Protein AF-A0A656Y310-F1 (afdb_monomer)

Mean predicted aligned error: 21.62 Å

Foldseek 3Di:
DPPPPFDWAKEKEDQDADPVRAGFWWKKWKFKPAWKAQQVVRDIDGGDTDIDTQDRRSMDIDIDGAFADWRIDPSVPHTGGDIKMKMWIGTPPFDIDIDIDGHHPVCPRYDYDYDDTDHDDDDDDDDVVNVVVVVVVVVVVVVVVPPDPDDDDDDYDDDDDDDDDDDDDDDVDDPDQADPVGHHDDDQAFDDDDADDDDDPGDPSDRDDDFDWDDPDDDDDTDSDDDDDPDLLDWPKDFDWDADPDAPDPCGPAVPDNDHDRDTDTFKIWTAHQAHNPDPPDLPRRLVGQWTFIWGADSNGPIDTQKTWGQADSVPRDGHDPDTDIDGDVYDPDDDDDDPPDDDDQDDALQAKRWDWDFPDDDLQDWIWTFIQHRPQGKTWIWTAHGGNHTDFTQWTARPPQRWIKGHGDPDGQDIWTWHDDPPDPTFFDGPDVPDDSDDDDDPDQAAWPDWADDPPQCATQWTATPQRKIFGDDSNDPTDWIWGDPDVVDIDIPDDDDADADDDDDQDCAAWDFHHHPNFTWIQGNVRDIDGPGDD

Sequence (537 aa):
MLPSDIRTTTVHVGPFLDDLGEPWSGTITVESSIARVWDASAAVISPRPAVVALGDDGTAAIPLATTDQPGFSDGAGRPVSGWTYTLTVELAGVAPVRRTFDLPTSTGPDLRLTLAPVAPPVARGLTRRDALRAGAAALVAGSAATAAAQPAAAGPHLRGGVVLPTARTVFDDDLQVGTTANPSTLLVKSSPAGGTAGGPGSYDSTGRIVMETYQPHFGSYGESLRVQLKDARAKGMLTYQGSWPTPHYPDGDYTWLPTHPTTPVTIAWIGAHFLNNDDPGSLEKNLWHGHINFEVPDAKGALRTRLEIKLVDPVTGKIGTDRSAVRTNMADFELQVGAADEQLRIVGTDSHPKDLVFATEVGARQPRWILRATENDANLELRRYRAGNAYQDAPLVVDRLTGLVAVGGAAGTSAGLKVAQRGGVGITVTPLAAGGQGMLVAGTDPTARIVQGEVTGDPQRRFVALVDGTLQWGTGATERDTLLYRRGPNQLGTDGGMFLRSSTTPATATTGGVLFVADGALKFRGAAGTVTTLAAA

Solvent-accessible surface area (backbone atoms only — not comparable to full-atom values): 33367 Å² total; per-residue (Å²): 133,81,65,90,86,60,62,56,26,32,38,34,37,60,68,40,57,48,100,86,68,48,54,42,60,38,39,36,34,38,32,44,76,56,60,35,20,35,63,91,75,68,46,76,50,60,60,55,75,45,75,43,64,43,44,93,68,12,27,39,78,44,79,40,69,35,23,57,49,86,60,29,14,67,77,82,76,46,82,46,62,74,46,37,38,38,40,37,40,40,43,77,97,52,60,68,42,76,52,74,49,69,41,48,74,83,61,51,65,57,43,81,49,90,78,83,75,62,78,78,80,79,88,72,81,84,48,77,68,53,56,50,52,51,52,52,53,52,54,54,56,62,63,59,74,80,70,70,90,76,86,85,87,85,89,90,88,86,86,91,78,90,75,80,82,68,84,90,76,84,75,97,61,83,88,72,68,49,44,99,92,49,78,49,82,87,83,80,68,46,64,85,83,86,43,75,88,78,58,101,86,51,51,82,42,73,52,77,88,86,77,88,78,86,74,96,66,94,88,69,88,76,77,77,75,85,86,83,72,93,44,66,55,45,70,57,62,50,71,43,64,48,69,60,98,62,72,86,38,99,76,34,81,44,71,82,44,97,60,66,62,90,54,73,41,79,58,36,36,40,36,39,38,42,38,46,86,85,53,94,85,41,67,80,63,29,64,76,26,33,30,39,36,37,33,34,52,47,82,76,57,52,78,34,59,45,35,37,38,51,44,34,27,88,87,78,64,40,83,54,53,103,60,93,48,76,45,57,50,101,45,83,91,77,80,88,80,90,60,93,90,73,71,94,78,87,81,75,67,52,93,44,61,45,71,49,76,50,58,94,60,92,61,78,42,46,49,32,40,32,46,30,31,41,47,80,72,54,26,43,34,39,36,38,32,38,61,75,51,39,78,72,51,28,50,34,36,36,40,65,89,79,67,34,40,30,40,47,24,58,94,90,52,100,58,39,51,43,50,43,86,50,96,95,51,88,68,56,52,56,45,90,50,94,92,53,66,50,76,85,74,87,58,97,46,61,81,31,73,69,46,74,42,79,54,93,91,45,86,31,62,29,33,38,32,28,65,64,54,38,36,37,32,36,89,9,78,57,78,71,75,44,51,42,29,66,72,49,93,97,33,83,34,62,87,82,86,85,88,74,68,72,45,76,89,75,79,65,33,96,63,68,52,47,80,46,24,41,91,68,14,39,31,36,31,33,41,90,55,53,74,43,80,77,39,78,97

Structure (mmCIF, N/CA/C/O backbone):
data_AF-A0A656Y310-F1
#
_entry.id   AF-A0A656Y310-F1
#
loop_
_atom_site.group_PDB
_atom_site.id
_atom_site.type_symbol
_atom_site.label_atom_id
_atom_site.label_alt_id
_atom_site.label_comp_id
_atom_site.label_asym_id
_atom_site.label_entity_id
_atom_site.label_seq_id
_atom_site.pdbx_PDB_ins_code
_atom_site.Cartn_x
_atom_site.Cartn_y
_atom_site.Cartn_z
_atom_site.occupancy
_atom_site.B_iso_or_equiv
_atom_site.auth_seq_id
_atom_site.auth_comp_id
_atom_site.auth_asym_id
_atom_site.auth_atom_id
_atom_site.pdbx_PDB_model_num
ATOM 1 N N . MET A 1 1 ? 46.613 46.723 -72.139 1.00 53.53 1 MET A N 1
ATOM 2 C CA . MET A 1 1 ? 46.315 47.783 -71.153 1.00 53.53 1 MET A CA 1
ATOM 3 C C . MET A 1 1 ? 44.832 48.097 -71.212 1.00 53.53 1 MET A C 1
ATOM 5 O O . MET A 1 1 ? 44.264 47.993 -72.295 1.00 53.53 1 MET A O 1
ATOM 9 N N . LEU A 1 2 ? 44.214 48.426 -70.076 1.00 65.69 2 LEU A N 1
ATOM 10 C CA . LEU A 1 2 ? 42.845 48.949 -70.052 1.00 65.69 2 LEU A CA 1
ATOM 11 C C . LEU A 1 2 ? 42.835 50.378 -70.646 1.00 65.69 2 LEU A C 1
ATOM 13 O O . LEU A 1 2 ? 43.842 51.073 -70.502 1.00 65.69 2 LEU A O 1
ATOM 17 N N . PRO A 1 3 ? 41.762 50.806 -71.343 1.00 66.62 3 PRO A N 1
ATOM 18 C CA . PRO A 1 3 ? 41.600 52.190 -71.801 1.00 66.62 3 PRO A CA 1
ATOM 19 C C . PRO A 1 3 ? 41.847 53.219 -70.682 1.00 66.62 3 PRO A C 1
ATOM 21 O O . PRO A 1 3 ? 41.468 52.968 -69.540 1.00 66.62 3 PRO A O 1
ATOM 24 N N . SER A 1 4 ? 42.444 54.373 -71.012 1.00 62.16 4 SER A N 1
ATOM 25 C CA . SER A 1 4 ? 42.900 55.401 -70.050 1.00 62.16 4 SER A CA 1
ATOM 26 C C . SER A 1 4 ? 41.808 55.971 -69.146 1.00 62.16 4 SER A C 1
ATOM 28 O O . SER A 1 4 ? 42.108 56.478 -68.069 1.00 62.16 4 SER A O 1
ATOM 30 N N . ASP A 1 5 ? 40.554 55.881 -69.580 1.00 75.19 5 ASP A N 1
ATOM 31 C CA . ASP A 1 5 ? 39.420 56.527 -68.918 1.00 75.19 5 ASP A CA 1
ATOM 32 C C . ASP A 1 5 ? 38.701 55.583 -67.937 1.00 75.19 5 ASP A C 1
ATOM 34 O O . ASP A 1 5 ? 37.774 55.994 -67.239 1.00 75.19 5 ASP A O 1
ATOM 38 N N . ILE A 1 6 ? 39.133 54.316 -67.860 1.00 84.56 6 ILE A N 1
ATOM 39 C CA . ILE A 1 6 ? 38.646 53.350 -66.872 1.00 84.56 6 ILE A CA 1
ATOM 40 C C . ILE A 1 6 ? 39.426 53.550 -65.576 1.00 84.56 6 ILE A C 1
ATOM 42 O O . ILE A 1 6 ? 40.653 53.449 -65.553 1.00 84.56 6 ILE A O 1
ATOM 46 N N . ARG A 1 7 ? 38.717 53.763 -64.465 1.00 87.19 7 ARG A N 1
ATOM 47 C CA . ARG A 1 7 ? 39.349 53.837 -63.146 1.00 87.19 7 ARG A CA 1
ATOM 48 C C . ARG A 1 7 ? 39.840 52.454 -62.745 1.00 87.19 7 ARG A C 1
ATOM 50 O O . ARG A 1 7 ? 39.071 51.488 -62.743 1.00 87.19 7 ARG A O 1
ATOM 57 N N . THR A 1 8 ? 41.116 52.366 -62.393 1.00 87.88 8 THR A N 1
ATOM 58 C CA . THR A 1 8 ? 41.759 51.121 -61.974 1.00 87.88 8 THR A CA 1
ATOM 59 C C . THR A 1 8 ? 42.386 51.247 -60.595 1.00 87.88 8 THR A C 1
ATOM 61 O O . THR A 1 8 ? 42.943 52.290 -60.264 1.00 87.88 8 THR A O 1
ATOM 64 N N . THR A 1 9 ? 42.364 50.149 -59.849 1.00 89.19 9 THR A N 1
ATOM 65 C CA . THR A 1 9 ? 43.132 49.935 -58.621 1.00 89.19 9 THR A CA 1
ATOM 66 C C . THR A 1 9 ? 44.193 48.876 -58.902 1.00 89.19 9 THR A C 1
ATOM 68 O O . THR A 1 9 ? 43.897 47.836 -59.498 1.00 89.19 9 THR A O 1
ATOM 71 N N . THR A 1 10 ? 45.431 49.121 -58.480 1.00 90.81 10 THR A N 1
ATOM 72 C CA . THR A 1 10 ? 46.513 48.138 -58.590 1.00 90.81 10 THR A CA 1
ATOM 73 C C . THR A 1 10 ? 46.425 47.158 -57.429 1.00 90.81 10 THR A C 1
ATOM 75 O O . THR A 1 10 ? 46.545 47.530 -56.263 1.00 90.81 10 THR A O 1
ATOM 78 N N . VAL A 1 11 ? 46.205 45.884 -57.736 1.00 90.56 11 VAL A N 1
ATOM 79 C CA . VAL A 1 11 ? 46.185 44.814 -56.741 1.00 90.56 11 VAL A CA 1
ATOM 80 C C . VAL A 1 11 ? 47.573 44.202 -56.640 1.00 90.56 11 VAL A C 1
ATOM 82 O O . VAL A 1 11 ? 48.070 43.621 -57.602 1.00 90.56 11 VAL A O 1
ATOM 85 N N . HIS A 1 12 ? 48.181 44.325 -55.466 1.00 90.88 12 HIS A N 1
ATOM 86 C CA . HIS A 1 12 ? 49.477 43.749 -55.126 1.00 90.88 12 HIS A CA 1
ATOM 87 C C . HIS A 1 12 ? 49.270 42.443 -54.364 1.00 90.88 12 HIS A C 1
ATOM 89 O O . HIS A 1 12 ? 48.542 42.399 -53.365 1.00 90.88 12 HIS A O 1
ATOM 95 N N . VAL A 1 13 ? 49.923 41.384 -54.823 1.00 89.56 13 VAL A N 1
ATOM 96 C CA . VAL A 1 13 ? 49.858 40.048 -54.227 1.00 89.56 13 VAL A CA 1
ATOM 97 C C . VAL A 1 13 ? 51.282 39.556 -53.970 1.00 89.56 13 VAL A C 1
ATOM 99 O O . VAL A 1 13 ? 52.151 39.718 -54.824 1.00 89.56 13 VAL A O 1
ATOM 102 N N . GLY A 1 14 ? 51.515 38.968 -52.796 1.00 82.25 14 GLY A N 1
ATOM 103 C CA . GLY A 1 14 ? 52.854 38.606 -52.318 1.00 82.25 14 GLY A CA 1
ATOM 104 C C . GLY A 1 14 ? 53.495 39.691 -51.427 1.00 82.25 14 GLY A C 1
ATOM 105 O O . GLY A 1 14 ? 52.803 40.630 -51.016 1.00 82.25 14 GLY A O 1
ATOM 106 N N . PRO A 1 15 ? 54.795 39.568 -51.094 1.00 86.88 15 PRO A N 1
ATOM 107 C CA . PRO A 1 15 ? 55.728 38.555 -51.596 1.00 86.88 15 PRO A CA 1
ATOM 108 C C . PRO A 1 15 ? 55.405 37.151 -51.079 1.00 86.88 15 PRO A C 1
ATOM 110 O O . PRO A 1 15 ? 54.977 36.983 -49.936 1.00 86.88 15 PRO A O 1
ATOM 113 N N . PHE A 1 16 ? 55.606 36.150 -51.932 1.00 87.69 16 PHE A N 1
ATOM 114 C CA . PHE A 1 16 ? 55.626 34.744 -51.541 1.00 87.69 16 PHE A CA 1
ATOM 115 C C . PHE A 1 16 ? 57.079 34.292 -51.440 1.00 87.69 16 PHE A C 1
ATOM 117 O O . PHE A 1 16 ? 57.803 34.336 -52.431 1.00 87.69 16 PHE A O 1
ATOM 124 N N . LEU A 1 17 ? 57.486 33.873 -50.245 1.00 83.94 17 LEU A N 1
ATOM 125 C CA . LEU A 1 17 ? 58.825 33.367 -49.954 1.00 83.94 17 LEU A CA 1
ATOM 126 C C . LEU A 1 17 ? 58.711 31.924 -49.452 1.00 83.94 17 LEU A C 1
ATOM 128 O O . LEU A 1 17 ? 57.689 31.568 -48.856 1.00 83.94 17 LEU A O 1
ATOM 132 N N . ASP A 1 18 ? 59.736 31.113 -49.688 1.00 78.94 18 ASP A N 1
ATOM 133 C CA . ASP A 1 18 ? 59.851 29.787 -49.082 1.00 78.94 18 ASP A CA 1
ATOM 134 C C . ASP A 1 18 ? 60.367 29.853 -47.628 1.00 78.94 18 ASP A C 1
ATOM 136 O O . ASP A 1 18 ? 60.650 30.926 -47.087 1.00 78.94 18 ASP A O 1
ATOM 140 N N . ASP A 1 19 ? 60.493 28.693 -46.975 1.00 78.00 19 ASP A N 1
ATOM 141 C CA . ASP A 1 19 ? 60.966 28.592 -45.585 1.00 78.00 19 ASP A CA 1
ATOM 142 C C . ASP A 1 19 ? 62.440 29.029 -45.402 1.00 78.00 19 ASP A C 1
ATOM 144 O O . ASP A 1 19 ? 62.905 29.161 -44.267 1.00 78.00 19 ASP A O 1
ATOM 148 N N . LEU A 1 20 ? 63.180 29.257 -46.496 1.00 79.50 20 LEU A N 1
ATOM 149 C CA . LEU A 1 20 ? 64.540 29.805 -46.505 1.00 79.50 20 LEU A CA 1
ATOM 150 C C . LEU A 1 20 ? 64.560 31.316 -46.797 1.00 79.50 20 LEU A C 1
ATOM 152 O O . LEU A 1 20 ? 65.619 31.937 -46.714 1.00 79.50 20 LEU A O 1
ATOM 156 N N . GLY A 1 21 ? 63.397 31.917 -47.068 1.00 76.25 21 GLY A N 1
ATOM 157 C CA . GLY A 1 21 ? 63.244 33.330 -47.397 1.00 76.25 21 GLY A CA 1
ATOM 158 C C . GLY A 1 21 ? 63.493 33.659 -48.870 1.00 76.25 21 GLY A C 1
ATOM 159 O O . GLY A 1 21 ? 63.527 34.841 -49.211 1.00 76.25 21 GLY A O 1
ATOM 160 N N . GLU A 1 22 ? 63.651 32.654 -49.736 1.00 85.00 22 GLU A N 1
ATOM 161 C CA . GLU A 1 22 ? 63.872 32.851 -51.169 1.00 85.00 22 GLU A CA 1
ATOM 162 C C . GLU A 1 22 ? 62.535 33.073 -51.905 1.00 85.00 22 GLU A C 1
ATOM 164 O O . GLU A 1 22 ? 61.532 32.428 -51.572 1.00 85.00 22 GLU A O 1
ATOM 169 N N . PRO A 1 23 ? 62.473 33.973 -52.908 1.00 86.75 23 PRO A N 1
ATOM 170 C CA . PRO A 1 23 ? 61.261 34.220 -53.682 1.00 86.75 23 PRO A CA 1
ATOM 171 C C . PRO A 1 23 ? 60.713 32.974 -54.380 1.00 86.75 23 PRO A C 1
ATOM 173 O O . PRO A 1 23 ? 61.417 32.265 -55.102 1.00 86.75 23 PRO A O 1
ATOM 176 N N . TRP A 1 24 ? 59.416 32.724 -54.210 1.00 83.94 24 TRP A N 1
ATOM 177 C CA . TRP A 1 24 ? 58.751 31.574 -54.810 1.00 83.94 24 TRP A CA 1
ATOM 178 C C . TRP A 1 24 ? 58.337 31.855 -56.259 1.00 83.94 24 TRP A C 1
ATOM 180 O O . TRP A 1 24 ? 57.735 32.885 -56.562 1.00 83.94 24 TRP A O 1
ATOM 190 N N . SER A 1 25 ? 58.592 30.900 -57.158 1.00 83.88 25 SER A N 1
ATOM 191 C CA . SER A 1 25 ? 58.135 30.985 -58.550 1.00 83.88 25 SER A CA 1
ATOM 192 C C . SER A 1 25 ? 56.689 30.497 -58.701 1.00 83.88 25 SER A C 1
ATOM 194 O O . SER A 1 25 ? 56.264 29.512 -58.086 1.00 83.88 25 SER A O 1
ATOM 196 N N . GLY A 1 26 ? 55.910 31.190 -59.533 1.00 87.06 26 GLY A N 1
ATOM 197 C CA . GLY A 1 26 ? 54.499 30.874 -59.722 1.00 87.06 26 GLY A CA 1
ATOM 198 C C . GLY A 1 26 ? 53.762 31.850 -60.629 1.00 87.06 26 GLY A C 1
ATOM 199 O O . GLY A 1 26 ? 54.341 32.782 -61.193 1.00 87.06 26 GLY A O 1
ATOM 200 N N . THR A 1 27 ? 52.457 31.628 -60.768 1.00 90.75 27 THR A N 1
ATOM 201 C CA . THR A 1 27 ? 51.573 32.496 -61.551 1.00 90.75 27 THR A CA 1
ATOM 202 C C . THR A 1 27 ? 50.320 32.867 -60.773 1.00 90.75 27 THR A C 1
ATOM 204 O O . THR A 1 27 ? 49.847 32.132 -59.903 1.00 90.75 27 THR A O 1
ATOM 207 N N . ILE A 1 28 ? 49.768 34.029 -61.101 1.00 89.25 28 ILE A N 1
ATOM 208 C CA . ILE A 1 28 ? 48.479 34.500 -60.619 1.00 89.25 28 ILE A CA 1
ATOM 209 C C . ILE A 1 28 ? 47.534 34.575 -61.804 1.00 89.25 28 ILE A C 1
ATOM 211 O O . ILE A 1 28 ? 47.778 35.298 -62.767 1.00 89.25 28 ILE A O 1
ATOM 215 N N . THR A 1 29 ? 46.424 33.859 -61.711 1.00 91.88 29 THR A N 1
ATOM 216 C CA . THR A 1 29 ? 45.338 33.935 -62.682 1.00 91.88 29 THR A CA 1
ATOM 217 C C . THR A 1 29 ? 44.215 34.800 -62.127 1.00 91.88 29 THR A C 1
ATOM 219 O O . THR A 1 29 ? 43.688 34.505 -61.056 1.00 91.88 29 THR A O 1
ATOM 222 N N . VAL A 1 30 ? 43.832 35.850 -62.854 1.00 90.00 30 VAL A N 1
ATOM 223 C CA . VAL A 1 30 ? 42.716 36.739 -62.501 1.00 90.00 30 VAL A CA 1
ATOM 224 C C . VAL A 1 30 ? 41.548 36.511 -63.443 1.00 90.00 30 VAL A C 1
ATOM 226 O O . VAL A 1 30 ? 41.711 36.566 -64.662 1.00 90.00 30 VAL A O 1
ATOM 229 N N . GLU A 1 31 ? 40.357 36.331 -62.888 1.00 90.44 31 GLU A N 1
ATOM 230 C CA . GLU A 1 31 ? 39.117 36.232 -63.652 1.00 90.44 31 GLU A CA 1
ATOM 231 C C . GLU A 1 31 ? 38.044 37.147 -63.056 1.00 90.44 31 GLU A C 1
ATOM 233 O O . GLU A 1 31 ? 37.933 37.285 -61.841 1.00 90.44 31 GLU A O 1
ATOM 238 N N . SER A 1 32 ? 37.265 37.811 -63.909 1.00 87.94 32 SER A N 1
ATOM 239 C CA . SER A 1 32 ? 36.137 38.654 -63.496 1.00 87.94 32 SER A CA 1
ATOM 240 C C . SER A 1 32 ? 34.844 37.841 -63.527 1.00 87.94 32 SER A C 1
ATOM 242 O O . SER A 1 32 ? 34.684 37.006 -64.405 1.00 87.94 32 SER A O 1
ATOM 244 N N . SER A 1 33 ? 33.896 38.084 -62.622 1.00 89.44 33 SER A N 1
ATOM 245 C CA . SER A 1 33 ? 32.678 37.264 -62.540 1.00 89.44 33 SER A CA 1
ATOM 246 C C . SER A 1 33 ? 31.665 37.480 -63.670 1.00 89.44 33 SER A C 1
ATOM 248 O O . SER A 1 33 ? 30.808 36.621 -63.872 1.00 89.44 33 SER A O 1
ATOM 250 N N . ILE A 1 34 ? 31.750 38.588 -64.419 1.00 85.69 34 ILE A N 1
ATOM 251 C CA . ILE A 1 34 ? 30.795 38.921 -65.489 1.00 85.69 34 ILE A CA 1
ATOM 252 C C . ILE A 1 34 ? 31.461 39.590 -66.698 1.00 85.69 34 ILE A C 1
ATOM 254 O O . ILE A 1 34 ? 32.477 40.283 -66.576 1.00 85.69 34 ILE A O 1
ATOM 258 N N . ALA A 1 35 ? 30.844 39.417 -67.870 1.00 83.25 35 ALA A N 1
ATOM 259 C CA . ALA A 1 35 ? 31.144 40.213 -69.058 1.00 83.25 35 ALA A CA 1
ATOM 260 C C . ALA A 1 35 ? 30.447 41.573 -68.982 1.00 83.25 35 ALA A C 1
ATOM 262 O O . ALA A 1 35 ? 29.345 41.679 -68.448 1.00 83.25 35 ALA A O 1
ATOM 263 N N . ARG A 1 36 ? 31.096 42.605 -69.519 1.00 87.19 36 ARG A N 1
ATOM 264 C CA . ARG A 1 36 ? 30.611 43.991 -69.511 1.00 87.19 36 ARG A CA 1
ATOM 265 C C . ARG A 1 36 ? 31.039 44.717 -70.776 1.00 87.19 36 ARG A C 1
ATOM 267 O O . ARG A 1 36 ? 32.096 44.420 -71.323 1.00 87.19 36 ARG A O 1
ATOM 274 N N . VAL A 1 37 ? 30.245 45.670 -71.234 1.00 84.56 37 VAL A N 1
ATOM 275 C CA . VAL A 1 37 ? 30.568 46.552 -72.358 1.00 84.56 37 VAL A CA 1
ATOM 276 C C . VAL A 1 37 ? 31.021 47.892 -71.799 1.00 84.56 37 VAL A C 1
ATOM 278 O O . VAL A 1 37 ? 30.366 48.426 -70.914 1.00 84.56 37 VAL A O 1
ATOM 281 N N . TRP A 1 38 ? 32.149 48.418 -72.274 1.00 86.69 38 TRP A N 1
ATOM 282 C CA . TRP A 1 38 ? 32.580 49.776 -71.943 1.00 86.69 38 TRP A CA 1
ATOM 283 C C . TRP A 1 38 ? 31.839 50.771 -72.831 1.00 86.69 38 TRP A C 1
ATOM 285 O O . TRP A 1 38 ? 32.073 50.811 -74.040 1.00 86.69 38 TRP A O 1
ATOM 295 N N . ASP A 1 39 ? 30.953 51.569 -72.242 1.00 84.31 39 ASP A N 1
ATOM 296 C CA . ASP A 1 39 ? 29.996 52.407 -72.971 1.00 84.31 39 ASP A CA 1
ATOM 297 C C . ASP A 1 39 ? 30.689 53.436 -73.874 1.00 84.31 39 ASP A C 1
ATOM 299 O O . ASP A 1 39 ? 30.197 53.736 -74.959 1.00 84.31 39 ASP A O 1
ATOM 303 N N . ALA A 1 40 ? 31.866 53.936 -73.477 1.00 82.88 40 ALA A N 1
ATOM 304 C CA . ALA A 1 40 ? 32.579 54.960 -74.241 1.00 82.88 40 ALA A CA 1
ATOM 305 C C . ALA A 1 40 ? 33.196 54.443 -75.555 1.00 82.88 40 ALA A C 1
ATOM 307 O O . ALA A 1 40 ? 33.434 55.234 -76.464 1.00 82.88 40 ALA A O 1
ATOM 308 N N . SER A 1 41 ? 33.469 53.137 -75.673 1.00 82.75 41 SER A N 1
ATOM 309 C CA . SER A 1 41 ? 34.075 52.550 -76.883 1.00 82.75 41 SER A CA 1
ATOM 310 C C . SER A 1 41 ? 33.310 51.362 -77.467 1.00 82.75 41 SER A C 1
ATOM 312 O O . SER A 1 41 ? 33.743 50.798 -78.471 1.00 82.75 41 SER A O 1
ATOM 314 N N . ALA A 1 42 ? 32.208 50.956 -76.832 1.00 81.94 42 ALA A N 1
ATOM 315 C CA . ALA A 1 42 ? 31.468 49.723 -77.098 1.00 81.94 42 ALA A CA 1
ATOM 316 C C . ALA A 1 42 ? 32.315 48.432 -77.010 1.00 81.94 42 ALA A C 1
ATOM 318 O O . ALA A 1 42 ? 31.909 47.376 -77.499 1.00 81.94 42 ALA A O 1
ATOM 319 N N . ALA A 1 43 ? 33.495 48.481 -76.380 1.00 81.94 43 ALA A N 1
ATOM 320 C CA . ALA A 1 43 ? 34.359 47.313 -76.245 1.00 81.94 43 ALA A CA 1
ATOM 321 C C . ALA A 1 43 ? 33.790 46.314 -75.226 1.00 81.94 43 ALA A C 1
ATOM 323 O O . ALA A 1 43 ? 33.502 46.675 -74.085 1.00 81.94 43 ALA A O 1
ATOM 324 N N . VAL A 1 44 ? 33.689 45.039 -75.612 1.00 81.00 44 VAL A N 1
ATOM 325 C CA . VAL A 1 44 ? 33.303 43.951 -74.701 1.00 81.00 44 VAL A CA 1
ATOM 326 C C . VAL A 1 44 ? 34.514 43.520 -73.871 1.00 81.00 44 VAL A C 1
ATOM 328 O O . VAL A 1 44 ? 35.506 43.020 -74.399 1.00 81.00 44 VAL A O 1
ATOM 331 N N . ILE A 1 45 ? 34.408 43.661 -72.555 1.00 81.25 45 ILE A N 1
ATOM 332 C CA . ILE A 1 45 ? 35.350 43.158 -71.559 1.00 81.25 45 ILE A CA 1
ATOM 333 C C . ILE A 1 45 ? 34.747 41.887 -70.955 1.00 81.25 45 ILE A C 1
ATOM 335 O O . ILE A 1 45 ? 33.870 41.939 -70.095 1.00 81.25 45 ILE A O 1
ATOM 339 N N . SER A 1 46 ? 35.195 40.734 -71.447 1.00 71.62 46 SER A N 1
ATOM 340 C CA . SER A 1 46 ? 34.684 39.416 -71.051 1.00 71.62 46 SER A CA 1
ATOM 341 C C . SER A 1 46 ? 35.583 38.745 -69.997 1.00 71.62 46 SER A C 1
ATOM 343 O O . SER A 1 46 ? 36.792 39.001 -70.012 1.00 71.62 46 SER A O 1
ATOM 345 N N . PRO A 1 47 ? 35.049 37.870 -69.117 1.00 72.69 47 PRO A N 1
ATOM 346 C CA . PRO A 1 47 ? 35.814 36.994 -68.237 1.00 72.69 47 PRO A CA 1
ATOM 347 C C . PRO A 1 47 ? 36.746 36.102 -69.051 1.00 72.69 47 PRO A C 1
ATOM 349 O O . PRO A 1 47 ? 36.375 35.039 -69.543 1.00 72.69 47 PRO A O 1
ATOM 352 N N . ARG A 1 48 ? 37.972 36.571 -69.248 1.00 75.50 48 ARG A N 1
ATOM 353 C CA . ARG A 1 48 ? 39.066 35.760 -69.755 1.00 75.50 48 ARG A CA 1
ATOM 354 C C . ARG A 1 48 ? 40.111 35.696 -68.650 1.00 75.50 48 ARG A C 1
ATOM 356 O O . ARG A 1 48 ? 40.559 36.763 -68.228 1.00 75.50 48 ARG A O 1
ATOM 363 N N . PRO A 1 49 ? 40.520 34.492 -68.217 1.00 82.69 49 PRO A N 1
ATOM 364 C CA . PRO A 1 49 ? 41.610 34.341 -67.269 1.00 82.69 49 PRO A CA 1
ATOM 365 C C . PRO A 1 49 ? 42.863 35.062 -67.776 1.00 82.69 49 PRO A C 1
ATOM 367 O O . PRO A 1 49 ? 43.397 34.732 -68.840 1.00 82.69 49 PRO A O 1
ATOM 370 N N . ALA A 1 50 ? 43.297 36.081 -67.040 1.00 82.81 50 ALA A N 1
ATOM 371 C CA . ALA A 1 50 ? 44.542 36.789 -67.286 1.00 82.81 50 ALA A CA 1
ATOM 372 C C . ALA A 1 50 ? 45.610 36.208 -66.362 1.00 82.81 50 ALA A C 1
ATOM 374 O O . ALA A 1 50 ? 45.471 36.278 -65.143 1.00 82.81 50 ALA A O 1
ATOM 375 N N . VAL A 1 51 ? 46.652 35.619 -66.946 1.00 88.19 51 VAL A N 1
ATOM 376 C CA . VAL A 1 51 ? 47.755 35.005 -66.200 1.00 88.19 51 VAL A CA 1
ATOM 377 C C . VAL A 1 51 ? 48.902 36.006 -66.100 1.00 88.19 51 VAL A C 1
ATOM 379 O O . VAL A 1 51 ? 49.386 36.499 -67.119 1.00 88.19 51 VAL A O 1
ATOM 382 N N . VAL A 1 52 ? 49.325 36.306 -64.876 1.00 88.31 52 VAL A N 1
ATOM 383 C CA . VAL A 1 52 ? 50.441 37.195 -64.544 1.00 88.31 52 VAL A CA 1
ATOM 384 C C . VAL A 1 52 ? 51.487 36.369 -63.800 1.00 88.31 52 VAL A C 1
ATOM 386 O O . VAL A 1 52 ? 51.172 35.745 -62.789 1.00 88.31 52 VAL A O 1
ATOM 389 N N . ALA A 1 53 ? 52.716 36.316 -64.309 1.00 88.75 53 ALA A N 1
ATOM 390 C CA . ALA A 1 53 ? 53.816 35.658 -63.605 1.00 88.75 53 ALA A CA 1
ATOM 391 C C . ALA A 1 53 ? 54.238 36.484 -62.380 1.00 88.75 53 ALA A C 1
ATOM 393 O O . ALA A 1 53 ? 54.157 37.714 -62.413 1.00 88.75 53 ALA A O 1
ATOM 394 N N . LEU A 1 54 ? 54.685 35.813 -61.315 1.00 88.50 54 LEU A N 1
ATOM 395 C CA . LEU A 1 54 ? 55.358 36.492 -60.207 1.00 88.50 54 LEU A CA 1
ATOM 396 C C . LEU A 1 54 ? 56.703 37.055 -60.686 1.00 88.50 54 LEU A C 1
ATOM 398 O O . LEU A 1 54 ? 57.381 36.429 -61.503 1.00 88.50 54 LEU A O 1
ATOM 402 N N . GLY A 1 55 ? 57.062 38.240 -60.198 1.00 85.62 55 GLY A N 1
ATOM 403 C CA . GLY A 1 55 ? 58.379 38.831 -60.399 1.00 85.62 55 GLY A CA 1
ATOM 404 C C . GLY A 1 55 ? 59.461 38.103 -59.603 1.00 85.62 55 GLY A C 1
ATOM 405 O O . GLY A 1 55 ? 59.168 37.260 -58.753 1.00 85.62 55 GLY A O 1
ATOM 406 N N . ASP A 1 56 ? 60.717 38.472 -59.849 1.00 84.75 56 ASP A N 1
ATOM 407 C CA . ASP A 1 56 ? 61.891 37.866 -59.201 1.00 84.75 56 ASP A CA 1
ATOM 408 C C . ASP A 1 56 ? 61.929 38.088 -57.674 1.00 84.75 56 ASP A C 1
ATOM 410 O O . ASP A 1 56 ? 62.688 37.431 -56.973 1.00 84.75 56 ASP A O 1
ATOM 414 N N . ASP A 1 57 ? 61.097 38.991 -57.147 1.00 85.38 57 ASP A N 1
ATOM 415 C CA . ASP A 1 57 ? 60.895 39.249 -55.716 1.00 85.38 57 ASP A CA 1
ATOM 416 C C . ASP A 1 57 ? 59.688 38.493 -55.116 1.00 85.38 57 ASP A C 1
ATOM 418 O O . ASP A 1 57 ? 59.323 38.704 -53.956 1.00 85.38 57 ASP A O 1
ATOM 422 N N . GLY A 1 58 ? 59.050 37.614 -55.897 1.00 84.75 58 GLY A N 1
ATOM 423 C CA . GLY A 1 58 ? 57.909 36.803 -55.471 1.00 84.75 58 GLY A CA 1
ATOM 424 C C . GLY A 1 58 ? 56.599 37.588 -55.379 1.00 84.75 58 GLY A C 1
ATOM 425 O O . GLY A 1 58 ? 55.648 37.116 -54.745 1.00 84.75 58 GLY A O 1
ATOM 426 N N . THR A 1 59 ? 56.527 38.786 -55.969 1.00 89.88 59 THR A N 1
ATOM 427 C CA . THR A 1 59 ? 55.330 39.640 -55.977 1.00 89.88 59 THR A CA 1
ATOM 428 C C . THR A 1 59 ? 54.691 39.742 -57.362 1.00 89.88 59 THR A C 1
ATOM 430 O O . THR A 1 59 ? 55.309 39.456 -58.384 1.00 89.88 59 THR A O 1
ATOM 433 N N . ALA A 1 60 ? 53.432 40.176 -57.419 1.00 89.88 60 ALA A N 1
ATOM 434 C CA . ALA A 1 60 ? 52.809 40.640 -58.655 1.00 89.88 60 ALA A CA 1
ATOM 435 C C . ALA A 1 60 ? 51.896 41.842 -58.397 1.00 89.88 60 ALA A C 1
ATOM 437 O O . ALA A 1 60 ? 51.149 41.873 -57.416 1.00 89.88 60 ALA A O 1
ATOM 438 N N . ALA A 1 61 ? 51.927 42.803 -59.322 1.00 89.88 61 ALA A N 1
ATOM 439 C CA . ALA A 1 61 ? 51.074 43.987 -59.331 1.00 89.88 61 ALA A CA 1
ATOM 440 C C . ALA A 1 61 ? 50.157 43.956 -60.559 1.00 89.88 61 ALA A C 1
ATOM 442 O O . ALA A 1 61 ? 50.622 43.895 -61.699 1.00 89.88 61 ALA A O 1
ATOM 443 N N . ILE A 1 62 ? 48.843 43.979 -60.329 1.00 89.62 62 ILE A N 1
ATOM 444 C CA . ILE A 1 62 ? 47.836 43.766 -61.371 1.00 89.62 62 ILE A CA 1
ATOM 445 C C . ILE A 1 62 ? 46.853 44.944 -61.380 1.00 89.62 62 ILE A C 1
ATOM 447 O O . ILE A 1 62 ? 46.069 45.079 -60.440 1.00 89.62 62 ILE A O 1
ATOM 451 N N . PRO A 1 63 ? 46.844 45.797 -62.420 1.00 88.50 63 PRO A N 1
ATOM 452 C CA . PRO A 1 63 ? 45.866 46.873 -62.528 1.00 88.50 63 PRO A CA 1
ATOM 453 C C . PRO A 1 63 ? 44.495 46.308 -62.922 1.00 88.50 63 PRO A C 1
ATOM 455 O O . PRO A 1 63 ? 44.336 45.735 -64.002 1.00 88.50 63 PRO A O 1
ATOM 458 N N . LEU A 1 64 ? 43.494 46.486 -62.058 1.00 89.12 64 LEU A N 1
ATOM 459 C CA . LEU A 1 64 ? 42.127 46.004 -62.265 1.00 89.12 64 LEU A CA 1
ATOM 460 C C . LEU A 1 64 ? 41.125 47.156 -62.208 1.00 89.12 64 LEU A C 1
ATOM 462 O O . LEU A 1 64 ? 41.262 48.070 -61.402 1.00 89.12 64 LEU A O 1
ATOM 466 N N . ALA A 1 65 ? 40.097 47.113 -63.056 1.00 88.12 65 ALA A N 1
ATOM 467 C CA . ALA A 1 65 ? 39.042 48.126 -63.065 1.00 88.12 65 ALA A CA 1
ATOM 468 C C . ALA A 1 65 ? 38.208 48.060 -61.776 1.00 88.12 65 ALA A C 1
ATOM 470 O O . ALA A 1 65 ? 37.806 46.960 -61.379 1.00 88.12 65 ALA A O 1
ATOM 471 N N . THR A 1 66 ? 37.909 49.212 -61.172 1.00 89.25 66 THR A N 1
ATOM 472 C CA . THR A 1 66 ? 37.030 49.286 -59.996 1.00 89.25 66 THR A CA 1
ATOM 473 C C . THR A 1 66 ? 35.607 48.849 -60.346 1.00 89.25 66 THR A C 1
ATOM 475 O O . THR A 1 66 ? 35.139 49.086 -61.462 1.00 89.25 66 THR A O 1
ATOM 478 N N . THR A 1 67 ? 34.941 48.165 -59.419 1.00 90.50 67 THR A N 1
ATOM 479 C CA . THR A 1 67 ? 33.766 47.320 -59.679 1.00 90.50 67 THR A CA 1
ATOM 480 C C . THR A 1 67 ? 32.433 48.052 -59.613 1.00 90.50 67 THR A C 1
ATOM 482 O O . THR A 1 67 ? 31.426 47.524 -60.065 1.00 90.50 67 THR A O 1
ATOM 485 N N . ASP A 1 68 ? 32.394 49.260 -59.070 1.00 86.75 68 ASP A N 1
ATOM 486 C CA . ASP A 1 68 ? 31.192 50.081 -58.879 1.00 86.75 68 ASP A CA 1
ATOM 487 C C . ASP A 1 68 ? 31.214 51.386 -59.700 1.00 86.75 68 ASP A C 1
ATOM 489 O O . ASP A 1 68 ? 30.347 52.244 -59.530 1.00 86.75 68 ASP A O 1
ATOM 493 N N . GLN A 1 69 ? 32.191 51.551 -60.599 1.00 85.81 69 GLN A N 1
ATOM 494 C CA . GLN A 1 69 ? 32.296 52.747 -61.434 1.00 85.81 69 GLN A CA 1
ATOM 495 C C . GLN A 1 69 ? 31.235 52.770 -62.553 1.00 85.81 69 GLN A C 1
ATOM 497 O O . GLN A 1 69 ? 30.893 51.719 -63.100 1.00 85.81 69 GLN A O 1
ATOM 502 N N . PRO A 1 70 ? 30.735 53.958 -62.941 1.00 83.62 70 PRO A N 1
ATOM 503 C CA . PRO A 1 70 ? 29.830 54.099 -64.079 1.00 83.62 70 PRO A CA 1
ATOM 504 C C . PRO A 1 70 ? 30.556 53.884 -65.420 1.00 83.62 70 PRO A C 1
ATOM 506 O O . PRO A 1 70 ? 31.785 53.891 -65.482 1.00 83.62 70 PRO A O 1
ATOM 509 N N . GLY A 1 71 ? 29.787 53.747 -66.504 1.00 85.19 71 GLY A N 1
ATOM 510 C CA . GLY A 1 71 ? 30.304 53.596 -67.873 1.00 85.19 71 GLY A CA 1
ATOM 511 C C . GLY A 1 71 ? 30.417 52.150 -68.360 1.00 85.19 71 GLY A C 1
ATOM 512 O O . GLY A 1 71 ? 30.949 51.913 -69.442 1.00 85.19 71 GLY A O 1
ATOM 513 N N . PHE A 1 72 ? 29.925 51.185 -67.580 1.00 88.75 72 PHE A N 1
ATOM 514 C CA . PHE A 1 72 ? 29.796 49.794 -68.002 1.00 88.75 72 PHE A CA 1
ATOM 515 C C . PHE A 1 72 ? 28.334 49.392 -68.160 1.00 88.75 72 PHE A C 1
ATOM 517 O O . PHE A 1 72 ? 27.516 49.706 -67.293 1.00 88.75 72 PHE A O 1
ATOM 524 N N . SER A 1 73 ? 28.033 48.613 -69.200 1.00 85.56 73 SER A N 1
ATOM 525 C CA . SER A 1 73 ? 26.703 48.050 -69.441 1.00 85.56 73 SER A CA 1
ATOM 526 C C . SER A 1 73 ? 26.701 46.552 -69.765 1.00 85.56 73 SER A C 1
ATOM 528 O O . SER A 1 73 ? 27.735 45.941 -70.035 1.00 85.56 73 SER A O 1
ATOM 530 N N . ASP A 1 74 ? 25.519 45.934 -69.724 1.00 84.75 74 ASP A N 1
ATOM 531 C CA . ASP A 1 74 ? 25.292 44.500 -69.969 1.00 84.75 74 ASP A CA 1
ATOM 532 C C . ASP A 1 74 ? 25.208 44.121 -71.463 1.00 84.75 74 ASP A C 1
ATOM 534 O O . ASP A 1 74 ? 24.855 42.994 -71.806 1.00 84.75 74 ASP A O 1
ATOM 538 N N . GLY A 1 75 ? 25.510 45.058 -72.369 1.00 75.38 75 GLY A N 1
ATOM 539 C CA . GLY A 1 75 ? 25.343 44.889 -73.818 1.00 75.38 75 GLY A CA 1
ATOM 540 C C . GLY A 1 75 ? 23.912 45.102 -74.326 1.00 75.38 75 GLY A C 1
ATOM 541 O O . GLY A 1 75 ? 23.718 45.231 -75.532 1.00 75.38 75 GLY A O 1
ATOM 542 N N . ALA A 1 76 ? 22.924 45.228 -73.433 1.00 81.19 76 ALA A N 1
ATOM 543 C CA . ALA A 1 76 ? 21.575 45.717 -73.733 1.00 81.19 76 ALA A CA 1
ATOM 544 C C . ALA A 1 76 ? 21.388 47.195 -73.322 1.00 81.19 76 ALA A C 1
ATOM 546 O O . ALA A 1 76 ? 20.267 47.706 -73.324 1.00 81.19 76 ALA A O 1
ATOM 547 N N . GLY A 1 77 ? 22.485 47.878 -72.966 1.00 77.62 77 GLY A N 1
ATOM 548 C CA . GLY A 1 77 ? 22.517 49.288 -72.570 1.00 77.62 77 GLY A CA 1
ATOM 549 C C . GLY A 1 77 ? 22.126 49.551 -71.113 1.00 77.62 77 GLY A C 1
ATOM 550 O O . GLY A 1 77 ? 21.944 50.708 -70.740 1.00 77.62 77 GLY A O 1
ATOM 551 N N . ARG A 1 78 ? 21.978 48.513 -70.277 1.00 87.06 78 ARG A N 1
ATOM 552 C CA . ARG A 1 78 ? 21.678 48.686 -68.846 1.00 87.06 78 ARG A CA 1
ATOM 553 C C . ARG A 1 78 ? 22.976 48.783 -68.048 1.00 87.06 78 ARG A C 1
ATOM 555 O O . ARG A 1 78 ? 23.868 47.978 -68.307 1.00 87.06 78 ARG A O 1
ATOM 562 N N . PRO A 1 79 ? 23.089 49.706 -67.077 1.00 86.62 79 PRO A N 1
ATOM 563 C CA . PRO A 1 79 ? 24.320 49.896 -66.317 1.00 86.62 79 PRO A CA 1
ATOM 564 C C . PRO A 1 79 ? 24.662 48.667 -65.464 1.00 86.62 79 PRO A C 1
ATOM 566 O O . PRO A 1 79 ? 23.779 48.042 -64.876 1.00 86.62 79 PRO A O 1
ATOM 569 N N . VAL A 1 80 ? 25.954 48.350 -65.376 1.00 85.69 80 VAL A N 1
ATOM 570 C CA . VAL A 1 80 ? 26.508 47.203 -64.647 1.00 85.69 80 VAL A CA 1
ATOM 571 C C . VAL A 1 80 ? 27.514 47.679 -63.601 1.00 85.69 80 VAL A C 1
ATOM 573 O O . VAL A 1 80 ? 28.461 48.394 -63.919 1.00 85.69 80 VAL A O 1
ATOM 576 N N . SER A 1 81 ? 27.330 47.237 -62.357 1.00 87.50 81 SER A N 1
ATOM 577 C CA . SER A 1 81 ? 28.211 47.507 -61.216 1.00 87.50 81 SER A CA 1
ATOM 578 C C . SER A 1 81 ? 28.219 46.322 -60.237 1.00 87.50 81 SER A C 1
ATOM 580 O O . SER A 1 81 ? 27.437 45.382 -60.376 1.00 87.50 81 SER A O 1
ATOM 582 N N . GLY A 1 82 ? 29.125 46.343 -59.257 1.00 83.88 82 GLY A N 1
ATOM 583 C CA . GLY A 1 82 ? 29.211 45.359 -58.176 1.00 83.88 82 GLY A CA 1
ATOM 584 C C . GLY A 1 82 ? 29.780 43.995 -58.578 1.00 83.88 82 GLY A C 1
ATOM 585 O O . GLY A 1 82 ? 29.515 43.007 -57.895 1.00 83.88 82 GLY A O 1
ATOM 586 N N . TRP A 1 83 ? 30.540 43.901 -59.675 1.00 88.62 83 TRP A N 1
ATOM 587 C CA . TRP A 1 83 ? 31.189 42.636 -60.035 1.00 88.62 83 TRP A CA 1
ATOM 588 C C . TRP A 1 83 ? 32.360 42.303 -59.109 1.00 88.62 83 TRP A C 1
ATOM 590 O O . TRP A 1 83 ? 32.826 43.122 -58.322 1.00 88.62 83 TRP A O 1
ATOM 600 N N . THR A 1 84 ? 32.857 41.079 -59.225 1.00 91.62 84 THR A N 1
ATOM 601 C CA . THR A 1 84 ? 33.954 40.557 -58.406 1.00 91.62 84 THR A CA 1
ATOM 602 C C . THR A 1 84 ? 35.085 40.032 -59.281 1.00 91.62 84 THR A C 1
ATOM 604 O O . THR A 1 84 ? 34.898 39.739 -60.468 1.00 91.62 84 THR A O 1
ATOM 607 N N . TYR A 1 85 ? 36.271 39.927 -58.688 1.00 91.19 85 TYR A N 1
ATOM 608 C CA . TYR A 1 85 ? 37.430 39.251 -59.252 1.00 91.19 85 TYR A CA 1
ATOM 609 C C . TYR A 1 85 ? 37.783 38.036 -58.405 1.00 91.19 85 TYR A C 1
ATOM 611 O O . TYR A 1 85 ? 37.769 38.105 -57.176 1.00 91.19 85 TYR A O 1
ATOM 619 N N . THR A 1 86 ? 38.143 36.940 -59.063 1.00 92.06 86 THR A N 1
ATOM 620 C CA . THR A 1 86 ? 38.725 35.756 -58.437 1.00 92.06 86 THR A CA 1
ATOM 621 C C . THR A 1 86 ? 40.187 35.650 -58.848 1.00 92.06 86 THR A C 1
ATOM 623 O O . THR A 1 86 ? 40.501 35.522 -60.030 1.00 92.06 86 THR A O 1
ATOM 626 N N . LEU A 1 87 ? 41.082 35.702 -57.862 1.00 91.19 87 LEU A N 1
ATOM 627 C CA . LEU A 1 87 ? 42.499 35.399 -58.029 1.00 91.19 87 LEU A CA 1
ATOM 628 C C . LEU A 1 87 ? 42.741 33.936 -57.685 1.00 91.19 87 LEU A C 1
ATOM 630 O O . LEU A 1 87 ? 42.342 33.492 -56.610 1.00 91.19 87 LEU A O 1
ATOM 634 N N . THR A 1 88 ? 43.419 33.216 -58.570 1.00 91.00 88 THR A N 1
ATOM 635 C CA . THR A 1 88 ? 43.995 31.895 -58.304 1.00 91.00 88 THR A CA 1
ATOM 636 C C . THR A 1 88 ? 45.511 32.035 -58.308 1.00 91.00 88 THR A C 1
ATOM 638 O O . THR A 1 88 ? 46.083 32.387 -59.335 1.00 91.00 88 THR A O 1
ATOM 641 N N . VAL A 1 89 ? 46.151 31.792 -57.168 1.00 89.31 89 VAL A N 1
ATOM 642 C CA . VAL A 1 89 ? 47.612 31.785 -57.034 1.00 89.31 89 VAL A CA 1
ATOM 643 C C . VAL A 1 89 ? 48.094 30.345 -57.129 1.00 89.31 89 VAL A C 1
ATOM 645 O O . VAL A 1 89 ? 47.677 29.503 -56.333 1.00 89.31 89 VAL A O 1
ATOM 648 N N . GLU A 1 90 ? 48.968 30.077 -58.093 1.00 89.00 90 GLU A N 1
ATOM 649 C CA . GLU A 1 90 ? 49.585 28.774 -58.332 1.00 89.00 90 GLU A CA 1
ATOM 650 C C . GLU A 1 90 ? 51.095 28.898 -58.128 1.00 89.00 90 GLU A C 1
ATOM 652 O O . GLU A 1 90 ? 51.803 29.465 -58.961 1.00 89.00 90 GLU A O 1
ATOM 657 N N . LEU A 1 91 ? 51.575 28.392 -56.993 1.00 85.75 91 LEU A N 1
ATOM 658 C CA . LEU A 1 91 ? 52.993 28.361 -56.636 1.00 85.75 91 LEU A CA 1
ATOM 659 C C . LEU A 1 91 ? 53.556 26.970 -56.941 1.00 85.75 91 LEU A C 1
ATOM 661 O O . LEU A 1 91 ? 52.856 25.963 -56.792 1.00 85.75 91 LEU A O 1
ATOM 665 N N . ALA A 1 92 ? 54.815 26.896 -57.371 1.00 79.31 92 ALA A N 1
ATOM 666 C CA . ALA A 1 92 ? 55.441 25.625 -57.718 1.00 79.31 92 ALA A CA 1
ATOM 667 C C . ALA A 1 92 ? 55.439 24.648 -56.521 1.00 79.31 92 ALA A C 1
ATOM 669 O O . ALA A 1 92 ? 55.965 24.947 -55.454 1.00 79.31 92 ALA A O 1
ATOM 670 N N . GLY A 1 93 ? 54.851 23.459 -56.701 1.00 73.38 93 GLY A N 1
ATOM 671 C CA . GLY A 1 93 ? 54.842 22.395 -55.685 1.00 73.38 93 GLY A CA 1
ATOM 672 C C . GLY A 1 93 ? 53.779 22.523 -54.583 1.00 73.38 93 GLY A 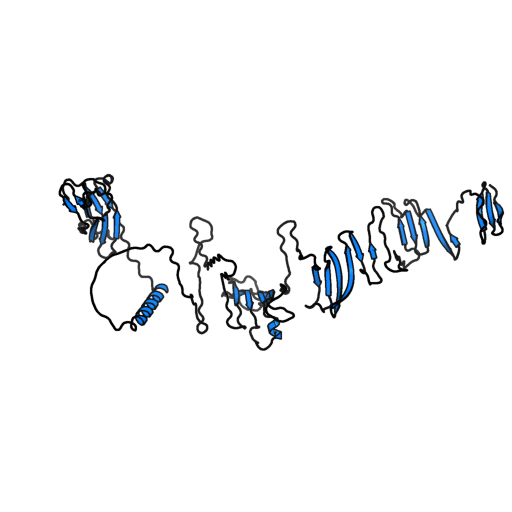C 1
ATOM 673 O O . GLY A 1 93 ? 53.768 21.697 -53.672 1.00 73.38 93 GLY A O 1
ATOM 674 N N . VAL A 1 94 ? 52.864 23.496 -54.668 1.00 76.50 94 VAL A N 1
ATOM 675 C CA . VAL A 1 94 ? 51.815 23.740 -53.661 1.00 76.50 94 VAL A CA 1
ATOM 676 C C . VAL A 1 94 ? 50.425 23.776 -54.294 1.00 76.50 94 VAL A C 1
ATOM 678 O O . VAL A 1 94 ? 50.261 24.075 -55.476 1.00 76.50 94 VAL A O 1
ATOM 681 N N . ALA A 1 95 ? 49.397 23.447 -53.508 1.00 78.62 95 ALA A N 1
ATOM 682 C CA . ALA A 1 95 ? 48.019 23.489 -53.990 1.00 78.62 95 ALA A CA 1
ATOM 683 C C . ALA A 1 95 ? 47.587 24.944 -54.291 1.00 78.62 95 ALA A C 1
ATOM 685 O O . ALA A 1 95 ? 47.859 25.828 -53.473 1.00 78.62 95 ALA A O 1
ATOM 686 N N . PRO A 1 96 ? 46.876 25.203 -55.408 1.00 81.62 96 PRO A N 1
ATOM 687 C CA . PRO A 1 96 ? 46.396 26.539 -55.744 1.00 81.62 96 PRO A CA 1
ATOM 688 C C . PRO A 1 96 ? 45.496 27.144 -54.665 1.00 81.62 96 PRO A C 1
ATOM 690 O O . PRO A 1 96 ? 44.577 26.483 -54.172 1.00 81.62 96 PRO A O 1
ATOM 693 N N . VAL A 1 97 ? 45.686 28.428 -54.357 1.00 84.06 97 VAL A N 1
ATOM 694 C CA . VAL A 1 97 ? 44.795 29.181 -53.458 1.00 84.06 97 VAL A CA 1
ATOM 695 C C . VAL A 1 97 ? 43.934 30.140 -54.253 1.00 84.06 97 VAL A C 1
ATOM 697 O O . VAL A 1 97 ? 44.425 30.849 -55.128 1.00 84.06 97 VAL A O 1
ATOM 700 N N . ARG A 1 98 ? 42.641 30.193 -53.919 1.00 88.81 98 ARG A N 1
ATOM 701 C CA . ARG A 1 98 ? 41.682 31.103 -54.548 1.00 88.81 98 ARG A CA 1
ATOM 702 C C . ARG A 1 98 ? 41.146 32.132 -53.568 1.00 88.81 98 ARG A C 1
ATOM 704 O O . ARG A 1 98 ? 40.772 31.782 -52.451 1.00 88.81 98 ARG A O 1
ATOM 711 N N . ARG A 1 99 ? 41.029 33.383 -54.013 1.00 86.25 99 ARG A N 1
ATOM 712 C CA . ARG A 1 99 ? 40.336 34.448 -53.277 1.00 86.25 99 ARG A CA 1
ATOM 713 C C . ARG A 1 99 ? 39.476 35.272 -54.212 1.00 86.25 99 ARG A C 1
ATOM 715 O O . ARG A 1 99 ? 39.951 35.735 -55.243 1.00 86.25 99 ARG A O 1
ATOM 722 N N . THR A 1 100 ? 38.228 35.472 -53.805 1.00 90.75 100 THR A N 1
ATOM 723 C CA . THR A 1 100 ? 37.272 36.330 -54.506 1.00 90.75 100 THR A CA 1
ATOM 724 C C . THR A 1 100 ? 37.054 37.604 -53.703 1.00 90.75 100 THR A C 1
ATOM 726 O O . THR A 1 100 ? 36.918 37.534 -52.481 1.00 90.75 100 THR A O 1
ATOM 729 N N . PHE A 1 101 ? 37.060 38.751 -54.373 1.00 85.69 101 PHE A N 1
ATOM 730 C CA . PHE A 1 101 ? 36.857 40.072 -53.775 1.00 85.69 101 PHE A CA 1
ATOM 731 C C . PHE A 1 101 ? 36.246 41.034 -54.799 1.00 85.69 101 PHE A C 1
ATOM 733 O O . PHE A 1 101 ? 36.312 40.805 -56.008 1.00 85.69 101 PHE A O 1
ATOM 740 N N . ASP A 1 102 ? 35.643 42.107 -54.311 1.00 88.56 102 ASP A N 1
ATOM 741 C CA . ASP A 1 102 ? 35.245 43.286 -55.071 1.00 88.56 102 ASP A CA 1
ATOM 742 C C . ASP A 1 102 ? 36.304 44.400 -54.949 1.00 88.56 102 ASP A C 1
ATOM 744 O O . ASP A 1 102 ? 37.162 44.379 -54.066 1.00 88.56 102 ASP A O 1
ATOM 748 N N . LEU A 1 103 ? 36.280 45.361 -55.876 1.00 87.25 103 LEU A N 1
ATOM 749 C CA . LEU A 1 103 ? 37.174 46.524 -55.895 1.00 87.25 103 LEU A CA 1
ATOM 750 C C . LEU A 1 103 ? 36.348 47.804 -56.023 1.00 87.25 103 LEU A C 1
ATOM 752 O O . LEU A 1 103 ? 36.389 48.443 -57.079 1.00 87.25 103 LEU A O 1
ATOM 756 N N . PRO A 1 104 ? 35.554 48.176 -55.008 1.00 85.62 104 PRO A N 1
ATOM 757 C CA . PRO A 1 104 ? 34.812 49.424 -55.065 1.00 85.62 104 PRO A CA 1
ATOM 758 C C . PRO A 1 104 ? 35.764 50.615 -55.261 1.00 85.62 104 PRO A C 1
ATOM 760 O O . PRO A 1 104 ? 36.929 50.598 -54.870 1.00 85.62 104 PRO A O 1
ATOM 763 N N . THR A 1 105 ? 35.268 51.692 -55.857 1.00 82.69 105 THR A N 1
ATOM 764 C CA . THR A 1 105 ? 36.014 52.929 -56.137 1.00 82.69 105 THR A CA 1
ATOM 765 C C . THR A 1 105 ? 36.622 53.547 -54.878 1.00 82.69 105 THR A C 1
ATOM 767 O O . THR A 1 105 ? 37.599 54.288 -54.970 1.00 82.69 105 THR A O 1
ATOM 770 N N . SER A 1 106 ? 36.088 53.213 -53.701 1.00 80.75 106 SER A N 1
ATOM 771 C CA . SER A 1 106 ? 36.598 53.610 -52.390 1.00 80.75 106 SER A CA 1
ATOM 772 C C . SER A 1 106 ? 37.846 52.848 -51.923 1.00 80.75 106 SER A C 1
ATOM 774 O O . SER A 1 106 ? 38.489 53.305 -50.981 1.00 80.75 106 SER A O 1
ATOM 776 N N . THR A 1 107 ? 38.231 51.732 -52.559 1.00 78.69 107 THR A N 1
ATOM 777 C CA . THR A 1 107 ? 39.414 50.931 -52.178 1.00 78.69 107 THR A CA 1
ATOM 778 C C . THR A 1 107 ? 40.735 51.706 -52.325 1.00 78.69 107 THR A C 1
ATOM 780 O O . THR A 1 107 ? 41.729 51.339 -51.705 1.00 78.69 107 THR A O 1
ATOM 783 N N . GLY A 1 108 ? 40.745 52.817 -53.069 1.00 76.94 108 GLY A N 1
ATOM 784 C CA . GLY A 1 108 ? 41.939 53.631 -53.310 1.00 76.94 108 GLY A CA 1
ATOM 785 C C . GLY A 1 108 ? 42.774 53.127 -54.498 1.00 76.94 108 GLY A C 1
ATOM 786 O O . GLY A 1 108 ? 42.344 52.222 -55.218 1.00 76.94 108 GLY A O 1
ATOM 787 N N . PRO A 1 109 ? 43.951 53.730 -54.757 1.00 80.31 109 PRO A N 1
ATOM 788 C CA . PRO A 1 109 ? 44.766 53.410 -55.932 1.00 80.31 109 PRO A CA 1
ATOM 789 C C . PRO A 1 109 ? 45.461 52.044 -55.841 1.00 80.31 109 PRO A C 1
ATOM 791 O O . PRO A 1 109 ? 45.767 51.459 -56.879 1.00 80.31 109 PRO A O 1
ATOM 794 N N . ASP A 1 110 ? 45.653 51.511 -54.631 1.00 84.56 110 ASP A N 1
ATOM 795 C CA . ASP A 1 110 ? 46.358 50.255 -54.382 1.00 84.56 110 ASP A CA 1
ATOM 796 C C . ASP A 1 110 ? 45.623 49.382 -53.355 1.00 84.56 110 ASP A C 1
ATOM 798 O O . ASP A 1 110 ? 45.190 49.865 -52.309 1.00 84.56 110 ASP A O 1
ATOM 802 N N . LEU A 1 111 ? 45.553 48.073 -53.613 1.00 85.19 111 LEU A N 1
ATOM 803 C CA . LEU A 1 111 ? 45.065 47.064 -52.671 1.00 85.19 111 LEU A CA 1
ATOM 804 C C . LEU A 1 111 ? 46.122 45.976 -52.471 1.00 85.19 111 LEU A C 1
ATOM 806 O O . LEU A 1 111 ? 46.581 45.384 -53.441 1.00 85.19 111 LEU A O 1
ATOM 810 N N . ARG A 1 112 ? 46.469 45.653 -51.219 1.00 86.06 112 ARG A N 1
ATOM 811 C CA . ARG A 1 112 ? 47.377 44.538 -50.894 1.00 86.06 112 ARG A CA 1
ATOM 812 C C . ARG A 1 112 ? 46.599 43.327 -50.396 1.00 86.06 112 ARG A C 1
ATOM 814 O O . ARG A 1 112 ? 45.830 43.434 -49.443 1.00 86.06 112 ARG A O 1
ATOM 821 N N . LEU A 1 113 ? 46.826 42.168 -51.009 1.00 84.31 113 LEU A N 1
ATOM 822 C CA . LEU A 1 113 ? 46.183 40.913 -50.628 1.00 84.31 113 LEU A CA 1
ATOM 823 C C . LEU A 1 113 ? 47.205 39.912 -50.090 1.00 84.31 113 LEU A C 1
ATOM 825 O O . LEU A 1 113 ? 48.029 39.383 -50.830 1.00 84.31 113 LEU A O 1
ATOM 829 N N . THR A 1 114 ? 47.092 39.593 -48.802 1.00 75.69 114 THR A N 1
ATOM 830 C CA . THR A 1 114 ? 47.827 38.481 -48.186 1.00 75.69 114 THR A CA 1
ATOM 831 C C . THR A 1 114 ? 47.038 37.184 -48.364 1.00 75.69 114 THR A C 1
ATOM 833 O O . THR A 1 114 ? 45.851 37.116 -48.026 1.00 75.69 114 THR A O 1
ATOM 836 N N . LEU A 1 115 ? 47.690 36.162 -48.917 1.00 77.25 115 LEU A N 1
ATOM 837 C CA . LEU A 1 115 ? 47.140 34.830 -49.168 1.00 77.25 115 LEU A CA 1
ATOM 838 C C . LEU A 1 115 ? 48.112 33.804 -48.587 1.00 77.25 115 LEU A C 1
ATOM 840 O O . LEU A 1 115 ? 49.275 33.801 -48.965 1.00 77.25 115 LEU A O 1
ATOM 844 N N . ALA A 1 116 ? 47.655 32.950 -47.673 1.00 70.06 116 ALA A N 1
ATOM 845 C CA . ALA A 1 116 ? 48.483 31.878 -47.128 1.00 70.06 116 ALA A CA 1
ATOM 846 C C . ALA A 1 116 ? 48.222 30.575 -47.910 1.00 70.06 116 ALA A C 1
ATOM 848 O O . ALA A 1 116 ? 47.084 30.090 -47.884 1.00 70.06 116 ALA A O 1
ATOM 849 N N . PRO A 1 117 ? 49.217 30.003 -48.614 1.00 64.38 117 PRO A N 1
ATOM 850 C CA . PRO A 1 117 ? 49.098 28.670 -49.190 1.00 64.38 117 PRO A CA 1
ATOM 851 C C . PRO A 1 117 ? 48.949 27.615 -48.090 1.00 64.38 117 PRO A C 1
ATOM 853 O O . PRO A 1 117 ? 49.644 27.641 -47.077 1.00 64.38 117 PRO A O 1
ATOM 856 N N . VAL A 1 118 ? 48.004 26.691 -48.273 1.00 54.34 118 VAL A N 1
ATOM 857 C CA . VAL A 1 118 ? 47.766 25.589 -47.332 1.00 54.34 118 VAL A CA 1
ATOM 858 C C . VAL A 1 118 ? 48.640 24.413 -47.756 1.00 54.34 118 VAL A C 1
ATOM 860 O O . VAL A 1 118 ? 48.488 23.901 -48.866 1.00 54.34 118 VAL A O 1
ATOM 863 N N . ALA A 1 119 ? 49.549 23.977 -46.881 1.00 48.34 119 ALA A N 1
ATOM 864 C CA . ALA A 1 119 ? 50.361 22.789 -47.127 1.00 48.34 119 ALA A CA 1
ATOM 865 C C . ALA A 1 119 ? 49.459 21.553 -47.331 1.00 48.34 119 ALA A C 1
ATOM 867 O O . ALA A 1 119 ? 48.468 21.394 -46.605 1.00 48.34 119 ALA A O 1
ATOM 868 N N . PRO A 1 120 ? 49.767 20.659 -48.290 1.00 43.06 120 PRO A N 1
ATOM 869 C CA . PRO A 1 120 ? 49.010 19.426 -48.443 1.00 43.06 120 PRO A CA 1
ATOM 870 C C . PRO A 1 120 ? 49.109 18.597 -47.149 1.00 43.06 120 PRO A C 1
ATOM 872 O O . PRO A 1 120 ? 50.189 18.488 -46.563 1.00 43.06 120 PRO A O 1
ATOM 875 N N . PRO A 1 121 ? 47.998 18.014 -46.665 1.00 35.59 121 PRO A N 1
ATOM 876 C CA . PRO A 1 121 ? 48.006 17.263 -45.421 1.00 35.59 121 PRO A CA 1
ATOM 877 C C . PRO A 1 121 ? 48.911 16.033 -45.539 1.00 35.59 121 PRO A C 1
ATOM 879 O O . PRO A 1 121 ? 48.780 15.230 -46.463 1.00 35.59 121 PRO A O 1
ATOM 882 N N . VAL A 1 122 ? 49.808 15.872 -44.564 1.00 33.16 122 VAL A N 1
ATOM 883 C CA . VAL A 1 122 ? 50.649 14.682 -44.393 1.00 33.16 122 VAL A CA 1
ATOM 884 C C . VAL A 1 122 ? 49.749 13.444 -44.313 1.00 33.16 122 VAL A C 1
ATOM 886 O O . VAL A 1 122 ? 48.827 13.390 -43.494 1.00 33.16 122 VAL A O 1
ATOM 889 N N . ALA A 1 123 ? 49.998 12.460 -45.179 1.00 32.88 123 ALA A N 1
ATOM 890 C CA . ALA A 1 123 ? 49.187 11.255 -45.318 1.00 32.88 123 ALA A CA 1
ATOM 891 C C . ALA A 1 123 ? 49.055 10.494 -43.982 1.00 32.88 123 ALA A C 1
ATOM 893 O O . ALA A 1 123 ? 49.994 9.852 -43.513 1.00 32.88 123 ALA A O 1
ATOM 894 N N . ARG A 1 124 ? 47.865 10.544 -43.370 1.00 35.22 124 ARG A N 1
ATOM 895 C CA . ARG A 1 124 ? 47.458 9.636 -42.286 1.00 35.22 124 ARG A CA 1
ATOM 896 C C . ARG A 1 124 ? 46.853 8.372 -42.895 1.00 35.22 124 ARG A C 1
ATOM 898 O O . ARG A 1 124 ? 46.045 8.457 -43.815 1.00 35.22 124 ARG A O 1
ATOM 905 N N . GLY A 1 125 ? 47.255 7.215 -42.367 1.00 38.81 125 GLY A N 1
ATOM 906 C CA . GLY A 1 125 ? 46.821 5.893 -42.819 1.00 38.81 125 GLY A CA 1
ATOM 907 C C . GLY A 1 125 ? 45.299 5.743 -42.916 1.00 38.81 125 GLY A C 1
ATOM 908 O O . GLY A 1 125 ? 44.553 6.297 -42.107 1.00 38.81 125 GLY A O 1
ATOM 909 N N . LEU A 1 126 ? 44.880 4.983 -43.933 1.00 41.25 126 LEU A N 1
ATOM 910 C CA . LEU A 1 126 ? 43.496 4.742 -44.343 1.00 41.25 126 LEU A CA 1
ATOM 911 C C . LEU A 1 126 ? 42.571 4.487 -43.149 1.00 41.25 126 LEU A C 1
ATOM 913 O O . LEU A 1 126 ? 42.756 3.548 -42.371 1.00 41.25 126 LEU A O 1
ATOM 917 N N . THR A 1 127 ? 41.537 5.313 -43.022 1.00 43.16 127 THR A N 1
ATOM 918 C CA . THR A 1 127 ? 40.510 5.118 -42.001 1.00 43.16 127 THR A CA 1
ATOM 919 C C . THR A 1 127 ? 39.521 4.041 -42.458 1.00 43.16 127 THR A C 1
ATOM 921 O O . THR A 1 127 ? 39.345 3.806 -43.653 1.00 43.16 127 THR A O 1
ATOM 924 N N . ARG A 1 128 ? 38.788 3.404 -41.528 1.00 47.81 128 ARG A N 1
ATOM 925 C CA . ARG A 1 128 ? 37.700 2.458 -41.877 1.00 47.81 128 ARG A CA 1
ATOM 926 C C . ARG A 1 128 ? 36.649 3.074 -42.823 1.00 47.81 128 ARG A C 1
ATOM 928 O O . ARG A 1 128 ? 35.960 2.340 -43.522 1.00 47.81 128 ARG A O 1
ATOM 935 N N . ARG A 1 129 ? 36.559 4.411 -42.880 1.00 42.47 129 ARG A N 1
ATOM 936 C CA . ARG A 1 129 ? 35.726 5.181 -43.817 1.00 42.47 129 ARG A CA 1
ATOM 937 C C . ARG A 1 129 ? 36.220 5.090 -45.269 1.00 42.47 129 ARG A C 1
ATOM 939 O O . ARG A 1 129 ? 35.392 5.037 -46.173 1.00 42.47 129 ARG A O 1
ATOM 946 N N . ASP A 1 130 ? 37.532 5.014 -45.483 1.00 38.47 130 ASP A N 1
ATOM 947 C CA . ASP A 1 130 ? 38.147 4.871 -46.810 1.00 38.47 130 ASP A CA 1
ATOM 948 C C . ASP A 1 130 ? 38.058 3.421 -47.310 1.00 38.47 130 ASP A C 1
ATOM 950 O O . ASP A 1 130 ? 37.753 3.192 -48.479 1.00 38.47 130 ASP A O 1
ATOM 954 N N . ALA A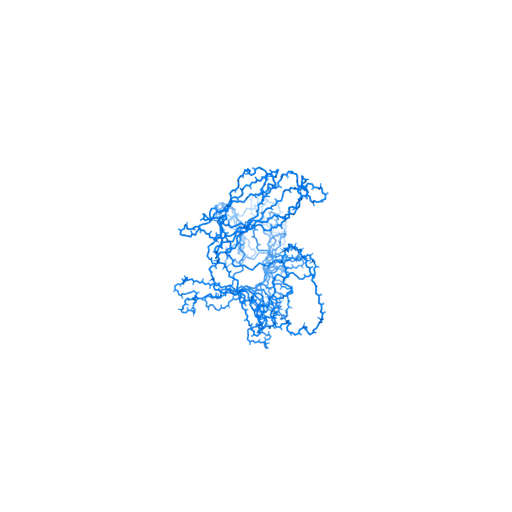 1 131 ? 38.182 2.436 -46.408 1.00 46.56 131 ALA A N 1
ATOM 955 C CA . ALA A 1 131 ? 37.922 1.022 -46.710 1.00 46.56 131 ALA A CA 1
ATOM 956 C C . ALA A 1 131 ? 36.446 0.760 -47.079 1.00 46.56 131 ALA A C 1
ATOM 958 O O . ALA A 1 131 ? 36.161 -0.035 -47.974 1.00 46.56 131 ALA A O 1
ATOM 959 N N . LEU A 1 132 ? 35.504 1.476 -46.449 1.00 47.62 132 LEU A N 1
ATOM 960 C CA . LEU A 1 132 ? 34.077 1.408 -46.780 1.00 47.62 132 LEU A CA 1
ATOM 961 C C . LEU A 1 132 ? 33.758 2.084 -48.129 1.00 47.62 132 LEU A C 1
ATOM 963 O O . LEU A 1 132 ? 32.956 1.554 -48.893 1.00 47.62 132 LEU A O 1
ATOM 967 N N . ARG A 1 133 ? 34.416 3.208 -48.469 1.00 42.12 133 ARG A N 1
ATOM 968 C CA . ARG A 1 133 ? 34.304 3.843 -49.801 1.00 42.12 133 ARG A CA 1
ATOM 969 C C . ARG A 1 133 ? 34.900 2.975 -50.915 1.00 42.12 133 ARG A C 1
ATOM 971 O O . ARG A 1 133 ? 34.317 2.919 -51.993 1.00 42.12 133 ARG A O 1
ATOM 978 N N . ALA A 1 134 ? 36.001 2.268 -50.654 1.00 41.94 134 ALA A N 1
ATOM 979 C CA . ALA A 1 134 ? 36.582 1.310 -51.598 1.00 41.94 134 ALA A CA 1
ATOM 980 C C . ALA A 1 134 ? 35.693 0.063 -51.787 1.00 41.94 134 ALA A C 1
ATOM 982 O O . ALA A 1 134 ? 35.499 -0.384 -52.915 1.00 41.94 134 ALA A O 1
ATOM 983 N N . GLY A 1 135 ? 35.081 -0.449 -50.710 1.00 43.38 135 GLY A N 1
ATOM 984 C CA . GLY A 1 135 ? 34.098 -1.537 -50.780 1.00 43.38 135 GLY A CA 1
ATOM 985 C C . GLY A 1 135 ? 32.812 -1.149 -51.524 1.00 43.38 135 GLY A C 1
ATOM 986 O O . GLY A 1 135 ? 32.316 -1.926 -52.337 1.00 43.38 135 GLY A O 1
ATOM 987 N N . ALA A 1 136 ? 32.314 0.077 -51.321 1.00 41.69 136 ALA A N 1
ATOM 988 C CA . ALA A 1 136 ? 31.163 0.617 -52.050 1.00 41.69 136 ALA A CA 1
ATOM 989 C C . ALA A 1 136 ? 31.469 0.852 -53.544 1.00 41.69 136 ALA A C 1
ATOM 991 O O . ALA A 1 136 ? 30.625 0.571 -54.392 1.00 41.69 136 ALA A O 1
ATOM 992 N N . ALA A 1 137 ? 32.688 1.287 -53.885 1.00 37.88 137 ALA A N 1
ATOM 993 C CA . ALA A 1 137 ? 33.129 1.408 -55.276 1.00 37.88 137 ALA A CA 1
ATOM 994 C C . ALA A 1 137 ? 33.251 0.039 -55.981 1.00 37.88 137 ALA A C 1
ATOM 996 O O . ALA A 1 137 ? 32.905 -0.072 -57.156 1.00 37.88 137 ALA A O 1
ATOM 997 N N . ALA A 1 138 ? 33.666 -1.018 -55.269 1.00 38.66 138 ALA A N 1
ATOM 998 C CA . ALA A 1 138 ? 33.747 -2.377 -55.815 1.00 38.66 138 ALA A CA 1
ATOM 999 C C . ALA A 1 138 ? 32.364 -3.022 -56.052 1.00 38.66 138 ALA A C 1
ATOM 1001 O O . ALA A 1 138 ? 32.186 -3.750 -57.030 1.00 38.66 138 ALA A O 1
ATOM 1002 N N . LEU A 1 139 ? 31.363 -2.721 -55.213 1.00 38.00 139 LEU A N 1
ATOM 1003 C CA . LEU A 1 139 ? 30.002 -3.260 -55.357 1.00 38.00 139 LEU A CA 1
ATOM 1004 C C . LEU A 1 139 ? 29.197 -2.560 -56.476 1.00 38.00 139 LEU A C 1
ATOM 1006 O O . LEU A 1 139 ? 28.395 -3.200 -57.161 1.00 38.00 139 LEU A O 1
ATOM 1010 N N . VAL A 1 140 ? 29.461 -1.270 -56.723 1.00 39.56 140 VAL A N 1
ATOM 1011 C CA . VAL A 1 140 ? 28.891 -0.521 -57.863 1.00 39.56 140 VAL A CA 1
ATOM 1012 C C . VAL A 1 140 ? 29.564 -0.915 -59.188 1.00 39.56 140 VAL A C 1
ATOM 1014 O O . VAL A 1 140 ? 28.894 -1.005 -60.214 1.00 39.56 140 VAL A O 1
ATOM 1017 N N . ALA A 1 141 ? 30.859 -1.257 -59.182 1.00 38.25 141 ALA A N 1
ATOM 1018 C CA . ALA A 1 141 ? 31.542 -1.774 -60.373 1.00 38.25 141 ALA A CA 1
ATOM 1019 C C . ALA A 1 141 ? 31.059 -3.183 -60.785 1.00 38.25 141 ALA A C 1
ATOM 1021 O O . ALA A 1 141 ? 30.975 -3.477 -61.976 1.00 38.25 141 ALA A O 1
ATOM 1022 N N . GLY A 1 142 ? 30.692 -4.042 -59.823 1.00 38.75 142 GLY A N 1
ATOM 1023 C CA . GLY A 1 142 ? 30.173 -5.390 -60.098 1.00 38.75 142 GLY A CA 1
ATOM 1024 C C . GLY A 1 142 ? 28.725 -5.432 -60.604 1.00 38.75 142 GLY A C 1
ATOM 1025 O O . GLY A 1 142 ? 28.370 -6.336 -61.354 1.00 38.75 142 GLY A O 1
ATOM 1026 N N . SER A 1 143 ? 27.898 -4.445 -60.247 1.00 38.19 143 SER A N 1
ATOM 1027 C CA . SER A 1 143 ? 26.484 -4.370 -60.659 1.00 38.19 143 SER A CA 1
ATOM 1028 C C . SER A 1 143 ? 26.256 -3.596 -61.967 1.00 38.19 143 SER A C 1
ATOM 1030 O O . SER A 1 143 ? 25.216 -3.769 -62.600 1.00 38.19 143 SER A O 1
ATOM 1032 N N . ALA A 1 144 ? 27.242 -2.820 -62.434 1.00 34.75 144 ALA A N 1
ATOM 1033 C CA . ALA A 1 144 ? 27.208 -2.152 -63.739 1.00 34.75 144 ALA A CA 1
ATOM 1034 C C . ALA A 1 144 ? 27.734 -3.017 -64.909 1.00 34.75 144 ALA A C 1
ATOM 1036 O O . ALA A 1 144 ? 27.526 -2.662 -66.067 1.00 34.75 144 ALA A O 1
ATOM 1037 N N . ALA A 1 145 ? 28.376 -4.166 -64.648 1.00 36.19 145 ALA A N 1
ATOM 1038 C CA . ALA A 1 145 ? 28.904 -5.047 -65.701 1.00 36.19 145 ALA A CA 1
ATOM 1039 C C . ALA A 1 145 ? 27.864 -6.017 -66.307 1.00 36.19 145 ALA A C 1
ATOM 1041 O O . ALA A 1 145 ? 28.121 -6.602 -67.357 1.00 36.19 145 ALA A O 1
ATOM 1042 N N . THR A 1 146 ? 26.682 -6.182 -65.700 1.00 36.00 146 THR A N 1
ATOM 1043 C CA . THR A 1 146 ? 25.638 -7.113 -66.187 1.00 36.00 146 THR A CA 1
ATOM 1044 C C . THR A 1 146 ? 24.377 -6.438 -66.729 1.00 36.00 146 THR A C 1
ATOM 1046 O O . THR A 1 146 ? 23.431 -7.133 -67.088 1.00 36.00 146 THR A O 1
ATOM 1049 N N . ALA A 1 147 ? 24.341 -5.106 -66.843 1.00 32.72 147 ALA A N 1
ATOM 1050 C CA . ALA A 1 147 ? 23.151 -4.381 -67.293 1.00 32.72 147 ALA A CA 1
ATOM 1051 C C . ALA A 1 147 ? 23.467 -3.239 -68.277 1.00 32.72 147 ALA A C 1
ATOM 1053 O O . ALA A 1 147 ? 23.146 -2.092 -68.002 1.00 32.72 147 ALA A O 1
ATOM 1054 N N . ALA A 1 148 ? 24.099 -3.552 -69.417 1.00 31.86 148 ALA A N 1
ATOM 1055 C CA . ALA A 1 148 ? 23.879 -2.862 -70.701 1.00 31.86 148 ALA A CA 1
ATOM 1056 C C . ALA A 1 148 ? 24.725 -3.496 -71.822 1.00 31.86 148 ALA A C 1
ATOM 1058 O O . ALA A 1 148 ? 25.794 -3.008 -72.185 1.00 31.86 148 ALA A O 1
ATOM 1059 N N . ALA A 1 149 ? 24.205 -4.560 -72.434 1.00 31.02 149 ALA A N 1
ATOM 1060 C CA . ALA A 1 149 ? 24.394 -4.728 -73.867 1.00 31.02 149 ALA A CA 1
ATOM 1061 C C . ALA A 1 149 ? 23.411 -3.771 -74.574 1.00 31.02 149 ALA A C 1
ATOM 1063 O O . ALA A 1 149 ? 22.214 -4.037 -74.575 1.00 31.02 149 ALA A O 1
ATOM 1064 N N . GLN A 1 150 ? 23.958 -2.693 -75.162 1.00 30.41 150 GLN A N 1
ATOM 1065 C CA . GLN A 1 150 ? 23.351 -1.745 -76.131 1.00 30.41 150 GLN A CA 1
ATOM 1066 C C . GLN A 1 150 ? 22.238 -0.796 -75.613 1.00 30.41 150 GLN A C 1
ATOM 1068 O O . GLN A 1 150 ? 21.488 -1.190 -74.727 1.00 30.41 150 GLN A O 1
ATOM 1073 N N . PRO A 1 151 ? 22.107 0.462 -76.127 1.00 33.47 151 PRO A N 1
ATOM 1074 C CA . PRO A 1 151 ? 22.187 0.856 -77.546 1.00 33.47 151 PRO A CA 1
ATOM 1075 C C . PRO A 1 151 ? 22.963 2.167 -77.861 1.00 33.47 151 PRO A C 1
ATOM 1077 O O . PRO A 1 151 ? 23.662 2.734 -77.027 1.00 33.47 151 PRO A O 1
ATOM 1080 N N . ALA A 1 152 ? 22.903 2.577 -79.132 1.00 27.53 152 ALA A N 1
ATOM 1081 C CA . ALA A 1 152 ? 23.786 3.515 -79.824 1.00 27.53 152 ALA A CA 1
ATOM 1082 C C . ALA A 1 152 ? 23.499 5.027 -79.649 1.00 27.53 152 ALA A C 1
ATOM 1084 O O . ALA A 1 152 ? 22.356 5.450 -79.528 1.00 27.53 152 ALA A O 1
ATOM 1085 N N . ALA A 1 153 ? 24.587 5.787 -79.847 1.00 27.78 153 ALA A N 1
ATOM 1086 C CA . ALA A 1 153 ? 24.723 7.089 -80.523 1.00 27.78 153 ALA A CA 1
ATOM 1087 C C . ALA A 1 153 ? 24.397 8.431 -79.810 1.00 27.78 153 ALA A C 1
ATOM 1089 O O . ALA A 1 153 ? 23.252 8.817 -79.629 1.00 27.78 153 ALA A O 1
ATOM 1090 N N . ALA A 1 154 ? 25.496 9.193 -79.648 1.00 26.94 154 ALA A N 1
ATOM 1091 C CA . ALA A 1 154 ? 25.716 10.610 -79.999 1.00 26.94 154 ALA A CA 1
ATOM 1092 C C . ALA A 1 154 ? 25.251 11.769 -79.079 1.00 26.94 154 ALA A C 1
ATOM 1094 O O . ALA A 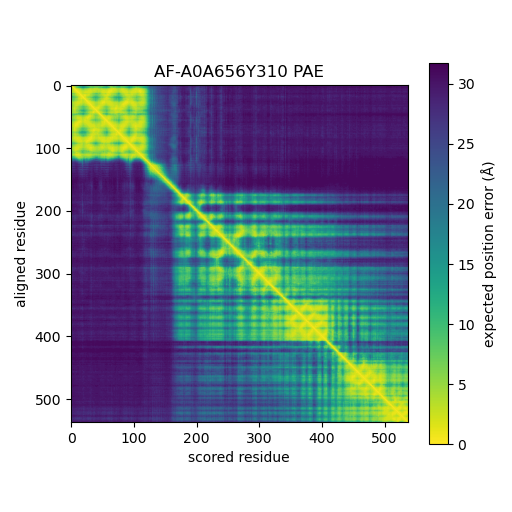1 154 ? 24.089 12.147 -79.060 1.00 26.94 154 ALA A O 1
ATOM 1095 N N . GLY A 1 155 ? 26.256 12.482 -78.537 1.00 26.56 155 GLY A N 1
ATOM 1096 C CA . GLY A 1 155 ? 26.435 13.937 -78.741 1.00 26.56 155 GLY A CA 1
ATOM 1097 C C . GLY A 1 155 ? 25.851 14.928 -77.708 1.00 26.56 155 GLY A C 1
ATOM 1098 O O . GLY A 1 155 ? 24.883 14.601 -77.044 1.00 26.56 155 GLY A O 1
ATOM 1099 N N . PRO A 1 156 ? 26.445 16.136 -77.536 1.00 45.28 156 PRO A N 1
ATOM 1100 C CA . PRO A 1 156 ? 26.735 16.706 -76.205 1.00 45.28 156 PRO A CA 1
ATOM 1101 C C . PRO A 1 156 ? 26.153 18.115 -75.904 1.00 45.28 156 PRO A C 1
ATOM 1103 O O . PRO A 1 156 ? 25.799 18.845 -76.822 1.00 45.28 156 PRO A O 1
ATOM 1106 N N . HIS A 1 157 ? 26.159 18.503 -74.609 1.00 26.61 157 HIS A N 1
ATOM 1107 C CA . HIS A 1 157 ? 26.516 19.823 -74.007 1.00 26.61 157 HIS A CA 1
ATOM 1108 C C . HIS A 1 157 ? 25.594 20.387 -72.884 1.00 26.61 157 HIS A C 1
ATOM 1110 O O . HIS A 1 157 ? 24.460 20.775 -73.124 1.00 26.61 157 HIS A O 1
ATOM 1116 N N . LEU A 1 158 ? 26.229 20.587 -71.710 1.00 28.12 158 LEU A N 1
ATOM 1117 C CA . LEU A 1 158 ? 26.245 21.761 -70.797 1.00 28.12 158 LEU A CA 1
ATOM 1118 C C . LEU A 1 158 ? 25.053 22.180 -69.887 1.00 28.12 158 LEU A C 1
ATOM 1120 O O . LEU A 1 158 ? 23.910 22.295 -70.302 1.00 28.12 158 LEU A O 1
ATOM 1124 N N . ARG A 1 159 ? 25.477 22.642 -68.685 1.00 25.19 159 ARG A N 1
ATOM 1125 C CA . ARG A 1 159 ? 24.809 23.386 -67.580 1.00 25.19 159 ARG A CA 1
ATOM 1126 C C . ARG A 1 159 ? 23.920 22.538 -66.653 1.00 25.19 159 ARG A C 1
ATOM 1128 O O . ARG A 1 159 ? 23.037 21.838 -67.106 1.00 25.19 159 ARG A O 1
ATOM 1135 N N . GLY A 1 160 ? 24.089 22.522 -65.331 1.00 25.84 160 GLY A N 1
ATOM 1136 C CA . GLY A 1 160 ? 24.646 23.531 -64.428 1.00 25.84 160 GLY A CA 1
ATOM 1137 C C . GLY A 1 160 ? 23.510 24.135 -63.602 1.00 25.84 160 GLY A C 1
ATOM 1138 O O . GLY A 1 160 ? 22.992 25.185 -63.962 1.00 25.84 160 GLY A O 1
ATOM 1139 N N . GLY A 1 161 ? 23.124 23.457 -62.519 1.00 22.20 161 GLY A N 1
ATOM 1140 C CA . GLY A 1 161 ? 22.162 23.932 -61.527 1.00 22.20 161 GLY A CA 1
ATOM 1141 C C . GLY A 1 161 ? 22.527 23.362 -60.160 1.00 22.20 161 GLY A C 1
ATOM 1142 O O . GLY A 1 161 ? 22.292 22.188 -59.891 1.00 22.20 161 GLY A O 1
ATOM 1143 N N . VAL A 1 162 ? 23.162 24.183 -59.323 1.00 25.30 162 VAL A N 1
ATOM 1144 C CA . VAL A 1 162 ? 23.421 23.880 -57.912 1.00 25.30 162 VAL A CA 1
ATOM 1145 C C . VAL A 1 162 ? 22.093 24.008 -57.174 1.00 25.30 162 VAL A C 1
ATOM 1147 O O . VAL A 1 162 ? 21.593 25.113 -56.985 1.00 25.30 162 VAL A O 1
ATOM 1150 N N . VAL A 1 163 ? 21.525 22.877 -56.760 1.00 27.64 163 VAL A N 1
ATOM 1151 C CA . VAL A 1 163 ? 20.485 22.840 -55.730 1.00 27.64 163 VAL A CA 1
ATOM 1152 C C . VAL A 1 163 ? 21.193 22.557 -54.412 1.00 27.64 163 VAL A C 1
ATOM 1154 O O . VAL A 1 163 ? 21.813 21.508 -54.238 1.00 27.64 163 VAL A O 1
ATOM 1157 N N . LEU A 1 164 ? 21.147 23.531 -53.504 1.00 29.48 164 LEU A N 1
ATOM 1158 C CA . LEU A 1 164 ? 21.552 23.367 -52.109 1.00 29.48 164 LEU A CA 1
ATOM 1159 C C . LEU A 1 164 ? 20.755 22.194 -51.512 1.00 29.48 164 LEU A C 1
ATOM 1161 O O . LEU A 1 164 ? 19.525 22.260 -51.559 1.00 29.48 164 LEU A O 1
ATOM 1165 N N . PRO A 1 165 ? 21.369 21.139 -50.940 1.00 34.59 165 PRO A N 1
ATOM 1166 C CA . PRO A 1 165 ? 20.580 20.144 -50.243 1.00 34.59 165 PRO A CA 1
ATOM 1167 C C . PRO A 1 165 ? 20.189 20.709 -48.876 1.00 34.59 165 PRO A C 1
ATOM 1169 O O . PRO A 1 165 ? 20.968 20.722 -47.921 1.00 34.59 165 PRO A O 1
ATOM 1172 N N . THR A 1 166 ? 18.949 21.185 -48.820 1.00 28.92 166 THR A N 1
ATOM 1173 C CA . THR A 1 166 ? 18.065 21.100 -47.659 1.00 28.92 166 THR A CA 1
ATOM 1174 C C . THR A 1 166 ? 18.215 19.742 -46.966 1.00 28.92 166 THR A C 1
ATOM 1176 O O . THR A 1 166 ? 18.402 18.725 -47.630 1.00 28.92 166 THR A O 1
ATOM 1179 N N . ALA A 1 167 ? 18.170 19.769 -45.628 1.00 35.66 167 ALA A N 1
ATOM 1180 C CA . ALA A 1 167 ? 18.102 18.641 -44.690 1.00 35.66 167 ALA A CA 1
ATOM 1181 C C . ALA A 1 167 ? 18.236 17.245 -45.329 1.00 35.66 167 ALA A C 1
ATOM 1183 O O . ALA A 1 167 ? 17.264 16.650 -45.791 1.00 35.66 167 ALA A O 1
ATOM 1184 N N . ARG A 1 168 ? 19.461 16.711 -45.342 1.00 33.81 168 ARG A N 1
ATOM 1185 C CA . ARG A 1 168 ? 19.723 15.351 -45.812 1.00 33.81 168 ARG A CA 1
ATOM 1186 C C . ARG A 1 168 ? 19.358 14.354 -44.714 1.00 33.81 168 ARG A C 1
ATOM 1188 O O . ARG A 1 168 ? 20.215 13.970 -43.923 1.00 33.81 168 ARG A O 1
ATOM 1195 N N . THR A 1 169 ? 18.116 13.898 -44.712 1.00 46.25 169 THR A N 1
ATOM 1196 C CA . THR A 1 169 ? 17.781 12.559 -44.214 1.00 46.25 169 THR A CA 1
ATOM 1197 C C . THR A 1 169 ? 17.426 11.712 -45.425 1.00 46.25 169 THR A C 1
ATOM 1199 O O . THR A 1 169 ? 16.808 12.247 -46.337 1.00 46.25 169 THR A O 1
ATOM 1202 N N . VAL A 1 170 ? 17.876 10.455 -45.452 1.00 38.00 170 VAL A N 1
ATOM 1203 C CA . VAL A 1 170 ? 17.190 9.253 -45.974 1.00 38.00 170 VAL A CA 1
ATOM 1204 C C . VAL A 1 170 ? 18.254 8.149 -46.093 1.00 38.00 170 VAL A C 1
ATOM 1206 O O . VAL A 1 170 ? 19.088 8.162 -46.997 1.00 38.00 170 VAL A O 1
ATOM 1209 N N . PHE A 1 171 ? 18.249 7.207 -45.151 1.00 39.97 171 PHE A N 1
ATOM 1210 C CA . PHE A 1 171 ? 18.402 5.803 -45.520 1.00 39.97 171 PHE A CA 1
ATOM 1211 C C . PHE A 1 171 ? 16.970 5.268 -45.508 1.00 39.97 171 PHE A C 1
ATOM 1213 O O . PHE A 1 171 ? 16.350 5.274 -44.449 1.00 39.97 171 PHE A O 1
ATOM 1220 N N . ASP A 1 172 ? 16.441 4.882 -46.667 1.00 41.19 172 ASP A N 1
ATOM 1221 C CA . ASP A 1 172 ? 15.184 4.119 -46.756 1.00 41.19 172 ASP A CA 1
ATOM 1222 C C . ASP A 1 172 ? 15.423 2.620 -46.472 1.00 41.19 172 ASP A C 1
ATOM 1224 O O . ASP A 1 172 ? 14.492 1.821 -46.503 1.00 41.19 172 ASP A O 1
ATOM 1228 N N . ASP A 1 173 ? 16.671 2.245 -46.170 1.00 51.03 173 ASP A N 1
ATOM 1229 C CA . ASP A 1 173 ? 17.093 0.877 -45.893 1.00 51.03 173 ASP A CA 1
ATOM 1230 C C . ASP A 1 173 ? 17.379 0.668 -44.400 1.00 51.03 173 ASP A C 1
ATOM 1232 O O . ASP A 1 173 ? 17.981 1.516 -43.729 1.00 51.03 173 ASP A O 1
ATOM 1236 N N . ASP A 1 174 ? 17.013 -0.511 -43.898 1.00 55.78 174 ASP A N 1
ATOM 1237 C CA . ASP A 1 174 ? 17.350 -0.959 -42.550 1.00 55.78 174 ASP A CA 1
ATOM 1238 C C . ASP A 1 174 ? 18.880 -0.974 -42.354 1.00 55.78 174 ASP A C 1
ATOM 1240 O O . ASP A 1 174 ? 19.611 -1.694 -43.042 1.00 55.78 174 ASP A O 1
ATOM 1244 N N . LEU A 1 175 ? 19.393 -0.232 -41.361 1.00 64.81 175 LEU A N 1
ATOM 1245 C CA . LEU A 1 175 ? 20.773 -0.404 -40.891 1.00 64.81 175 LEU A CA 1
ATOM 1246 C C . LEU A 1 175 ? 20.885 -1.754 -40.172 1.00 64.81 175 LEU A C 1
ATOM 1248 O O . LEU A 1 175 ? 20.727 -1.858 -38.954 1.00 64.81 175 LEU A O 1
ATOM 1252 N N . GLN A 1 176 ? 21.180 -2.802 -40.934 1.00 63.03 176 GLN A N 1
ATOM 1253 C CA . GLN A 1 176 ? 21.374 -4.136 -40.394 1.00 63.03 176 GLN A CA 1
ATOM 1254 C C . GLN A 1 176 ? 22.812 -4.316 -39.884 1.00 63.03 176 GLN A C 1
ATOM 1256 O O . GLN A 1 176 ? 23.761 -4.477 -40.653 1.00 63.03 176 GLN A O 1
ATOM 1261 N N . VAL A 1 177 ? 22.981 -4.326 -38.560 1.00 67.62 177 VAL A N 1
ATOM 1262 C CA . VAL A 1 177 ? 24.260 -4.652 -37.916 1.00 67.62 177 VAL A CA 1
ATOM 1263 C C . VAL A 1 177 ? 24.299 -6.149 -37.606 1.00 67.62 177 VAL A C 1
ATOM 1265 O O . VAL A 1 177 ? 23.777 -6.610 -36.595 1.00 67.62 177 VAL A O 1
ATOM 1268 N N . GLY A 1 178 ? 24.930 -6.913 -38.498 1.00 66.12 178 GLY A N 1
ATOM 1269 C CA . GLY A 1 178 ? 25.069 -8.366 -38.374 1.00 66.12 178 GLY A CA 1
ATOM 1270 C C . GLY A 1 178 ? 23.837 -9.161 -38.822 1.00 66.12 178 GLY A C 1
ATOM 1271 O O . GLY A 1 178 ? 22.791 -8.629 -39.185 1.00 66.12 178 GLY A O 1
ATOM 1272 N N . THR A 1 179 ? 23.964 -10.483 -38.817 1.00 66.19 179 THR A N 1
ATOM 1273 C CA . THR A 1 179 ? 22.889 -11.429 -39.159 1.00 66.19 179 THR A CA 1
ATOM 1274 C C . THR A 1 179 ? 22.803 -12.520 -38.097 1.00 66.19 179 THR A C 1
ATOM 1276 O O . THR A 1 179 ? 23.723 -12.680 -37.299 1.00 66.19 179 THR A O 1
ATOM 1279 N N . THR A 1 180 ? 21.734 -13.322 -38.100 1.00 58.31 180 THR A N 1
ATOM 1280 C CA . THR A 1 180 ? 21.625 -14.486 -37.199 1.00 58.31 180 THR A CA 1
ATOM 1281 C C . THR A 1 180 ? 22.794 -15.467 -37.372 1.00 58.31 180 THR A C 1
ATOM 1283 O O . THR A 1 180 ? 23.213 -16.078 -36.398 1.00 58.31 180 THR A O 1
ATOM 1286 N N . ALA A 1 181 ? 23.351 -15.585 -38.584 1.00 64.56 181 ALA A N 1
ATOM 1287 C CA . ALA A 1 181 ? 24.507 -16.438 -38.867 1.00 64.56 181 ALA A CA 1
ATOM 1288 C C . ALA A 1 181 ? 25.857 -15.772 -38.538 1.00 64.56 181 ALA A C 1
ATOM 1290 O O . ALA A 1 181 ? 26.823 -16.467 -38.248 1.00 64.56 181 ALA A O 1
ATOM 1291 N N . ASN A 1 182 ? 25.927 -14.438 -38.582 1.00 65.69 182 ASN A N 1
ATOM 1292 C CA . ASN A 1 182 ? 27.143 -13.657 -38.353 1.00 65.69 182 ASN A CA 1
ATOM 1293 C C . ASN A 1 182 ? 26.819 -12.439 -37.471 1.00 65.69 182 ASN A C 1
ATOM 1295 O O . ASN A 1 182 ? 26.578 -11.347 -38.004 1.00 65.69 182 ASN A O 1
ATOM 1299 N N . PRO A 1 183 ? 26.757 -12.603 -36.138 1.00 65.56 183 PRO A N 1
ATOM 1300 C CA . PRO A 1 183 ? 26.459 -11.498 -35.236 1.00 65.56 183 PRO A CA 1
ATOM 1301 C C . PRO A 1 183 ? 27.555 -10.429 -35.332 1.00 65.56 183 PRO A C 1
ATOM 1303 O O . PRO A 1 183 ? 28.739 -10.737 -35.441 1.00 65.56 183 PRO A O 1
ATOM 1306 N N . SER A 1 184 ? 27.168 -9.156 -35.327 1.00 70.31 184 SER A N 1
ATOM 1307 C CA . SER A 1 184 ? 28.095 -8.017 -35.353 1.00 70.31 184 SER A CA 1
ATOM 1308 C C . SER A 1 184 ? 27.676 -6.993 -34.305 1.00 70.31 184 SER A C 1
ATOM 1310 O O . SER A 1 184 ? 26.491 -6.850 -34.016 1.00 70.31 184 SER A O 1
ATOM 1312 N N . THR A 1 185 ? 28.644 -6.274 -33.737 1.00 69.69 185 THR A N 1
ATOM 1313 C CA . THR A 1 185 ? 28.399 -5.301 -32.664 1.00 69.69 185 THR A CA 1
ATOM 1314 C C . THR A 1 185 ? 28.461 -3.877 -33.204 1.00 69.69 185 THR A C 1
ATOM 1316 O O . THR A 1 185 ? 29.441 -3.495 -33.846 1.00 69.69 185 THR A O 1
ATOM 1319 N N . LEU A 1 186 ? 27.456 -3.057 -32.886 1.00 74.31 186 LEU A N 1
ATOM 1320 C CA . LEU A 1 186 ? 27.526 -1.608 -33.065 1.00 74.31 186 LEU A CA 1
ATOM 1321 C C . LEU A 1 186 ? 28.229 -0.991 -31.849 1.00 74.31 186 LEU A C 1
ATOM 1323 O O . LEU A 1 186 ? 27.693 -1.026 -30.746 1.00 74.31 186 LEU A O 1
ATOM 1327 N N . LEU A 1 187 ? 29.425 -0.427 -32.039 1.00 67.75 187 LEU A N 1
ATOM 1328 C CA . LEU A 1 187 ? 30.130 0.307 -30.983 1.00 67.75 187 LEU A CA 1
ATOM 1329 C C . LEU A 1 187 ? 29.996 1.813 -31.208 1.00 67.75 187 LEU A C 1
ATOM 1331 O O . LEU A 1 187 ? 30.580 2.354 -32.148 1.00 67.75 187 LEU A O 1
ATOM 1335 N N . VAL A 1 188 ? 29.295 2.488 -30.299 1.00 69.44 188 VAL A N 1
ATOM 1336 C CA . VAL A 1 188 ? 29.252 3.952 -30.218 1.00 69.44 188 VAL A CA 1
ATOM 1337 C C . VAL A 1 188 ? 30.246 4.389 -29.148 1.00 69.44 188 VAL A C 1
ATOM 1339 O O . VAL A 1 188 ? 30.080 4.075 -27.973 1.00 69.44 188 VAL A O 1
ATOM 1342 N N . LYS A 1 189 ? 31.320 5.066 -29.559 1.00 58.78 189 LYS A N 1
ATOM 1343 C CA . LYS A 1 189 ? 32.370 5.550 -28.655 1.00 58.78 189 LYS A CA 1
ATOM 1344 C C . LYS A 1 189 ? 32.235 7.055 -28.457 1.00 58.78 189 LYS A C 1
ATOM 1346 O O . LYS A 1 189 ? 31.964 7.773 -29.417 1.00 58.78 189 LYS A O 1
ATOM 1351 N N . SER A 1 190 ? 32.486 7.518 -27.237 1.00 59.75 190 SER A N 1
ATOM 1352 C CA . SER A 1 190 ? 32.844 8.911 -26.969 1.00 59.75 190 SER A CA 1
ATOM 1353 C C . SER A 1 190 ? 34.102 9.302 -27.755 1.00 59.75 190 SER A C 1
ATOM 1355 O O . SER A 1 190 ? 34.980 8.463 -27.990 1.00 59.75 190 SER A O 1
ATOM 1357 N N . SER A 1 191 ? 34.232 10.570 -28.151 1.00 52.12 191 SER A N 1
ATOM 1358 C CA . SER A 1 191 ? 35.527 11.086 -28.614 1.00 52.12 191 SER A CA 1
ATOM 1359 C C . SER A 1 191 ? 36.538 11.070 -27.453 1.00 52.12 191 SER A C 1
ATOM 1361 O O . SER A 1 191 ? 36.128 11.191 -26.296 1.00 52.12 191 SER A O 1
ATOM 1363 N N . PRO A 1 192 ? 37.851 10.903 -27.698 1.00 43.19 192 PRO A N 1
ATOM 1364 C CA . PRO A 1 192 ? 38.809 10.800 -26.606 1.00 43.19 192 PRO A CA 1
ATOM 1365 C C . PRO A 1 192 ? 38.978 12.136 -25.857 1.00 43.19 192 PRO A C 1
ATOM 1367 O O . PRO A 1 192 ? 39.141 13.173 -26.487 1.00 43.19 192 PRO A O 1
ATOM 1370 N N . ALA A 1 193 ? 38.972 12.028 -24.521 1.00 41.38 193 ALA A N 1
ATOM 1371 C CA . ALA A 1 193 ? 39.440 12.936 -23.463 1.00 41.38 193 ALA A CA 1
ATOM 1372 C C . ALA A 1 193 ? 39.004 14.422 -23.469 1.00 41.38 193 ALA A C 1
ATOM 1374 O O . ALA A 1 193 ? 39.539 15.241 -24.206 1.00 41.38 193 ALA A O 1
ATOM 1375 N N . GLY A 1 194 ? 38.180 14.785 -22.474 1.00 43.88 194 GLY A N 1
ATOM 1376 C CA . GLY A 1 194 ? 38.236 16.104 -21.825 1.00 43.88 194 GLY A CA 1
ATOM 1377 C C . GLY A 1 194 ? 37.049 17.031 -22.084 1.00 43.88 194 GLY A C 1
ATOM 1378 O O . GLY A 1 194 ? 37.113 17.903 -22.940 1.00 43.88 194 GLY A O 1
ATOM 1379 N N . GLY A 1 195 ? 35.995 16.907 -21.278 1.00 43.81 195 GLY A N 1
ATOM 1380 C CA . GLY A 1 195 ? 34.923 17.899 -21.239 1.00 43.81 195 GLY A CA 1
ATOM 1381 C C . GLY A 1 195 ? 33.863 17.564 -20.198 1.00 43.81 195 GLY A C 1
ATOM 1382 O O . GLY A 1 195 ? 32.800 17.065 -20.545 1.00 43.81 195 GLY A O 1
ATOM 1383 N N . THR A 1 196 ? 34.136 17.811 -18.916 1.00 41.19 196 THR A N 1
ATOM 1384 C CA . THR A 1 196 ? 33.061 17.983 -17.926 1.00 41.19 196 THR A CA 1
ATOM 1385 C C . THR A 1 196 ? 32.365 19.310 -18.214 1.00 41.19 196 THR A C 1
ATOM 1387 O O . THR A 1 196 ? 33.035 20.331 -18.373 1.00 41.19 196 THR A O 1
ATOM 1390 N N . ALA A 1 197 ? 31.035 19.289 -18.325 1.00 39.69 197 ALA A N 1
ATOM 1391 C CA . ALA A 1 197 ? 30.219 20.464 -18.616 1.00 39.69 197 ALA A CA 1
ATOM 1392 C C . ALA A 1 197 ? 30.485 21.577 -17.589 1.00 39.69 197 ALA A C 1
ATOM 1394 O O . ALA A 1 197 ? 30.193 21.426 -16.405 1.00 39.69 197 ALA A O 1
ATOM 1395 N N . GLY A 1 198 ? 31.077 22.681 -18.044 1.00 40.03 198 GLY A N 1
ATOM 1396 C CA . GLY A 1 198 ? 31.488 23.770 -17.162 1.00 40.03 198 GLY A CA 1
ATOM 1397 C C . GLY A 1 198 ? 32.360 24.813 -17.853 1.00 40.03 198 GLY A C 1
ATOM 1398 O O . GLY A 1 198 ? 33.476 25.061 -17.413 1.00 40.03 198 GLY A O 1
ATOM 1399 N N . GLY A 1 199 ? 31.877 25.409 -18.947 1.00 38.25 199 GLY A N 1
ATOM 1400 C CA . GLY A 1 199 ? 32.481 26.615 -19.531 1.00 38.25 199 GLY A CA 1
ATOM 1401 C C . GLY A 1 199 ? 32.337 26.731 -21.055 1.00 38.25 199 GLY A C 1
ATOM 1402 O O . GLY A 1 199 ? 32.160 25.707 -21.727 1.00 38.25 199 GLY A O 1
ATOM 1403 N N . PRO A 1 200 ? 32.411 27.955 -21.620 1.00 40.09 200 PRO A N 1
ATOM 1404 C CA . PRO A 1 200 ? 32.355 28.172 -23.063 1.00 40.09 200 PRO A CA 1
ATOM 1405 C C . PRO A 1 200 ? 33.613 27.563 -23.698 1.00 40.09 200 PRO A C 1
ATOM 1407 O O . PRO A 1 200 ? 34.711 28.090 -23.554 1.00 40.09 200 PRO A O 1
ATOM 1410 N N . GLY A 1 201 ? 33.441 26.394 -24.323 1.00 49.06 201 GLY A N 1
ATOM 1411 C CA . GLY A 1 201 ? 34.523 25.510 -24.782 1.00 49.06 201 GLY A CA 1
ATOM 1412 C C . GLY A 1 201 ? 34.381 24.037 -24.361 1.00 49.06 201 GLY A C 1
ATOM 1413 O O . GLY A 1 201 ? 35.205 23.217 -24.754 1.00 49.06 201 GLY A O 1
ATOM 1414 N N . SER A 1 202 ? 33.348 23.671 -23.594 1.00 46.97 202 SER A N 1
ATOM 1415 C CA . SER A 1 202 ? 33.072 22.277 -23.213 1.00 46.97 202 SER A CA 1
ATOM 1416 C C . SER A 1 202 ? 32.315 21.522 -24.31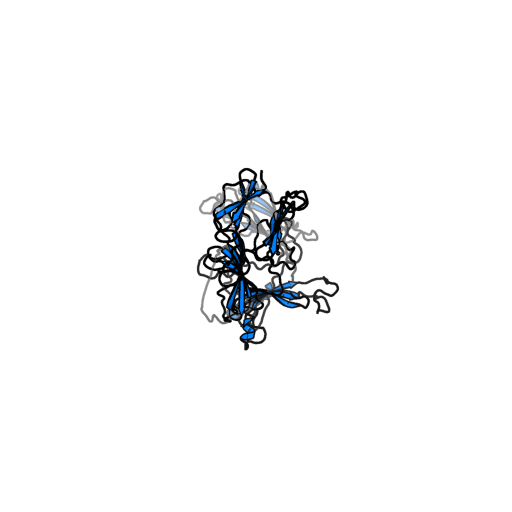7 1.00 46.97 202 SER A C 1
ATOM 1418 O O . SER A 1 202 ? 31.129 21.747 -24.547 1.00 46.97 202 SER A O 1
ATOM 1420 N N . TYR A 1 203 ? 33.002 20.616 -25.017 1.00 52.38 203 TYR A N 1
ATOM 1421 C CA . TYR A 1 203 ? 32.353 19.644 -25.900 1.00 52.38 203 TYR A CA 1
ATOM 1422 C C . TYR A 1 203 ? 31.803 18.487 -25.057 1.00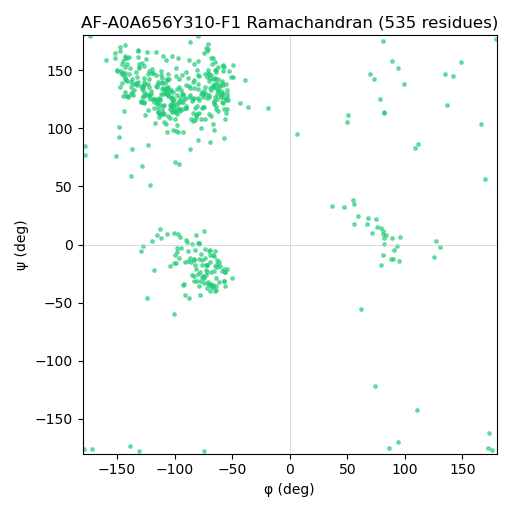 52.38 203 TYR A C 1
ATOM 1424 O O . TYR A 1 203 ? 32.547 17.868 -24.294 1.00 52.38 203 TYR A O 1
ATOM 1432 N N . ASP A 1 204 ? 30.512 18.179 -25.207 1.00 52.44 204 ASP A N 1
ATOM 1433 C CA . ASP A 1 204 ? 29.916 16.950 -24.676 1.00 52.44 204 ASP A CA 1
ATOM 1434 C C . ASP A 1 204 ? 30.534 15.753 -25.410 1.00 52.44 204 ASP A C 1
ATOM 1436 O O . ASP A 1 204 ? 30.175 15.435 -26.545 1.00 52.44 204 ASP A O 1
ATOM 1440 N N . SER A 1 205 ? 31.523 15.128 -24.772 1.00 54.38 205 SER A N 1
ATOM 1441 C CA . SER A 1 205 ? 32.218 13.960 -25.318 1.00 54.38 205 SER A CA 1
ATOM 1442 C C . SER A 1 205 ? 31.420 12.663 -25.161 1.00 54.38 205 SER A C 1
ATOM 1444 O O . SER A 1 205 ? 31.901 11.614 -25.579 1.00 54.38 205 SER A O 1
ATOM 1446 N N . THR A 1 206 ? 30.211 12.695 -24.593 1.00 61.41 206 THR A N 1
ATOM 1447 C CA . THR A 1 206 ? 29.432 11.490 -24.292 1.00 61.41 206 THR A CA 1
ATOM 1448 C C . THR A 1 206 ? 29.024 10.762 -25.572 1.00 61.41 206 THR A C 1
ATOM 1450 O O . THR A 1 206 ? 28.349 11.308 -26.446 1.00 61.41 206 THR A O 1
ATOM 1453 N N . GLY A 1 207 ? 29.404 9.486 -25.680 1.00 61.59 207 GLY A N 1
ATOM 1454 C CA . GLY A 1 207 ? 28.855 8.608 -26.708 1.00 61.59 207 GLY A CA 1
ATOM 1455 C C . GLY A 1 207 ? 27.360 8.427 -26.459 1.00 61.59 207 GLY A C 1
ATOM 1456 O O . GLY A 1 207 ? 26.974 7.899 -25.420 1.00 61.59 207 GLY A O 1
ATOM 1457 N N . ARG A 1 208 ? 26.519 8.873 -27.395 1.00 66.94 208 ARG A N 1
ATOM 1458 C CA . ARG A 1 208 ? 25.059 8.820 -27.261 1.00 66.94 208 ARG A CA 1
ATOM 1459 C C . ARG A 1 208 ? 24.398 8.271 -28.514 1.00 66.94 208 ARG A C 1
ATOM 1461 O O . ARG A 1 208 ? 24.824 8.563 -29.630 1.00 66.94 208 ARG A O 1
ATOM 1468 N N . ILE A 1 209 ? 23.328 7.513 -28.310 1.00 74.00 209 ILE A N 1
ATOM 1469 C CA . ILE A 1 209 ? 22.343 7.201 -29.343 1.00 74.00 209 ILE A CA 1
ATOM 1470 C C . ILE A 1 209 ? 21.134 8.076 -29.031 1.00 74.00 209 ILE A C 1
ATOM 1472 O O . ILE A 1 209 ? 20.553 7.956 -27.955 1.00 74.00 209 ILE A O 1
ATOM 1476 N N . VAL A 1 210 ? 20.798 8.987 -29.942 1.00 64.19 210 VAL A N 1
ATOM 1477 C CA . VAL A 1 210 ? 19.614 9.846 -29.826 1.00 64.19 210 VAL A CA 1
ATOM 1478 C C . VAL A 1 210 ? 18.540 9.264 -30.737 1.00 64.19 210 VAL A C 1
ATOM 1480 O O . VAL A 1 210 ? 18.769 9.120 -31.936 1.00 64.19 210 VAL A O 1
ATOM 1483 N N . MET A 1 211 ? 17.402 8.889 -30.154 1.00 73.69 211 MET A N 1
ATOM 1484 C CA . MET A 1 211 ? 16.241 8.361 -30.870 1.00 73.69 211 MET A CA 1
ATOM 1485 C C . MET A 1 211 ? 15.108 9.374 -30.733 1.00 73.69 211 MET A C 1
ATOM 1487 O O . MET A 1 211 ? 14.565 9.551 -29.645 1.00 73.69 211 MET A O 1
ATOM 1491 N N . GLU A 1 212 ? 14.772 10.048 -31.827 1.00 62.69 212 GLU A N 1
ATOM 1492 C CA . GLU A 1 212 ? 13.664 10.997 -31.879 1.00 62.69 212 GLU A CA 1
ATOM 1493 C C . GLU A 1 212 ? 12.552 10.391 -32.724 1.00 62.69 212 GLU A C 1
ATOM 1495 O O . GLU A 1 212 ? 12.739 10.072 -33.897 1.00 62.69 212 GLU A O 1
ATOM 1500 N N . THR A 1 213 ? 11.388 10.214 -32.112 1.00 67.94 213 THR A N 1
ATOM 1501 C CA . THR A 1 213 ? 10.198 9.711 -32.792 1.00 67.94 213 THR A CA 1
ATOM 1502 C C . THR A 1 213 ? 9.094 10.738 -32.683 1.00 67.94 213 THR A C 1
ATOM 1504 O O . THR A 1 213 ? 8.797 11.223 -31.592 1.00 67.94 213 THR A O 1
ATOM 1507 N N . TYR A 1 214 ? 8.452 11.037 -33.803 1.00 59.81 214 TYR A N 1
ATOM 1508 C CA . TYR A 1 214 ? 7.274 11.886 -33.840 1.00 59.81 214 TYR A CA 1
ATOM 1509 C C . TYR A 1 214 ? 6.093 11.076 -34.368 1.00 59.81 214 TYR A C 1
ATOM 1511 O O . TYR A 1 214 ? 6.121 10.607 -35.505 1.00 59.81 214 TYR A O 1
ATOM 1519 N N . GLN A 1 215 ? 5.058 10.912 -33.542 1.00 62.44 215 GLN A N 1
ATOM 1520 C CA . GLN A 1 215 ? 3.805 10.280 -33.945 1.00 62.44 215 GLN A CA 1
ATOM 1521 C C . GLN A 1 215 ? 2.662 11.312 -33.911 1.00 62.44 215 GLN A C 1
ATOM 1523 O O . GLN A 1 215 ? 2.287 11.759 -32.829 1.00 62.44 215 GLN A O 1
ATOM 1528 N N . PRO A 1 216 ? 2.064 11.667 -35.064 1.00 54.91 216 PRO A N 1
ATOM 1529 C CA . PRO A 1 216 ? 1.011 12.685 -35.137 1.00 54.91 216 PRO A CA 1
ATOM 1530 C C . PRO A 1 216 ? -0.434 12.172 -34.952 1.00 54.91 216 PRO A C 1
ATOM 1532 O O . PRO A 1 216 ? -1.361 12.965 -35.091 1.00 54.91 216 PRO A O 1
ATOM 1535 N N . HIS A 1 217 ? -0.677 10.877 -34.688 1.00 50.38 217 HIS A N 1
ATOM 1536 C CA . HIS A 1 217 ? -2.024 10.286 -34.820 1.00 50.38 217 HIS A CA 1
ATOM 1537 C C . HIS A 1 217 ? -2.390 9.229 -33.757 1.00 50.38 217 HIS A C 1
ATOM 1539 O O . HIS A 1 217 ? -1.542 8.442 -33.338 1.00 50.38 217 HIS A O 1
ATOM 1545 N N . PHE A 1 218 ? -3.680 9.148 -33.397 1.00 52.88 218 PHE A N 1
ATOM 1546 C CA . PHE A 1 218 ? -4.273 8.103 -32.547 1.00 52.88 218 PHE A CA 1
ATOM 1547 C C . PHE A 1 218 ? -4.551 6.826 -33.362 1.00 52.88 218 PHE A C 1
ATOM 1549 O O . PHE A 1 218 ? -5.412 6.831 -34.237 1.00 52.88 218 PHE A O 1
ATOM 1556 N N . GLY A 1 219 ? -3.836 5.727 -33.096 1.00 55.91 219 GLY A N 1
ATOM 1557 C CA . GLY A 1 219 ? -4.132 4.409 -33.693 1.00 55.91 219 GLY A CA 1
ATOM 1558 C C . GLY A 1 219 ? -2.973 3.693 -34.396 1.00 55.91 219 GLY A C 1
ATOM 1559 O O . GLY A 1 219 ? -3.182 2.606 -34.922 1.00 55.91 219 GLY A O 1
ATOM 1560 N N . SER A 1 220 ? -1.767 4.261 -34.377 1.00 57.41 220 SER A N 1
ATOM 1561 C CA . SER A 1 220 ? -0.538 3.597 -34.841 1.00 57.41 220 SER A CA 1
ATOM 1562 C C . SER A 1 220 ? 0.443 3.401 -33.684 1.00 57.41 220 SER A C 1
ATOM 1564 O O . SER A 1 220 ? 0.270 3.992 -32.616 1.00 57.41 220 SER A O 1
ATOM 1566 N N . TYR A 1 221 ? 1.465 2.569 -33.884 1.00 58.44 221 TYR A N 1
ATOM 1567 C CA . TYR A 1 221 ? 2.534 2.383 -32.906 1.00 58.44 221 TYR A CA 1
ATOM 1568 C C . TYR A 1 221 ? 3.651 3.420 -33.111 1.00 58.44 221 TYR A C 1
ATOM 1570 O O . TYR A 1 221 ? 4.032 3.698 -34.248 1.00 58.44 221 TYR A O 1
ATOM 1578 N N . GLY A 1 222 ? 4.147 3.996 -32.015 1.00 60.62 222 GLY A N 1
ATOM 1579 C CA . GLY A 1 222 ? 5.220 4.997 -31.990 1.00 60.62 222 GLY A CA 1
ATOM 1580 C C . GLY A 1 222 ? 6.398 4.527 -31.156 1.00 60.62 222 GLY A C 1
ATOM 1581 O O . GLY A 1 222 ? 6.807 5.215 -30.223 1.00 60.62 222 GLY A O 1
ATOM 1582 N N . GLU A 1 223 ? 6.895 3.317 -31.414 1.00 68.31 223 GLU A N 1
ATOM 1583 C CA . GLU A 1 223 ? 8.021 2.788 -30.650 1.00 68.31 223 GLU A CA 1
ATOM 1584 C C . GLU A 1 223 ? 9.341 3.440 -31.074 1.00 68.31 223 GLU A C 1
ATOM 1586 O O . GLU A 1 223 ? 9.720 3.409 -32.243 1.00 68.31 223 GLU A O 1
ATOM 1591 N N . SER A 1 224 ? 10.082 3.975 -30.102 1.00 69.94 224 SER A N 1
ATOM 1592 C CA . SER A 1 224 ? 11.448 4.478 -30.299 1.00 69.94 224 SER A CA 1
ATOM 1593 C C . SER A 1 224 ? 12.503 3.372 -30.315 1.00 69.94 224 SER A C 1
ATOM 1595 O O . SER A 1 224 ? 13.545 3.525 -30.947 1.00 69.94 224 SER A O 1
ATOM 1597 N N . LEU A 1 225 ? 12.224 2.235 -29.670 1.00 77.19 225 LEU A N 1
ATOM 1598 C CA . LEU A 1 225 ? 13.078 1.051 -29.654 1.00 77.19 225 LEU A CA 1
ATOM 1599 C C . LEU A 1 225 ? 12.219 -0.216 -29.631 1.00 77.19 225 LEU A C 1
ATOM 1601 O O . LEU A 1 225 ? 11.369 -0.383 -28.757 1.00 77.19 225 LEU A O 1
ATOM 1605 N N . ARG A 1 226 ? 12.483 -1.143 -30.558 1.00 76.25 226 ARG A N 1
ATOM 1606 C CA . ARG A 1 226 ? 11.835 -2.459 -30.604 1.00 76.25 226 ARG A CA 1
ATOM 1607 C C . ARG A 1 226 ? 12.868 -3.568 -30.445 1.00 76.25 226 ARG A C 1
ATOM 1609 O O . ARG A 1 226 ? 13.803 -3.671 -31.232 1.00 76.25 226 ARG A O 1
ATOM 1616 N N . VAL A 1 227 ? 12.655 -4.440 -29.462 1.00 79.00 227 VAL A N 1
ATOM 1617 C CA . VAL A 1 227 ? 13.468 -5.644 -29.244 1.00 79.00 227 VAL A CA 1
ATOM 1618 C C . VAL A 1 227 ? 12.677 -6.857 -29.732 1.00 79.00 227 VAL A C 1
ATOM 1620 O O . VAL A 1 227 ? 11.679 -7.235 -29.125 1.00 79.00 227 VAL A O 1
ATOM 1623 N N . GLN A 1 228 ? 13.100 -7.456 -30.848 1.00 75.44 228 GLN A N 1
ATOM 1624 C CA . GLN A 1 228 ? 12.456 -8.647 -31.412 1.00 75.44 228 GLN A CA 1
ATOM 1625 C C . GLN A 1 228 ? 13.233 -9.911 -31.046 1.00 75.44 228 GLN A C 1
ATOM 1627 O O . GLN A 1 228 ? 14.308 -10.181 -31.582 1.00 75.44 228 GLN A O 1
ATOM 1632 N N . LEU A 1 229 ? 12.658 -10.710 -30.152 1.00 72.00 229 LEU A N 1
ATOM 1633 C CA . LEU A 1 229 ? 13.191 -12.016 -29.781 1.00 72.00 229 LEU A CA 1
ATOM 1634 C C . LEU A 1 229 ? 12.680 -13.061 -30.779 1.00 72.00 229 LEU A C 1
ATOM 1636 O O . LEU A 1 229 ? 11.498 -13.388 -30.793 1.00 72.00 229 LEU A O 1
ATOM 1640 N N . LYS A 1 230 ? 13.567 -13.561 -31.648 1.00 68.38 230 LYS A N 1
ATOM 1641 C CA . LYS A 1 230 ? 13.221 -14.558 -32.684 1.00 68.38 230 LYS A CA 1
ATOM 1642 C C . LYS A 1 230 ? 13.107 -15.990 -32.149 1.00 68.38 230 LYS A C 1
ATOM 1644 O O . LYS A 1 230 ? 12.618 -16.864 -32.855 1.00 68.38 230 LYS A O 1
ATOM 1649 N N . ASP A 1 231 ? 13.561 -16.220 -30.921 1.00 69.81 231 ASP A N 1
ATOM 1650 C CA . ASP A 1 231 ? 13.482 -17.493 -30.210 1.00 69.81 231 ASP A CA 1
ATOM 1651 C C . ASP A 1 231 ? 12.884 -17.233 -28.823 1.00 69.81 231 ASP A C 1
ATOM 1653 O O . ASP A 1 231 ? 13.269 -16.276 -28.152 1.00 69.81 231 ASP A O 1
ATOM 1657 N N . ALA A 1 232 ? 11.958 -18.082 -28.383 1.00 64.25 232 ALA A N 1
ATOM 1658 C CA . ALA A 1 232 ? 11.306 -17.961 -27.080 1.00 64.25 232 ALA A CA 1
ATOM 1659 C C . ALA A 1 232 ? 12.279 -18.138 -25.892 1.00 64.25 232 ALA A C 1
ATOM 1661 O O . ALA A 1 232 ? 11.981 -17.711 -24.777 1.00 64.25 232 ALA A O 1
ATOM 1662 N N . ARG A 1 233 ? 13.451 -18.739 -26.133 1.00 68.38 233 ARG A N 1
ATOM 1663 C CA . ARG A 1 233 ? 14.558 -18.875 -25.172 1.00 68.38 233 ARG A CA 1
ATOM 1664 C C . ARG A 1 233 ? 15.451 -17.636 -25.112 1.00 68.38 233 ARG A C 1
ATOM 1666 O O . ARG A 1 233 ? 16.289 -17.532 -24.221 1.00 68.38 233 ARG A O 1
ATOM 16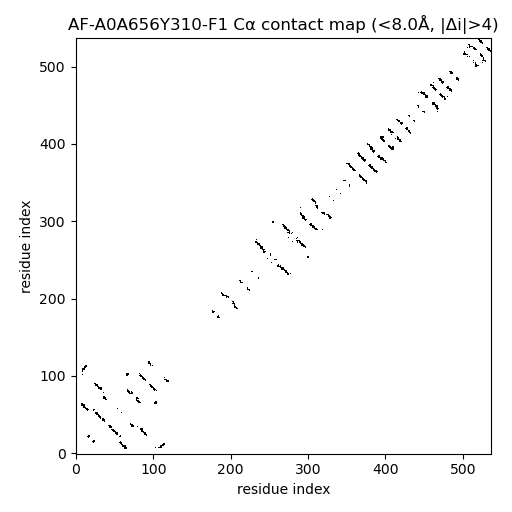73 N N . ALA A 1 234 ? 15.325 -16.715 -26.068 1.00 70.44 234 ALA A N 1
ATOM 1674 C CA . ALA A 1 234 ? 16.149 -15.517 -26.087 1.00 70.44 234 ALA A CA 1
ATOM 1675 C C . ALA A 1 234 ? 15.754 -14.559 -24.953 1.00 70.44 234 ALA A C 1
ATOM 1677 O O . ALA A 1 234 ? 14.593 -14.481 -24.549 1.00 70.44 234 ALA A O 1
ATOM 1678 N N . LYS A 1 235 ? 16.737 -13.796 -24.464 1.00 75.00 235 LYS A N 1
ATOM 1679 C CA . LYS A 1 235 ? 16.544 -12.761 -23.444 1.00 75.00 235 LYS A CA 1
ATOM 1680 C C . LYS A 1 235 ? 16.811 -11.387 -24.048 1.00 75.00 235 LYS A C 1
ATOM 1682 O O . LYS A 1 235 ? 17.876 -11.163 -24.620 1.00 75.00 235 LYS A O 1
ATOM 1687 N N . GLY A 1 236 ? 15.856 -10.472 -23.918 1.00 77.69 236 GLY A N 1
ATOM 1688 C CA . GLY A 1 236 ? 15.970 -9.094 -24.395 1.00 77.69 236 GLY A CA 1
ATOM 1689 C C . GLY A 1 236 ? 16.408 -8.162 -23.277 1.00 77.69 236 GLY A C 1
ATOM 1690 O O . GLY A 1 236 ? 15.594 -7.373 -22.804 1.00 77.69 236 GLY A O 1
ATOM 1691 N N . MET A 1 237 ? 17.658 -8.287 -22.823 1.00 83.25 237 MET A N 1
ATOM 1692 C CA . MET A 1 237 ? 18.168 -7.520 -21.681 1.00 83.25 237 MET A CA 1
ATOM 1693 C C . MET A 1 237 ? 18.959 -6.287 -22.128 1.00 83.25 237 MET A C 1
ATOM 1695 O O . MET A 1 237 ? 19.857 -6.384 -22.963 1.00 83.25 237 MET A O 1
ATOM 1699 N N . LEU A 1 238 ? 18.685 -5.150 -21.496 1.00 87.44 238 LEU A N 1
ATOM 1700 C CA . LEU A 1 238 ? 19.623 -4.051 -21.333 1.00 87.44 238 LEU A CA 1
ATOM 1701 C C . LEU A 1 238 ? 20.516 -4.353 -20.127 1.00 87.44 238 LEU A C 1
ATOM 1703 O O . LEU A 1 238 ? 20.034 -4.609 -19.024 1.00 87.44 238 LEU A O 1
ATOM 1707 N N . THR A 1 239 ? 21.824 -4.320 -20.339 1.00 81.81 239 THR A N 1
ATOM 1708 C CA . THR A 1 239 ? 22.817 -4.644 -19.315 1.00 81.81 239 THR A CA 1
ATOM 1709 C C . THR A 1 239 ? 23.606 -3.410 -18.917 1.00 81.81 239 THR A C 1
ATOM 1711 O O . THR A 1 239 ? 24.174 -2.740 -19.780 1.00 81.81 239 THR A O 1
ATOM 1714 N N . TYR A 1 240 ? 23.709 -3.156 -17.619 1.00 77.44 240 TYR A N 1
ATOM 1715 C CA . TYR A 1 240 ? 24.603 -2.146 -17.067 1.00 77.44 240 TYR A CA 1
ATOM 1716 C C . TYR A 1 240 ? 25.904 -2.824 -16.679 1.00 77.44 240 TYR A C 1
ATOM 1718 O O . TYR A 1 240 ? 25.900 -3.780 -15.903 1.00 77.44 240 TYR A O 1
ATOM 1726 N N . GLN A 1 241 ? 27.010 -2.344 -17.236 1.00 74.75 241 GLN A N 1
ATOM 1727 C CA . GLN A 1 241 ? 28.334 -2.878 -16.955 1.00 74.75 241 GLN A CA 1
ATOM 1728 C C . GLN A 1 241 ? 29.130 -1.892 -16.111 1.00 74.75 241 GLN A C 1
ATOM 1730 O O . GLN A 1 241 ? 29.159 -0.698 -16.405 1.00 74.75 241 GLN A O 1
ATOM 1735 N N . GLY A 1 242 ? 29.764 -2.407 -15.063 1.00 63.56 242 GLY A N 1
ATOM 1736 C CA . GLY A 1 242 ? 30.709 -1.677 -14.233 1.00 63.56 242 GLY A CA 1
ATOM 1737 C C . GLY A 1 242 ? 32.130 -2.142 -14.525 1.00 63.56 242 GLY A C 1
ATOM 1738 O O . GLY A 1 242 ? 32.378 -3.331 -14.726 1.00 63.56 242 GLY A O 1
ATOM 1739 N N . SER A 1 243 ? 33.069 -1.203 -14.540 1.00 62.53 243 SER A N 1
ATOM 1740 C CA . SER A 1 243 ? 34.502 -1.487 -14.515 1.00 62.53 243 SER A CA 1
ATOM 1741 C C . SER A 1 243 ? 35.127 -0.675 -13.394 1.00 62.53 243 SER A C 1
ATOM 1743 O O . SER A 1 243 ? 35.018 0.553 -13.403 1.00 62.53 243 SER A O 1
ATOM 1745 N N . TRP A 1 244 ? 35.793 -1.343 -12.460 1.00 57.69 244 TRP A N 1
ATOM 1746 C CA . TRP A 1 244 ? 36.509 -0.685 -11.375 1.00 57.69 244 TRP A CA 1
ATOM 1747 C C . TRP A 1 244 ? 38.019 -0.795 -11.625 1.00 57.69 244 TRP A C 1
ATOM 1749 O O . TRP A 1 244 ? 38.514 -1.863 -11.973 1.00 57.69 244 TRP A O 1
ATOM 1759 N N . PRO A 1 245 ? 38.781 0.303 -11.536 1.00 54.44 245 PRO A N 1
ATOM 1760 C CA . PRO A 1 245 ? 40.225 0.258 -11.761 1.00 54.44 245 PRO A CA 1
ATOM 1761 C C . PRO A 1 245 ? 40.997 -0.341 -10.571 1.00 54.44 245 PRO A C 1
ATOM 1763 O O . PRO A 1 245 ? 42.145 -0.746 -10.733 1.00 54.44 245 PRO A O 1
ATOM 1766 N N . THR A 1 246 ? 40.378 -0.410 -9.390 1.00 59.25 246 THR A N 1
ATOM 1767 C CA . THR A 1 246 ? 40.953 -0.932 -8.142 1.00 59.25 246 THR A CA 1
ATOM 1768 C C . THR A 1 246 ? 39.865 -1.617 -7.308 1.00 59.25 246 THR A C 1
ATOM 1770 O O . THR A 1 246 ? 38.739 -1.116 -7.332 1.00 59.25 246 THR A O 1
ATOM 1773 N N . PRO A 1 247 ? 40.185 -2.671 -6.529 1.00 58.31 247 PRO A N 1
ATOM 1774 C CA . PRO A 1 247 ? 39.225 -3.319 -5.636 1.00 58.31 247 PRO A CA 1
ATOM 1775 C C . PRO A 1 247 ? 38.571 -2.324 -4.682 1.00 58.31 247 PRO A C 1
ATOM 1777 O O . PRO A 1 247 ? 39.270 -1.547 -4.029 1.00 58.31 247 PRO A O 1
ATOM 1780 N N . HIS A 1 248 ? 37.242 -2.343 -4.605 1.00 56.78 248 HIS A N 1
ATOM 1781 C CA . HIS A 1 248 ? 36.488 -1.525 -3.661 1.00 56.78 248 HIS A CA 1
ATOM 1782 C C . HIS A 1 248 ? 36.473 -2.162 -2.266 1.00 56.78 248 HIS A C 1
ATOM 1784 O O . HIS A 1 248 ? 36.472 -1.450 -1.260 1.00 56.78 248 HIS A O 1
ATOM 1790 N N . TYR A 1 249 ? 36.513 -3.497 -2.202 1.00 57.59 249 TYR A N 1
ATOM 1791 C CA . TYR A 1 249 ? 36.522 -4.257 -0.953 1.00 57.59 249 TYR A CA 1
ATOM 1792 C C . TYR A 1 249 ? 37.819 -5.063 -0.747 1.00 57.59 249 TYR A C 1
ATOM 1794 O O . TYR A 1 249 ? 38.375 -5.582 -1.719 1.00 57.59 249 TYR A O 1
ATOM 1802 N N . PRO A 1 250 ? 38.290 -5.221 0.512 1.00 55.53 250 PRO A N 1
ATOM 1803 C CA . PRO A 1 250 ? 39.503 -5.982 0.840 1.00 55.53 250 PRO A CA 1
ATOM 1804 C C . PRO A 1 250 ? 39.480 -7.442 0.366 1.00 55.53 250 PRO A C 1
ATOM 1806 O O . PRO A 1 250 ? 40.520 -7.974 -0.012 1.00 55.53 250 PRO A O 1
ATOM 1809 N N . ASP A 1 251 ? 38.292 -8.051 0.330 1.00 57.12 251 ASP A N 1
ATOM 1810 C CA . ASP A 1 251 ? 38.078 -9.451 -0.065 1.00 57.12 251 ASP A CA 1
ATOM 1811 C C . ASP A 1 251 ? 37.660 -9.593 -1.548 1.00 57.12 251 ASP A C 1
ATOM 1813 O O . ASP A 1 251 ? 37.283 -10.676 -1.994 1.00 57.12 251 ASP A O 1
ATOM 1817 N N . GLY A 1 252 ? 37.727 -8.499 -2.321 1.00 57.72 252 GLY A N 1
ATOM 1818 C CA . GLY A 1 252 ? 37.253 -8.410 -3.704 1.00 57.72 252 GLY A CA 1
ATOM 1819 C C . GLY A 1 252 ? 35.779 -7.999 -3.827 1.00 57.72 252 GLY A C 1
ATOM 1820 O O . GLY A 1 252 ? 34.982 -8.156 -2.907 1.00 57.72 252 GLY A O 1
ATOM 1821 N N . ASP A 1 253 ? 35.400 -7.465 -4.992 1.00 60.41 253 ASP A N 1
ATOM 1822 C CA . ASP A 1 253 ? 34.056 -6.902 -5.226 1.00 60.41 253 ASP A CA 1
ATOM 1823 C C . ASP A 1 253 ? 32.961 -7.967 -5.440 1.00 60.41 253 ASP A C 1
ATOM 1825 O O . ASP A 1 253 ? 31.772 -7.654 -5.454 1.00 60.41 253 ASP A O 1
ATOM 1829 N N . TYR A 1 254 ? 33.359 -9.239 -5.568 1.00 60.91 254 TYR A N 1
ATOM 1830 C CA . TYR A 1 254 ? 32.482 -10.403 -5.714 1.00 60.91 254 TYR A CA 1
ATOM 1831 C C . TYR A 1 254 ? 33.044 -11.583 -4.912 1.00 60.91 254 TYR A C 1
ATOM 1833 O O . TYR A 1 254 ? 34.186 -11.984 -5.123 1.00 60.91 254 TYR A O 1
ATOM 1841 N N . THR A 1 255 ? 32.238 -12.201 -4.044 1.00 53.00 255 THR A N 1
ATOM 1842 C CA . THR A 1 255 ? 32.715 -13.193 -3.054 1.00 53.00 255 THR A CA 1
ATOM 1843 C C . THR A 1 255 ? 33.196 -14.546 -3.616 1.00 53.00 255 THR A C 1
ATOM 1845 O O . THR A 1 255 ? 33.700 -15.366 -2.853 1.00 53.00 255 THR A O 1
ATOM 1848 N N . TRP A 1 256 ? 33.075 -14.814 -4.923 1.00 55.34 256 TRP A N 1
ATOM 1849 C CA . TRP A 1 256 ? 33.559 -16.049 -5.583 1.00 55.34 256 TRP A CA 1
ATOM 1850 C C . TRP A 1 256 ? 34.597 -15.787 -6.676 1.00 55.34 256 TRP A C 1
ATOM 1852 O O . TRP A 1 256 ? 35.030 -16.733 -7.336 1.00 55.34 256 TRP A O 1
ATOM 1862 N N . LEU A 1 257 ? 35.004 -14.532 -6.891 1.00 57.53 257 LEU A N 1
ATOM 1863 C CA . LEU A 1 257 ? 36.098 -14.225 -7.806 1.00 57.53 257 LEU A CA 1
ATOM 1864 C C . LEU A 1 257 ? 37.395 -14.055 -6.999 1.00 57.53 257 LEU A C 1
ATOM 1866 O O . LEU A 1 257 ? 37.505 -13.105 -6.232 1.00 57.53 257 LEU A O 1
ATOM 1870 N N . PRO A 1 258 ? 38.407 -14.929 -7.188 1.00 55.31 258 PRO A N 1
ATOM 1871 C CA . PRO A 1 258 ? 39.679 -14.829 -6.468 1.00 55.31 258 PRO A CA 1
ATOM 1872 C C . PRO A 1 258 ? 40.497 -13.581 -6.837 1.00 55.31 258 PRO A C 1
ATOM 1874 O O . PRO A 1 258 ? 41.529 -13.315 -6.229 1.00 55.31 258 PRO A O 1
ATOM 1877 N N . THR A 1 259 ? 40.079 -12.842 -7.868 1.00 60.62 259 THR A N 1
ATOM 1878 C CA . THR A 1 259 ? 40.744 -11.638 -8.372 1.00 60.62 259 THR A CA 1
ATOM 1879 C C . THR A 1 259 ? 39.708 -10.631 -8.858 1.00 60.62 259 THR A C 1
ATOM 1881 O O . THR A 1 259 ? 38.662 -11.001 -9.393 1.00 60.62 259 THR A O 1
ATOM 1884 N N . HIS A 1 260 ? 40.011 -9.349 -8.680 1.00 64.50 260 HIS A N 1
ATOM 1885 C CA . HIS A 1 260 ? 39.187 -8.250 -9.163 1.00 64.50 260 HIS A CA 1
ATOM 1886 C C . HIS A 1 260 ? 39.074 -8.275 -10.704 1.00 64.50 260 HIS A C 1
ATOM 1888 O O . HIS A 1 260 ? 40.104 -8.392 -11.378 1.00 64.50 260 HIS A O 1
ATOM 1894 N N . PRO A 1 261 ? 37.872 -8.132 -11.296 1.00 62.84 261 PRO A N 1
ATOM 1895 C CA . PRO A 1 261 ? 37.718 -8.165 -12.746 1.00 62.84 261 PRO A CA 1
ATOM 1896 C C . PRO A 1 261 ? 38.409 -6.965 -13.410 1.00 62.84 261 PRO A C 1
ATOM 1898 O O . PRO A 1 261 ? 38.104 -5.811 -13.131 1.00 62.84 261 PRO A O 1
ATOM 1901 N N . THR A 1 262 ? 39.344 -7.231 -14.323 1.00 64.94 262 THR A N 1
ATOM 1902 C CA . THR A 1 262 ? 40.080 -6.203 -15.094 1.00 64.94 262 THR A CA 1
ATOM 1903 C C . THR A 1 262 ? 39.328 -5.732 -16.342 1.00 64.94 262 THR A C 1
ATOM 1905 O O . THR A 1 262 ? 39.817 -4.892 -17.096 1.00 64.94 262 THR A O 1
ATOM 1908 N N . THR A 1 263 ? 38.138 -6.282 -16.580 1.00 65.62 263 THR A N 1
ATOM 1909 C CA . THR A 1 263 ? 37.269 -5.971 -17.718 1.00 65.62 263 THR A CA 1
ATOM 1910 C C . THR A 1 263 ? 35.867 -5.625 -17.218 1.00 65.62 263 THR A C 1
ATOM 1912 O O . THR A 1 263 ? 35.510 -6.035 -16.110 1.00 65.62 263 THR A O 1
ATOM 1915 N N . PRO A 1 264 ? 35.070 -4.861 -17.991 1.00 69.38 264 PRO A N 1
ATOM 1916 C CA . PRO A 1 264 ? 33.698 -4.556 -17.616 1.00 69.38 264 PRO A CA 1
ATOM 1917 C C . PRO A 1 264 ? 32.900 -5.830 -17.338 1.00 69.38 264 PRO A C 1
ATOM 1919 O O . PRO A 1 264 ? 32.833 -6.733 -18.172 1.00 69.38 264 PRO A O 1
ATOM 1922 N N . VAL A 1 265 ? 32.279 -5.880 -16.167 1.00 68.06 265 VAL A N 1
ATOM 1923 C CA . VAL A 1 265 ? 31.383 -6.959 -15.751 1.00 68.06 265 VAL A CA 1
ATOM 1924 C C . VAL A 1 265 ? 29.971 -6.420 -15.659 1.00 68.06 265 VAL A C 1
ATOM 1926 O O . VAL A 1 265 ? 29.751 -5.259 -15.318 1.00 68.06 265 VAL A O 1
ATOM 1929 N N . THR A 1 266 ? 28.992 -7.254 -15.990 1.00 72.12 266 THR A N 1
ATOM 1930 C CA . THR A 1 266 ? 27.592 -6.834 -15.902 1.00 72.12 266 THR A CA 1
ATOM 1931 C C . THR A 1 266 ? 27.141 -6.858 -14.446 1.00 72.12 266 THR A C 1
ATOM 1933 O O . THR A 1 266 ? 27.365 -7.845 -13.751 1.00 72.12 266 THR A O 1
ATOM 1936 N N . ILE A 1 267 ? 26.542 -5.758 -13.993 1.00 69.50 267 ILE A N 1
ATOM 1937 C CA . ILE A 1 267 ? 26.196 -5.508 -12.585 1.00 69.50 267 ILE A CA 1
ATOM 1938 C C . ILE A 1 267 ? 24.691 -5.362 -12.366 1.00 69.50 267 ILE A C 1
ATOM 1940 O O . ILE A 1 267 ? 24.209 -5.568 -11.256 1.00 69.50 267 ILE A O 1
ATOM 1944 N N . ALA A 1 268 ? 23.944 -5.031 -13.418 1.00 77.00 268 ALA A N 1
ATOM 1945 C CA . ALA A 1 268 ? 22.492 -5.007 -13.392 1.00 77.00 268 ALA A CA 1
ATOM 1946 C C . ALA A 1 268 ? 21.927 -5.328 -14.774 1.00 77.00 268 ALA A C 1
ATOM 1948 O O . ALA A 1 268 ? 22.527 -5.004 -15.805 1.00 77.00 268 ALA A O 1
ATOM 1949 N N . TRP A 1 269 ? 20.746 -5.934 -14.780 1.00 85.50 269 TRP A N 1
ATOM 1950 C CA . TRP A 1 269 ? 20.010 -6.275 -15.985 1.00 85.50 269 TRP A CA 1
ATOM 1951 C C . TRP A 1 269 ? 18.592 -5.732 -15.884 1.00 85.50 269 TRP A C 1
ATOM 1953 O O . TRP A 1 269 ? 17.934 -5.881 -14.854 1.00 85.50 269 TRP A O 1
ATOM 1963 N N . ILE A 1 270 ? 18.121 -5.138 -16.976 1.00 87.38 270 ILE A N 1
ATOM 1964 C CA . ILE A 1 270 ? 16.731 -4.735 -17.163 1.00 87.38 270 ILE A CA 1
ATOM 1965 C C . ILE A 1 270 ? 16.248 -5.345 -18.451 1.00 87.38 270 ILE A C 1
ATOM 1967 O O . ILE A 1 270 ? 16.814 -5.084 -19.506 1.00 87.38 270 ILE A O 1
ATOM 1971 N N . GLY A 1 271 ? 15.190 -6.131 -18.404 1.00 84.88 271 GLY A N 1
ATOM 1972 C CA . GLY A 1 271 ? 14.645 -6.654 -19.640 1.00 84.88 271 GLY A CA 1
ATOM 1973 C C . GLY A 1 271 ? 13.570 -7.679 -19.426 1.00 84.88 271 GLY A C 1
ATOM 1974 O O . GLY A 1 271 ? 13.134 -7.935 -18.305 1.00 84.88 271 GLY A O 1
ATOM 1975 N N . ALA A 1 272 ? 13.134 -8.239 -20.542 1.00 78.75 272 ALA A N 1
ATOM 1976 C CA . ALA A 1 272 ? 12.134 -9.280 -20.562 1.00 78.75 272 ALA A CA 1
ATOM 1977 C C . ALA A 1 272 ? 12.709 -10.556 -21.168 1.00 78.75 272 ALA A C 1
ATOM 1979 O O . ALA A 1 272 ? 13.546 -10.539 -22.078 1.00 78.75 272 ALA A O 1
ATOM 1980 N N . HIS A 1 273 ? 12.214 -11.674 -20.667 1.00 73.81 273 HIS A N 1
ATOM 1981 C CA . HIS A 1 273 ? 12.390 -12.984 -21.268 1.00 73.81 273 HIS A CA 1
ATOM 1982 C C . HIS A 1 273 ? 11.098 -13.789 -21.084 1.00 73.81 273 HIS A C 1
ATOM 1984 O O . HIS A 1 273 ? 10.161 -13.293 -20.453 1.00 73.81 273 HIS A O 1
ATOM 1990 N N . PHE A 1 274 ? 11.010 -14.959 -21.729 1.00 68.69 274 PHE A N 1
ATOM 1991 C CA . PHE A 1 274 ? 9.784 -15.767 -21.745 1.00 68.69 274 PHE A CA 1
ATOM 1992 C C . PHE A 1 274 ? 9.985 -17.201 -21.236 1.00 68.69 274 PHE A C 1
ATOM 1994 O O . PHE A 1 274 ? 9.193 -17.677 -20.426 1.00 68.69 274 PHE A O 1
ATOM 2001 N N . LEU A 1 275 ? 11.041 -17.894 -21.675 1.00 67.56 275 LEU A N 1
ATOM 2002 C CA . LEU A 1 275 ? 11.375 -19.240 -21.196 1.00 67.56 275 LEU A CA 1
ATOM 2003 C C . LEU A 1 275 ? 12.601 -19.225 -20.279 1.00 67.56 275 LEU A C 1
ATOM 2005 O O . LEU A 1 275 ? 13.437 -18.320 -20.339 1.00 67.56 275 LEU A O 1
ATOM 2009 N N . ASN A 1 276 ? 12.727 -20.270 -19.457 1.00 67.12 276 ASN A N 1
ATOM 2010 C CA . ASN A 1 276 ? 14.003 -20.577 -18.820 1.00 67.12 276 ASN A CA 1
ATOM 2011 C C . ASN A 1 276 ? 15.036 -20.939 -19.906 1.00 67.12 276 ASN A C 1
ATOM 2013 O O . ASN A 1 276 ? 14.687 -21.477 -20.957 1.00 67.12 276 ASN A O 1
ATOM 2017 N N . ASN A 1 277 ? 16.306 -20.657 -19.630 1.00 60.00 277 ASN A N 1
ATOM 2018 C CA . ASN A 1 277 ? 17.424 -20.734 -20.565 1.00 60.00 277 ASN A CA 1
ATOM 2019 C C . ASN A 1 277 ? 17.595 -22.128 -21.214 1.00 60.00 277 ASN A C 1
ATOM 2021 O O . ASN A 1 277 ? 18.123 -22.212 -22.321 1.00 60.00 277 ASN A O 1
ATOM 2025 N N . ASP A 1 278 ? 17.097 -23.197 -20.570 1.00 58.62 278 ASP A N 1
ATOM 2026 C CA . ASP A 1 278 ? 17.529 -24.571 -20.864 1.00 58.62 278 ASP A CA 1
ATOM 2027 C C . ASP A 1 278 ? 16.411 -25.607 -21.142 1.00 58.62 278 ASP A C 1
ATOM 2029 O O . ASP A 1 278 ? 16.734 -26.738 -21.499 1.00 58.62 278 ASP A O 1
ATOM 2033 N N . ASP A 1 279 ? 15.110 -25.300 -21.006 1.00 58.84 279 ASP A N 1
ATOM 2034 C CA . ASP A 1 279 ? 14.058 -26.342 -21.110 1.00 58.84 279 ASP A CA 1
ATOM 2035 C C . ASP A 1 279 ? 12.716 -25.837 -21.687 1.00 58.84 279 ASP A C 1
ATOM 2037 O O . ASP A 1 279 ? 11.841 -25.390 -20.940 1.00 58.84 279 ASP A O 1
ATOM 2041 N N . PRO A 1 280 ? 12.497 -25.937 -23.013 1.00 58.62 280 PRO A N 1
ATOM 2042 C CA . PRO A 1 280 ? 11.223 -25.575 -23.633 1.00 58.62 280 PRO A CA 1
ATOM 2043 C C . PRO A 1 280 ? 10.099 -26.598 -23.374 1.00 58.62 280 PRO A C 1
ATOM 2045 O O . PRO A 1 280 ? 8.944 -26.304 -23.673 1.00 58.62 280 PRO A O 1
ATOM 2048 N N . GLY A 1 281 ? 10.403 -27.788 -22.837 1.00 60.78 281 GLY A N 1
ATOM 2049 C CA . GLY A 1 281 ? 9.440 -28.884 -22.680 1.00 60.78 281 GLY A CA 1
ATOM 2050 C C . GLY A 1 281 ? 8.607 -28.827 -21.397 1.00 60.78 281 GLY A C 1
ATOM 2051 O O . GLY A 1 281 ? 7.582 -29.500 -21.301 1.00 60.78 281 GLY A O 1
ATOM 2052 N N . SER A 1 282 ? 9.013 -28.021 -20.411 1.00 60.69 282 SER A N 1
ATOM 2053 C CA . SER A 1 282 ? 8.354 -27.945 -19.104 1.00 60.69 282 SER A CA 1
ATOM 2054 C C . SER A 1 282 ? 7.544 -26.656 -18.939 1.00 60.69 282 SER A C 1
ATOM 2056 O O . SER A 1 282 ? 8.066 -25.615 -18.541 1.00 60.69 282 SER A O 1
ATOM 2058 N N . LEU A 1 283 ? 6.231 -26.731 -19.186 1.00 57.09 283 LEU A N 1
ATOM 2059 C CA . LEU A 1 283 ? 5.301 -25.615 -18.950 1.00 57.09 283 LEU A CA 1
ATOM 2060 C C . LEU A 1 283 ? 5.347 -25.107 -17.498 1.00 57.09 283 LEU A C 1
ATOM 2062 O O . LEU A 1 283 ? 5.283 -23.903 -17.274 1.00 57.09 283 LEU A O 1
ATOM 2066 N N . GLU A 1 284 ? 5.533 -25.998 -16.523 1.00 57.44 284 GLU A N 1
ATOM 2067 C CA . GLU A 1 284 ? 5.615 -25.649 -15.100 1.00 57.44 284 GLU A CA 1
ATOM 2068 C C . GLU A 1 284 ? 6.837 -24.772 -14.773 1.00 57.44 284 GLU A C 1
ATOM 2070 O O . GLU A 1 284 ? 6.715 -23.809 -14.018 1.00 57.44 284 GLU A O 1
ATOM 2075 N N . LYS A 1 285 ? 7.999 -25.028 -15.395 1.00 58.22 285 LYS A N 1
ATOM 2076 C CA . LYS A 1 285 ? 9.197 -24.172 -15.270 1.00 58.22 285 LYS A CA 1
ATOM 2077 C C . LYS A 1 285 ? 9.058 -22.845 -16.032 1.00 58.22 285 LYS A C 1
ATOM 2079 O O . LYS A 1 285 ? 9.655 -21.842 -15.636 1.00 58.22 285 LYS A O 1
ATOM 2084 N N . ASN A 1 286 ? 8.240 -22.817 -17.084 1.00 58.19 286 ASN A N 1
ATOM 2085 C CA . ASN A 1 286 ? 8.014 -21.631 -17.916 1.00 58.19 286 ASN A CA 1
ATOM 2086 C C . ASN A 1 286 ? 7.066 -20.603 -17.275 1.00 58.19 286 ASN A C 1
ATOM 2088 O O . ASN A 1 286 ? 7.205 -19.411 -17.538 1.00 58.19 286 ASN A O 1
ATOM 2092 N N . LEU A 1 287 ? 6.190 -21.013 -16.347 1.00 56.09 287 LEU A N 1
ATOM 2093 C CA . LEU A 1 287 ? 5.353 -20.094 -15.546 1.00 56.09 287 LEU A CA 1
ATOM 2094 C C . LEU A 1 287 ? 6.175 -19.051 -14.762 1.00 56.09 287 LEU A C 1
ATOM 2096 O O . LEU A 1 287 ? 5.690 -17.968 -14.420 1.00 56.09 287 LEU A O 1
ATOM 2100 N N . TRP A 1 288 ? 7.440 -19.360 -14.482 1.00 58.66 288 TRP A N 1
ATOM 2101 C CA . TRP A 1 288 ? 8.340 -18.496 -13.727 1.00 58.66 288 TRP A CA 1
ATOM 2102 C C . TRP A 1 288 ? 8.960 -17.382 -14.586 1.00 58.66 288 TRP A C 1
ATOM 2104 O O . TRP A 1 288 ? 9.325 -16.352 -14.024 1.00 58.66 288 TRP A O 1
ATOM 2114 N N . HIS A 1 289 ? 8.999 -17.536 -15.916 1.00 63.66 289 HIS A N 1
ATOM 2115 C CA . HIS A 1 289 ? 9.888 -16.779 -16.809 1.00 63.66 289 HIS A CA 1
ATOM 2116 C C . HIS A 1 289 ? 9.195 -15.794 -17.770 1.00 63.66 289 HIS A C 1
ATOM 2118 O O . HIS A 1 289 ? 9.855 -15.266 -18.646 1.00 63.66 289 HIS A O 1
ATOM 2124 N N . GLY A 1 290 ? 7.912 -15.461 -17.591 1.00 69.44 290 GLY A N 1
ATOM 2125 C CA . GLY A 1 290 ? 7.211 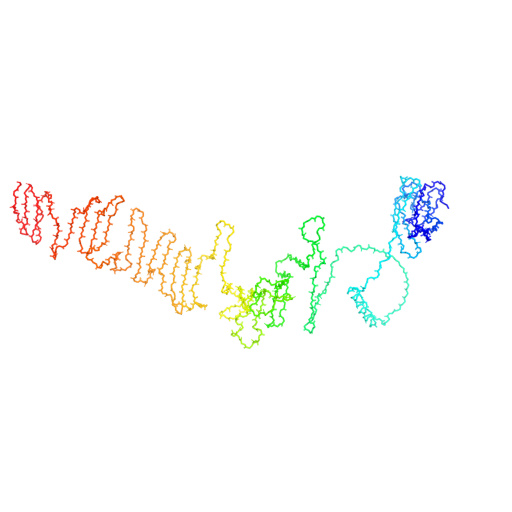-14.419 -18.366 1.00 69.44 290 GLY A CA 1
ATOM 2126 C C . GLY A 1 290 ? 7.088 -13.080 -17.630 1.00 69.44 290 GLY A C 1
ATOM 2127 O O . GLY A 1 290 ? 5.998 -12.715 -17.179 1.00 69.44 290 GLY A O 1
ATOM 2128 N N . HIS A 1 291 ? 8.193 -12.355 -17.467 1.00 71.00 291 HIS A N 1
ATOM 2129 C CA . HIS A 1 291 ? 8.223 -11.056 -16.783 1.00 71.00 291 HIS A CA 1
ATOM 2130 C C . HIS A 1 291 ? 9.134 -10.048 -17.484 1.00 71.00 291 HIS A C 1
ATOM 2132 O O . HIS A 1 291 ? 10.021 -10.416 -18.252 1.00 71.00 291 HIS A O 1
ATOM 2138 N N . ILE A 1 292 ? 8.924 -8.771 -17.173 1.00 83.94 292 ILE A N 1
ATOM 2139 C CA . ILE A 1 292 ? 9.981 -7.764 -17.229 1.00 83.94 292 ILE A CA 1
ATOM 2140 C C . ILE A 1 292 ? 10.546 -7.611 -15.822 1.00 83.94 292 ILE A C 1
ATOM 2142 O O . ILE A 1 292 ? 9.788 -7.581 -14.848 1.00 83.94 292 ILE A O 1
ATOM 2146 N N . ASN A 1 293 ? 11.864 -7.564 -15.690 1.00 83.62 293 ASN A N 1
ATOM 2147 C CA . ASN A 1 293 ? 12.481 -7.553 -14.378 1.00 83.62 293 ASN A CA 1
ATOM 2148 C C . ASN A 1 293 ? 13.728 -6.667 -14.283 1.00 83.62 293 ASN A C 1
ATOM 2150 O O . ASN A 1 293 ? 14.313 -6.254 -15.285 1.00 83.62 293 ASN A O 1
ATOM 2154 N N . PHE A 1 294 ? 14.076 -6.359 -13.035 1.00 85.00 294 PHE A N 1
ATOM 2155 C CA . PHE A 1 294 ? 15.348 -5.787 -12.619 1.00 85.00 294 PHE A CA 1
ATOM 2156 C C . PHE A 1 294 ? 16.107 -6.868 -11.851 1.00 85.00 294 PHE A C 1
ATOM 2158 O O . PHE A 1 294 ? 15.676 -7.281 -10.768 1.00 85.00 294 PHE A O 1
ATOM 2165 N N . GLU A 1 295 ? 17.216 -7.346 -12.405 1.00 82.31 295 GLU A N 1
ATOM 2166 C CA . GLU A 1 295 ? 18.061 -8.359 -11.773 1.00 82.31 295 GLU A CA 1
ATOM 2167 C C . GLU A 1 295 ? 19.391 -7.752 -11.338 1.00 82.31 295 GLU A C 1
ATOM 2169 O O . GLU A 1 295 ? 20.042 -7.027 -12.094 1.00 82.31 295 GLU A O 1
ATOM 2174 N N . VAL A 1 296 ? 19.799 -8.085 -10.114 1.00 77.12 296 VAL A N 1
ATOM 2175 C CA . VAL A 1 296 ? 21.089 -7.698 -9.536 1.00 77.12 296 VAL A CA 1
ATOM 2176 C C . VAL A 1 296 ? 21.706 -8.935 -8.885 1.00 77.12 296 VAL A C 1
ATOM 2178 O O . VAL A 1 296 ? 20.978 -9.698 -8.238 1.00 77.12 296 VAL A O 1
ATOM 2181 N N . PRO A 1 297 ? 23.021 -9.163 -9.017 1.00 69.50 297 PRO A N 1
ATOM 2182 C CA . PRO A 1 297 ? 23.696 -10.240 -8.307 1.00 69.50 297 PRO A CA 1
ATOM 2183 C C . PRO A 1 297 ? 23.525 -10.068 -6.783 1.00 69.50 297 PRO A C 1
ATOM 2185 O O . PRO A 1 297 ? 23.529 -8.948 -6.270 1.00 69.50 297 PRO A O 1
ATOM 2188 N N . ASP A 1 298 ? 23.327 -11.156 -6.033 1.00 69.62 298 ASP A N 1
ATOM 2189 C CA . ASP A 1 298 ? 23.443 -11.104 -4.569 1.00 69.62 298 ASP A CA 1
ATOM 2190 C C . ASP A 1 298 ? 24.911 -11.017 -4.118 1.00 69.62 298 ASP A C 1
ATOM 2192 O O . ASP A 1 298 ? 25.830 -10.967 -4.931 1.00 69.62 298 ASP A O 1
ATOM 2196 N N . ALA A 1 299 ? 25.152 -11.016 -2.805 1.00 63.66 299 ALA A N 1
ATOM 2197 C CA 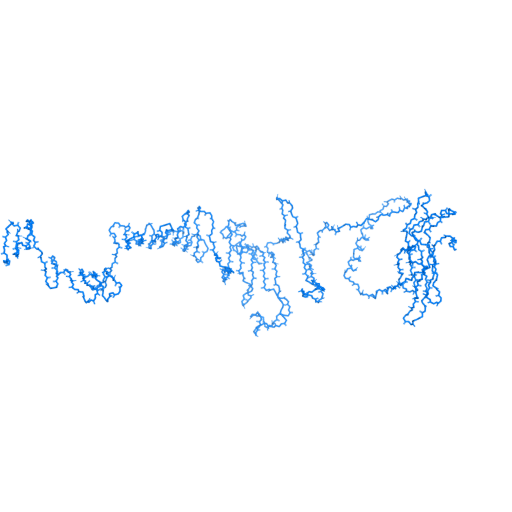. ALA A 1 299 ? 26.511 -11.016 -2.266 1.00 63.66 299 ALA A CA 1
ATOM 2198 C C . ALA A 1 299 ? 27.323 -12.262 -2.673 1.00 63.66 299 ALA A C 1
ATOM 2200 O O . ALA A 1 299 ? 28.537 -12.244 -2.529 1.00 63.66 299 ALA A O 1
ATOM 2201 N N . LYS A 1 300 ? 26.671 -13.326 -3.174 1.00 64.06 300 LYS A N 1
ATOM 2202 C CA . LYS A 1 300 ? 27.252 -14.544 -3.776 1.00 64.06 300 LYS A CA 1
ATOM 2203 C C . LYS A 1 300 ? 27.082 -14.579 -5.310 1.00 64.06 300 LYS A C 1
ATOM 2205 O O . LYS A 1 300 ? 27.351 -15.604 -5.931 1.00 64.06 300 LYS A O 1
ATOM 2210 N N . GLY A 1 301 ? 26.623 -13.456 -5.877 1.00 60.78 301 GLY A N 1
ATOM 2211 C CA . GLY A 1 301 ? 26.330 -13.115 -7.272 1.00 60.78 301 GLY A CA 1
ATOM 2212 C C . GLY A 1 301 ? 25.744 -14.197 -8.122 1.00 60.78 301 GLY A C 1
ATOM 2213 O O . GLY A 1 301 ? 25.881 -14.190 -9.345 1.00 60.78 301 GLY A O 1
ATOM 2214 N N . ALA A 1 302 ? 24.945 -15.023 -7.467 1.00 68.44 302 ALA A N 1
ATOM 2215 C CA . ALA A 1 302 ? 23.767 -15.526 -8.115 1.00 68.44 302 ALA A CA 1
ATOM 2216 C C . ALA A 1 302 ? 22.885 -14.326 -8.489 1.00 68.44 302 ALA A C 1
ATOM 2218 O O . ALA A 1 302 ? 22.634 -13.440 -7.665 1.00 68.44 302 ALA A O 1
ATOM 2219 N N . LEU A 1 303 ? 22.407 -14.302 -9.732 1.00 70.25 303 LEU A N 1
ATOM 2220 C CA . LEU A 1 303 ? 21.422 -13.318 -10.169 1.00 70.25 303 LEU A CA 1
ATOM 2221 C C . LEU A 1 303 ? 20.162 -13.442 -9.314 1.00 70.25 303 LEU A C 1
ATOM 2223 O O . LEU A 1 303 ? 19.586 -14.525 -9.186 1.00 70.25 303 LEU A O 1
ATOM 2227 N N . ARG A 1 304 ? 19.729 -12.323 -8.729 1.00 76.25 304 ARG A N 1
ATOM 2228 C CA . ARG A 1 304 ? 18.456 -12.220 -8.020 1.00 76.25 304 ARG A CA 1
ATOM 2229 C C . ARG A 1 304 ? 17.585 -11.184 -8.700 1.00 76.25 304 ARG A C 1
ATOM 2231 O O . ARG A 1 304 ? 17.959 -10.020 -8.823 1.00 76.25 304 ARG A O 1
ATOM 2238 N N . THR A 1 305 ? 16.382 -11.595 -9.067 1.00 80.06 305 THR A N 1
ATOM 2239 C CA . THR A 1 305 ? 15.303 -10.684 -9.437 1.00 80.06 305 THR A CA 1
ATOM 2240 C C . THR A 1 305 ? 14.959 -9.811 -8.240 1.00 80.06 305 THR A C 1
ATOM 2242 O O . THR A 1 305 ? 14.517 -10.346 -7.237 1.00 80.06 305 THR A O 1
ATOM 2245 N N . ARG A 1 306 ? 15.178 -8.498 -8.301 1.00 76.06 306 ARG A N 1
ATOM 2246 C CA . ARG A 1 306 ? 14.843 -7.556 -7.215 1.00 76.06 306 ARG A CA 1
ATOM 2247 C C . ARG A 1 306 ? 13.458 -6.956 -7.385 1.00 76.06 306 ARG A C 1
ATOM 2249 O O . ARG A 1 306 ? 12.763 -6.759 -6.396 1.00 76.06 306 ARG A O 1
ATOM 2256 N N . LEU A 1 307 ? 13.071 -6.732 -8.636 1.00 83.06 307 LEU A N 1
ATOM 2257 C CA . LEU A 1 307 ? 11.751 -6.281 -9.044 1.00 83.06 307 LEU A CA 1
ATOM 2258 C C . LEU A 1 307 ? 11.322 -7.110 -10.252 1.00 83.06 307 LEU A C 1
ATOM 2260 O O . LEU A 1 307 ? 12.072 -7.201 -11.220 1.00 83.06 307 LEU A O 1
ATOM 2264 N N . GLU A 1 308 ? 10.128 -7.690 -10.220 1.00 82.00 308 GLU A N 1
ATOM 2265 C CA . GLU A 1 308 ? 9.494 -8.265 -11.409 1.00 82.00 308 GLU A CA 1
ATOM 2266 C C . GLU A 1 308 ? 8.094 -7.698 -11.614 1.00 82.00 308 GLU A C 1
ATOM 2268 O O . GLU A 1 308 ? 7.319 -7.558 -10.668 1.00 82.00 308 GLU A O 1
ATOM 2273 N N . ILE A 1 309 ? 7.766 -7.428 -12.875 1.00 84.31 309 ILE A N 1
ATOM 2274 C CA . ILE A 1 309 ? 6.409 -7.171 -13.341 1.00 84.31 309 ILE A CA 1
ATOM 2275 C C . ILE A 1 309 ? 6.040 -8.320 -14.273 1.00 84.31 309 ILE A C 1
ATOM 2277 O O . ILE A 1 309 ? 6.681 -8.543 -15.305 1.00 84.31 309 ILE A O 1
ATOM 2281 N N . LYS A 1 310 ? 5.022 -9.092 -13.895 1.00 74.56 310 LYS A N 1
ATOM 2282 C CA . LYS A 1 310 ? 4.598 -10.256 -14.679 1.00 74.56 310 LYS A CA 1
ATOM 2283 C C . LYS A 1 310 ? 3.872 -9.823 -15.950 1.00 74.56 310 LYS A C 1
ATOM 2285 O O . LYS A 1 310 ? 2.997 -8.967 -15.915 1.00 74.56 310 LYS A O 1
ATOM 2290 N N . LEU A 1 311 ? 4.220 -10.477 -17.055 1.00 73.75 311 LEU A N 1
ATOM 2291 C CA . LEU A 1 311 ? 3.506 -10.404 -18.333 1.00 73.75 311 LEU A CA 1
ATOM 2292 C C . LEU A 1 311 ? 2.527 -11.575 -18.496 1.00 73.75 311 LEU A C 1
ATOM 2294 O O . LEU A 1 311 ? 1.711 -11.584 -19.413 1.00 73.75 311 LEU A O 1
ATOM 2298 N N . VAL A 1 312 ? 2.644 -12.576 -17.622 1.00 69.94 312 VAL A N 1
ATOM 2299 C CA . VAL A 1 312 ? 1.874 -13.817 -17.627 1.00 69.94 312 VAL A CA 1
ATOM 2300 C C . VAL A 1 312 ? 1.029 -13.896 -16.360 1.00 69.94 312 VAL A C 1
ATOM 2302 O O . VAL A 1 312 ? 1.516 -13.606 -15.264 1.00 69.94 312 VAL A O 1
ATOM 2305 N N . ASP A 1 313 ? -0.227 -14.312 -16.498 1.00 69.06 313 ASP A N 1
ATOM 2306 C CA . ASP A 1 313 ? -1.104 -14.588 -15.363 1.00 69.06 313 ASP A CA 1
ATOM 2307 C C . ASP A 1 313 ? -0.567 -15.794 -14.561 1.00 69.06 313 ASP A C 1
ATOM 2309 O O . ASP A 1 313 ? -0.457 -16.895 -15.105 1.00 69.06 313 ASP A O 1
ATOM 2313 N N . PRO A 1 314 ? -0.247 -15.635 -13.263 1.00 65.38 314 PRO A N 1
ATOM 2314 C CA . PRO A 1 314 ? 0.332 -16.704 -12.451 1.00 65.38 314 PRO A CA 1
ATOM 2315 C C . PRO A 1 314 ? -0.639 -17.854 -12.142 1.00 65.38 314 PRO A C 1
ATOM 2317 O O . PRO A 1 314 ? -0.193 -18.903 -11.686 1.00 65.38 314 PRO A O 1
ATOM 2320 N N . VAL A 1 315 ? -1.947 -17.667 -12.341 1.00 66.44 315 VAL A N 1
ATOM 2321 C CA . VAL A 1 315 ? -2.969 -18.700 -12.124 1.00 66.44 315 VAL A CA 1
ATOM 2322 C C . VAL A 1 315 ? -3.213 -19.499 -13.399 1.00 66.44 315 VAL A C 1
ATOM 2324 O O . VAL A 1 315 ? -3.337 -20.720 -13.340 1.00 66.44 315 VAL A O 1
ATOM 2327 N N . THR A 1 316 ? -3.301 -18.825 -14.548 1.00 64.94 316 THR A N 1
ATOM 2328 C CA . THR A 1 316 ? -3.665 -19.469 -15.822 1.00 64.94 316 THR A CA 1
ATOM 2329 C C . THR A 1 316 ? -2.476 -19.767 -16.733 1.00 64.94 316 THR A C 1
ATOM 2331 O O . THR A 1 316 ? -2.617 -20.554 -17.669 1.00 64.94 316 THR A O 1
ATOM 2334 N N . GLY A 1 317 ? -1.315 -19.155 -16.488 1.00 63.59 317 GLY A N 1
ATOM 2335 C CA . GLY A 1 317 ? -0.105 -19.315 -17.295 1.00 63.59 317 GLY A CA 1
ATOM 2336 C C . GLY A 1 317 ? -0.162 -18.663 -18.675 1.00 63.59 317 GLY A C 1
ATOM 2337 O O . GLY A 1 317 ? 0.713 -18.912 -19.503 1.00 63.59 317 GLY A O 1
ATOM 2338 N N . LYS A 1 318 ? -1.185 -17.847 -18.952 1.00 62.00 318 LYS A N 1
ATOM 2339 C CA . LYS A 1 318 ? -1.383 -17.188 -20.249 1.00 62.00 318 LYS A CA 1
ATOM 2340 C C . LYS A 1 318 ? -0.704 -15.822 -20.295 1.00 62.00 318 LYS A C 1
ATOM 2342 O O . LYS A 1 318 ? -0.616 -15.137 -19.282 1.00 62.00 318 LYS A O 1
ATOM 2347 N N . ILE A 1 319 ? -0.248 -15.427 -21.486 1.00 62.66 319 ILE A N 1
ATOM 2348 C CA . ILE A 1 319 ? 0.251 -14.070 -21.749 1.00 62.66 319 ILE A CA 1
ATOM 2349 C C . ILE A 1 319 ? -0.908 -13.078 -21.620 1.00 62.66 319 ILE A C 1
ATOM 2351 O O . ILE A 1 319 ? -1.989 -13.312 -22.162 1.00 62.66 319 ILE A O 1
ATOM 2355 N N . GLY A 1 320 ? -0.646 -11.962 -20.943 1.00 54.94 320 GLY A N 1
ATOM 2356 C CA . GLY A 1 320 ? -1.639 -10.967 -20.566 1.00 54.94 320 GLY A CA 1
ATOM 2357 C C . GLY A 1 320 ? -2.078 -11.156 -19.118 1.00 54.94 320 GLY A C 1
ATOM 2358 O O . GLY A 1 320 ? -2.270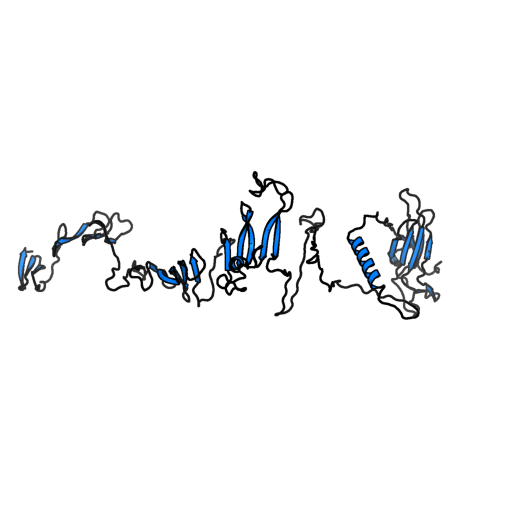 -12.276 -18.648 1.00 54.94 320 GLY A O 1
ATOM 2359 N N . THR A 1 321 ? -2.219 -10.045 -18.399 1.00 58.66 321 THR A N 1
ATOM 2360 C CA . THR A 1 321 ? -2.687 -10.048 -17.012 1.00 58.66 321 THR A CA 1
ATOM 2361 C C . THR A 1 321 ? -3.846 -9.072 -16.885 1.00 58.66 321 THR A C 1
ATOM 2363 O O . THR A 1 321 ? -3.673 -7.890 -17.178 1.00 58.66 321 THR A O 1
ATOM 2366 N N . ASP A 1 322 ? -4.986 -9.513 -16.357 1.00 60.84 322 ASP A N 1
ATOM 2367 C CA . ASP A 1 322 ? -6.080 -8.597 -15.990 1.00 60.84 322 ASP A CA 1
ATOM 2368 C C . ASP A 1 322 ? -5.711 -7.714 -14.779 1.00 60.84 322 ASP A C 1
ATOM 2370 O O . ASP A 1 322 ? -6.453 -6.809 -14.397 1.00 60.84 322 ASP A O 1
ATOM 2374 N N . ARG A 1 323 ? -4.578 -8.005 -14.122 1.00 62.59 323 ARG A N 1
ATOM 2375 C CA . ARG A 1 323 ? -4.083 -7.323 -12.923 1.00 62.59 323 ARG A CA 1
ATOM 2376 C C . ARG A 1 323 ? -2.565 -7.194 -12.964 1.00 62.59 323 ARG A C 1
ATOM 2378 O O . ARG A 1 323 ? -1.877 -8.205 -13.076 1.00 62.59 323 ARG A O 1
ATOM 2385 N N . SER A 1 324 ? -2.053 -5.982 -12.765 1.00 65.94 324 SER A N 1
ATOM 2386 C CA . SER A 1 324 ? -0.616 -5.742 -12.611 1.00 65.94 324 SER A CA 1
ATOM 2387 C C . SER A 1 324 ? -0.090 -6.440 -11.355 1.00 65.94 324 SER A C 1
ATOM 2389 O O . SER A 1 324 ? -0.522 -6.135 -10.243 1.00 65.94 324 SER A O 1
ATOM 2391 N N . ALA A 1 325 ? 0.851 -7.367 -11.525 1.00 70.31 325 ALA A N 1
ATOM 2392 C CA . ALA A 1 325 ? 1.541 -8.026 -10.423 1.00 70.31 325 ALA A CA 1
ATOM 2393 C C . ALA A 1 325 ? 2.993 -7.548 -10.370 1.00 70.31 325 ALA A C 1
ATOM 2395 O O . ALA A 1 325 ? 3.784 -7.864 -11.260 1.00 70.31 325 ALA A O 1
ATOM 2396 N N . VAL A 1 326 ? 3.317 -6.805 -9.312 1.00 78.06 326 VAL A N 1
ATOM 2397 C CA . VAL A 1 326 ? 4.674 -6.355 -8.991 1.00 78.06 326 VAL A CA 1
ATOM 2398 C C . VAL A 1 326 ? 5.181 -7.189 -7.823 1.00 78.06 326 VAL A C 1
ATOM 2400 O O . VAL A 1 326 ? 4.484 -7.304 -6.814 1.00 78.06 326 VAL A O 1
ATOM 2403 N N . ARG A 1 327 ? 6.367 -7.791 -7.946 1.00 74.25 327 ARG A N 1
ATOM 2404 C CA . ARG A 1 327 ? 6.986 -8.538 -6.843 1.00 74.25 327 ARG A CA 1
ATOM 2405 C C . ARG A 1 327 ? 8.390 -8.052 -6.560 1.00 74.25 327 ARG A C 1
ATOM 2407 O O . ARG A 1 327 ? 9.148 -7.752 -7.480 1.00 74.25 327 ARG A O 1
ATOM 2414 N N . THR A 1 328 ? 8.728 -8.053 -5.280 1.00 77.94 328 THR A N 1
ATOM 2415 C CA . THR A 1 328 ? 10.084 -7.860 -4.784 1.00 77.94 328 THR A CA 1
ATOM 2416 C C . THR A 1 328 ? 10.576 -9.176 -4.180 1.00 77.94 328 THR A C 1
ATOM 2418 O O . THR A 1 328 ? 9.795 -9.940 -3.611 1.00 77.94 328 THR A O 1
ATOM 2421 N N . ASN A 1 329 ? 11.859 -9.497 -4.339 1.00 70.69 329 ASN A N 1
ATOM 2422 C CA . ASN A 1 329 ? 12.452 -10.702 -3.749 1.00 70.69 329 ASN A CA 1
ATOM 2423 C C . ASN A 1 329 ? 13.435 -10.307 -2.654 1.00 70.69 329 ASN A C 1
ATOM 2425 O O . ASN A 1 329 ? 14.492 -9.743 -2.957 1.00 70.69 329 ASN A O 1
ATOM 2429 N N . MET A 1 330 ? 13.092 -10.620 -1.401 1.00 64.44 330 MET A N 1
ATOM 2430 C CA . MET A 1 330 ? 13.892 -10.240 -0.226 1.00 64.44 330 MET A CA 1
ATOM 2431 C C . MET A 1 330 ? 14.311 -8.761 -0.272 1.00 64.44 330 MET A C 1
ATOM 2433 O O . MET A 1 330 ? 15.421 -8.406 0.119 1.00 64.44 330 MET A O 1
ATOM 2437 N N . ALA A 1 331 ? 13.458 -7.930 -0.863 1.00 59.06 331 ALA A N 1
ATOM 2438 C CA . ALA A 1 331 ? 13.683 -6.516 -1.061 1.00 59.06 331 ALA A CA 1
ATOM 2439 C C . ALA A 1 331 ? 12.477 -5.788 -0.490 1.00 59.06 331 ALA A C 1
ATOM 2441 O O . ALA A 1 331 ? 11.328 -6.190 -0.718 1.00 59.06 331 ALA A O 1
ATOM 2442 N N . ASP A 1 332 ? 12.770 -4.738 0.261 1.00 56.59 332 ASP A N 1
ATOM 2443 C CA . ASP A 1 332 ? 11.757 -3.882 0.842 1.00 56.59 332 ASP A CA 1
ATOM 2444 C C . ASP A 1 332 ? 10.999 -3.168 -0.282 1.00 56.59 332 ASP A C 1
ATOM 2446 O O . ASP A 1 332 ? 11.581 -2.734 -1.280 1.00 56.59 332 ASP A O 1
ATOM 2450 N N . PHE A 1 333 ? 9.676 -3.075 -0.145 1.00 73.06 333 PHE A N 1
ATOM 2451 C CA . PHE A 1 333 ? 8.884 -2.169 -0.969 1.00 73.06 333 PHE A CA 1
ATOM 2452 C C . PHE A 1 333 ? 8.891 -0.804 -0.286 1.00 73.06 333 PHE A C 1
ATOM 2454 O O . PHE A 1 333 ? 7.997 -0.475 0.495 1.00 73.06 333 PHE A O 1
ATOM 2461 N N . GLU A 1 334 ? 9.964 -0.053 -0.516 1.00 61.50 334 GLU A N 1
ATOM 2462 C CA . GLU A 1 334 ? 10.166 1.259 0.086 1.00 61.50 334 GLU A CA 1
ATOM 2463 C C . GLU A 1 334 ? 9.582 2.358 -0.810 1.00 61.50 334 GLU A C 1
ATOM 2465 O O . GLU A 1 334 ? 9.902 2.465 -1.994 1.00 61.50 334 GLU A O 1
ATOM 2470 N N . LEU A 1 335 ? 8.714 3.188 -0.234 1.00 67.25 335 LEU A N 1
ATOM 2471 C CA . LEU A 1 335 ? 8.266 4.439 -0.833 1.00 67.25 335 LEU A CA 1
ATOM 2472 C C . LEU A 1 335 ? 9.115 5.556 -0.216 1.00 67.25 335 LEU A C 1
ATOM 2474 O O . LEU A 1 335 ? 8.885 5.923 0.935 1.00 67.25 335 LEU A O 1
ATOM 2478 N N . GLN A 1 336 ? 10.112 6.061 -0.949 1.00 52.59 336 GLN A N 1
ATOM 2479 C CA . GLN A 1 336 ? 10.942 7.177 -0.486 1.00 52.59 336 GLN A CA 1
ATOM 2480 C C . GLN A 1 336 ? 10.105 8.466 -0.423 1.00 52.59 336 GLN A C 1
ATOM 2482 O O . GLN A 1 336 ? 9.383 8.783 -1.366 1.00 52.59 336 GLN A O 1
ATOM 2487 N N . VAL A 1 337 ? 10.214 9.186 0.697 1.00 60.75 337 VAL A N 1
ATOM 2488 C CA . VAL A 1 337 ? 9.349 10.311 1.088 1.00 60.75 337 VAL A CA 1
ATOM 2489 C C . VAL A 1 337 ? 10.176 11.600 1.086 1.00 60.75 337 VAL A C 1
ATOM 2491 O O . VAL A 1 337 ? 11.110 11.731 1.878 1.00 60.75 337 VAL A O 1
ATOM 2494 N N . GLY A 1 338 ? 9.897 12.521 0.165 1.00 59.22 338 GLY A N 1
ATOM 2495 C CA . GLY A 1 338 ? 10.678 13.746 -0.049 1.00 59.22 338 GLY A CA 1
ATOM 2496 C C . GLY A 1 338 ? 10.032 15.021 0.501 1.00 59.22 338 GLY A C 1
ATOM 2497 O O . GLY A 1 338 ? 10.732 16.013 0.706 1.00 59.22 338 GLY A O 1
ATOM 2498 N N . ALA A 1 339 ? 8.721 15.010 0.766 1.00 64.50 339 ALA A N 1
ATOM 2499 C CA . ALA A 1 339 ? 7.972 16.171 1.252 1.00 64.50 339 ALA A CA 1
ATOM 2500 C C . ALA A 1 339 ? 6.900 15.800 2.296 1.00 64.50 339 ALA A C 1
ATOM 2502 O O . ALA A 1 339 ? 6.483 14.647 2.412 1.00 64.50 339 ALA A O 1
ATOM 2503 N N . ALA A 1 340 ? 6.449 16.794 3.073 1.00 60.09 340 ALA A N 1
ATOM 2504 C CA . ALA A 1 340 ? 5.348 16.627 4.022 1.00 60.09 340 ALA A CA 1
ATOM 2505 C C . ALA A 1 340 ? 4.046 16.236 3.284 1.00 60.09 340 ALA A C 1
ATOM 2507 O O . ALA A 1 340 ? 3.731 16.820 2.252 1.00 60.09 340 ALA A O 1
ATOM 2508 N N . ASP A 1 341 ? 3.307 15.266 3.839 1.00 63.72 341 ASP A N 1
ATOM 2509 C CA . ASP A 1 341 ? 2.017 14.709 3.371 1.00 63.72 341 ASP A CA 1
ATOM 2510 C C . ASP A 1 341 ? 2.031 13.647 2.245 1.00 63.72 341 ASP A C 1
ATOM 2512 O O . ASP A 1 341 ? 0.971 13.254 1.741 1.00 63.72 341 ASP A O 1
ATOM 2516 N N . GLU A 1 342 ? 3.187 13.085 1.891 1.00 71.62 342 GLU A N 1
ATOM 2517 C CA . GLU A 1 342 ? 3.263 11.927 0.984 1.00 71.62 342 GLU A CA 1
ATOM 2518 C C . GLU A 1 342 ? 2.857 10.617 1.699 1.00 71.62 342 GLU A C 1
ATOM 2520 O O . GLU A 1 342 ? 3.295 10.320 2.810 1.00 71.62 342 GLU A O 1
ATOM 2525 N N . GLN A 1 343 ? 1.973 9.825 1.075 1.00 71.50 343 GLN A N 1
ATOM 2526 C CA . GLN A 1 343 ? 1.373 8.617 1.663 1.00 71.50 343 GLN A CA 1
ATOM 2527 C C . GLN A 1 343 ? 1.329 7.471 0.647 1.00 71.50 343 GLN A C 1
ATOM 2529 O O . GLN A 1 343 ? 0.980 7.684 -0.517 1.00 71.50 343 GLN A O 1
ATOM 2534 N N . LEU A 1 344 ? 1.557 6.235 1.104 1.00 78.81 344 LEU A N 1
ATOM 2535 C CA . LEU A 1 344 ? 1.188 5.042 0.339 1.00 78.81 344 LEU A CA 1
ATOM 2536 C C . LEU A 1 344 ? -0.344 4.941 0.278 1.00 78.81 344 LEU A C 1
ATOM 2538 O O . LEU A 1 344 ? -1.000 4.673 1.284 1.00 78.81 344 LEU A O 1
ATOM 2542 N N . ARG A 1 345 ? -0.922 5.146 -0.909 1.00 74.56 345 ARG A N 1
ATOM 2543 C CA . ARG A 1 345 ? -2.374 5.083 -1.130 1.00 74.56 345 ARG A CA 1
ATOM 2544 C C . ARG A 1 345 ? -2.768 3.782 -1.822 1.00 74.56 345 ARG A C 1
ATOM 2546 O O . ARG A 1 345 ? -2.370 3.535 -2.955 1.00 74.56 345 ARG A O 1
ATOM 2553 N N . ILE A 1 346 ? -3.620 2.992 -1.169 1.00 78.75 346 ILE A N 1
ATOM 2554 C CA . ILE A 1 346 ? -4.313 1.849 -1.780 1.00 78.75 346 ILE A CA 1
ATOM 2555 C C . ILE A 1 346 ? -5.726 2.314 -2.153 1.00 78.75 346 ILE A C 1
ATOM 2557 O O . ILE A 1 346 ? -6.610 2.381 -1.302 1.00 78.75 346 ILE A O 1
ATOM 2561 N N . VAL A 1 347 ? -5.931 2.694 -3.417 1.00 71.12 347 VAL A N 1
ATOM 2562 C CA . VAL A 1 347 ? -7.166 3.340 -3.906 1.00 71.12 347 VAL A CA 1
ATOM 2563 C C . VAL A 1 347 ? -7.686 2.689 -5.191 1.00 71.12 347 VAL A C 1
ATOM 2565 O O . VAL A 1 347 ? -6.973 1.961 -5.872 1.00 71.12 347 VAL A O 1
ATOM 2568 N N . GLY A 1 348 ? -8.959 2.918 -5.507 1.00 71.56 348 GLY A N 1
ATOM 2569 C CA . GLY A 1 348 ? -9.654 2.403 -6.692 1.00 71.56 348 GLY A CA 1
ATOM 2570 C C . GLY A 1 348 ? -11.143 2.738 -6.603 1.00 71.56 348 GLY A C 1
ATOM 2571 O O . GLY A 1 348 ? -11.517 3.590 -5.802 1.00 71.56 348 GLY A O 1
ATOM 2572 N N . THR A 1 349 ? -11.996 2.066 -7.376 1.00 74.50 349 THR A N 1
ATOM 2573 C CA . THR A 1 349 ? -13.450 2.312 -7.337 1.00 74.50 349 THR A CA 1
ATOM 2574 C C . THR A 1 349 ? -14.054 1.956 -5.973 1.00 74.50 349 THR A C 1
ATOM 2576 O O . THR A 1 349 ? -13.577 1.046 -5.293 1.00 74.50 349 THR A O 1
ATOM 2579 N N . ASP A 1 350 ? -15.100 2.668 -5.570 1.00 76.88 350 ASP A N 1
ATOM 2580 C CA . ASP A 1 350 ? -15.854 2.461 -4.322 1.00 76.88 350 ASP A CA 1
ATOM 2581 C C . ASP A 1 350 ? -16.664 1.153 -4.299 1.00 76.88 350 ASP A C 1
ATOM 2583 O O . ASP A 1 350 ? -16.902 0.597 -3.230 1.00 76.88 350 ASP A O 1
ATOM 2587 N N . SER A 1 351 ? -17.000 0.622 -5.476 1.00 85.56 351 SER A N 1
ATOM 2588 C CA . SER A 1 351 ? -17.730 -0.642 -5.682 1.00 85.56 351 SER A CA 1
ATOM 2589 C C . SER A 1 351 ? -17.010 -1.915 -5.222 1.00 85.56 351 SER A C 1
ATOM 2591 O O . SER A 1 351 ? -17.585 -2.997 -5.308 1.00 85.56 351 SER A O 1
ATOM 2593 N N . HIS A 1 352 ? -15.752 -1.824 -4.787 1.00 86.12 352 HIS A N 1
ATOM 2594 C CA . HIS A 1 352 ? -14.960 -2.980 -4.372 1.00 86.12 352 HIS A CA 1
ATOM 2595 C C . HIS A 1 352 ? -14.136 -2.661 -3.121 1.00 86.12 352 HIS A C 1
ATOM 2597 O O . HIS A 1 352 ? -13.609 -1.547 -3.001 1.00 86.12 352 HIS A O 1
ATOM 2603 N N . PRO A 1 353 ? -13.914 -3.638 -2.228 1.00 89.94 353 PRO A N 1
ATOM 2604 C CA . PRO A 1 353 ? -13.059 -3.440 -1.070 1.00 89.94 353 PRO A CA 1
ATOM 2605 C C . PRO A 1 353 ? -11.604 -3.183 -1.486 1.00 89.94 353 PRO A C 1
ATOM 2607 O O . PRO A 1 353 ? -11.167 -3.551 -2.584 1.00 89.94 353 PRO A O 1
ATOM 2610 N N . LYS A 1 354 ? -10.840 -2.543 -0.599 1.00 91.88 354 LYS A N 1
ATOM 2611 C CA . LYS A 1 354 ? -9.389 -2.370 -0.739 1.00 91.88 354 LYS A CA 1
ATOM 2612 C C . LYS A 1 354 ? -8.701 -3.274 0.266 1.00 91.88 354 LYS A C 1
ATOM 2614 O O . LYS A 1 354 ? -8.697 -2.985 1.458 1.00 91.88 354 LYS A O 1
ATOM 2619 N N . ASP A 1 355 ? -8.164 -4.378 -0.238 1.00 90.94 355 ASP A N 1
ATOM 2620 C CA . ASP A 1 355 ? -7.569 -5.436 0.569 1.00 90.94 355 ASP A CA 1
ATOM 2621 C C . ASP A 1 355 ? -6.045 -5.362 0.533 1.00 90.94 355 ASP A C 1
ATOM 2623 O O . ASP A 1 355 ? -5.434 -5.438 -0.533 1.00 90.94 355 ASP A O 1
ATOM 2627 N N . LEU A 1 356 ? -5.436 -5.318 1.714 1.00 91.94 356 LEU A N 1
ATOM 2628 C CA . LEU A 1 356 ? -4.051 -5.700 1.934 1.00 91.94 356 LEU A CA 1
ATOM 2629 C C . LEU A 1 356 ? -4.037 -7.110 2.529 1.00 91.94 356 LEU A C 1
ATOM 2631 O O . LEU A 1 356 ? -4.560 -7.350 3.619 1.00 91.94 356 LEU A O 1
ATOM 2635 N N . VAL A 1 357 ? -3.475 -8.058 1.782 1.00 91.00 357 VAL A N 1
ATOM 2636 C CA . VAL A 1 357 ? -3.545 -9.487 2.097 1.00 91.00 357 VAL A CA 1
ATOM 2637 C C . VAL A 1 357 ? -2.205 -9.991 2.620 1.00 91.00 357 VAL A C 1
ATOM 2639 O O . VAL A 1 357 ? -1.181 -9.826 1.965 1.00 91.00 357 VAL A O 1
ATOM 2642 N N . PHE A 1 358 ? -2.240 -10.687 3.754 1.00 92.00 358 PHE A N 1
ATOM 2643 C CA . PHE A 1 358 ? -1.095 -11.375 4.343 1.00 92.00 358 PHE A CA 1
ATOM 2644 C C . PHE A 1 358 ? -1.314 -12.886 4.249 1.00 92.00 358 PHE A C 1
ATOM 2646 O O . PHE A 1 358 ? -2.215 -13.437 4.890 1.00 92.00 358 PHE A O 1
ATOM 2653 N N . ALA A 1 359 ? -0.501 -13.553 3.434 1.00 89.44 359 ALA A N 1
ATOM 2654 C CA . ALA A 1 359 ? -0.540 -14.994 3.210 1.00 89.44 359 ALA A CA 1
ATOM 2655 C C . ALA A 1 359 ? 0.882 -15.520 2.978 1.00 89.44 359 ALA A C 1
ATOM 2657 O O . ALA A 1 359 ? 1.755 -14.775 2.537 1.00 89.44 359 ALA A O 1
ATOM 2658 N N . THR A 1 360 ? 1.110 -16.803 3.250 1.00 84.62 360 THR A N 1
ATOM 2659 C CA . THR A 1 360 ? 2.401 -17.466 2.991 1.00 84.62 360 THR A CA 1
ATOM 2660 C C . THR A 1 360 ? 2.557 -17.914 1.540 1.00 84.62 360 THR A C 1
ATOM 2662 O O . THR A 1 360 ? 3.667 -18.178 1.092 1.00 84.62 360 THR A O 1
ATOM 2665 N N . GLU A 1 361 ? 1.453 -18.001 0.800 1.00 80.88 361 GLU A N 1
ATOM 2666 C CA . GLU A 1 361 ? 1.405 -18.493 -0.573 1.00 80.88 361 GLU A CA 1
ATOM 2667 C C . GLU A 1 361 ? 0.427 -17.665 -1.412 1.00 80.88 361 GLU A C 1
ATOM 2669 O O . GLU A 1 361 ? -0.528 -17.069 -0.903 1.00 80.88 361 GLU A O 1
ATOM 2674 N N . VAL A 1 362 ? 0.647 -17.651 -2.728 1.00 76.62 362 VAL A N 1
ATOM 2675 C CA . VAL A 1 362 ? -0.231 -16.964 -3.679 1.00 76.62 362 VAL A CA 1
ATOM 2676 C C . VAL A 1 362 ? -1.517 -17.770 -3.873 1.00 76.62 362 VAL A C 1
ATOM 2678 O O . VAL A 1 362 ? -1.481 -18.956 -4.187 1.00 76.62 362 VAL A O 1
ATOM 2681 N N . GLY A 1 363 ? -2.669 -17.105 -3.753 1.00 75.69 363 GLY A N 1
ATOM 2682 C CA . GLY A 1 363 ? -3.960 -17.656 -4.168 1.00 75.69 363 GLY A CA 1
ATOM 2683 C C . GLY A 1 363 ? -5.089 -17.452 -3.160 1.00 75.69 363 GLY A C 1
ATOM 2684 O O . GLY A 1 363 ? -4.913 -17.512 -1.946 1.00 75.69 363 GLY A O 1
ATOM 2685 N N . ALA A 1 364 ? -6.308 -17.272 -3.673 1.00 75.50 364 ALA A N 1
ATOM 2686 C CA . ALA A 1 364 ? -7.494 -16.975 -2.864 1.00 75.50 364 ALA A CA 1
ATOM 2687 C C . ALA A 1 364 ? -7.981 -18.147 -1.990 1.00 75.50 364 ALA A C 1
ATOM 2689 O O . ALA A 1 364 ? -8.920 -17.986 -1.215 1.00 75.50 364 ALA A O 1
ATOM 2690 N N . ARG A 1 365 ? -7.383 -19.336 -2.103 1.00 85.25 365 ARG A N 1
ATOM 2691 C CA . ARG A 1 365 ? -7.745 -20.512 -1.300 1.00 85.25 365 ARG A CA 1
ATOM 2692 C C . ARG A 1 365 ? -6.838 -20.732 -0.094 1.00 85.25 365 ARG A C 1
ATOM 2694 O O . ARG A 1 365 ? -7.148 -21.601 0.710 1.00 85.25 365 ARG A O 1
ATOM 2701 N N . GLN A 1 366 ? -5.769 -19.960 0.056 1.00 86.44 366 GLN A N 1
ATOM 2702 C CA . GLN A 1 366 ? -4.842 -20.134 1.167 1.00 86.44 366 GLN A CA 1
ATOM 2703 C C . GLN A 1 366 ? -5.375 -19.482 2.452 1.00 86.44 366 GLN A C 1
ATOM 2705 O O . GLN A 1 366 ? -6.110 -18.482 2.365 1.00 86.44 366 GLN A O 1
ATOM 2710 N N . PRO A 1 367 ? -5.025 -20.025 3.637 1.00 90.50 367 PRO A N 1
ATOM 2711 C CA . PRO A 1 367 ? -5.211 -19.326 4.900 1.00 90.50 367 PRO A CA 1
ATOM 2712 C C . PRO A 1 367 ? -4.544 -17.953 4.844 1.00 90.50 367 PRO A C 1
ATOM 2714 O O . PRO A 1 367 ? -3.405 -17.830 4.393 1.00 90.50 367 PRO A O 1
ATOM 2717 N N . ARG A 1 368 ? -5.259 -16.914 5.275 1.00 93.06 368 ARG A N 1
ATOM 2718 C CA . ARG A 1 368 ? -4.771 -15.537 5.153 1.00 93.06 368 ARG A CA 1
ATOM 2719 C C . ARG A 1 368 ? -5.463 -14.577 6.098 1.00 93.06 368 ARG A C 1
ATOM 2721 O O . ARG A 1 368 ? -6.601 -14.798 6.525 1.00 93.06 368 ARG A O 1
ATOM 2728 N N . TRP A 1 369 ? -4.780 -13.469 6.331 1.00 94.06 369 TRP A N 1
ATOM 2729 C CA . TRP A 1 369 ? -5.333 -12.284 6.962 1.00 94.06 369 TRP A CA 1
ATOM 2730 C C . TRP A 1 369 ? -5.551 -11.200 5.921 1.00 94.06 369 TRP A C 1
ATOM 2732 O O . TRP A 1 369 ? -4.792 -11.094 4.957 1.00 94.06 369 TRP A O 1
ATOM 2742 N N . ILE A 1 370 ? -6.593 -10.401 6.111 1.00 93.31 370 ILE A N 1
ATOM 2743 C CA . ILE A 1 370 ? -6.882 -9.263 5.244 1.00 93.31 370 ILE A CA 1
ATOM 2744 C C . ILE A 1 370 ? -7.095 -8.037 6.117 1.00 93.31 370 ILE A C 1
ATOM 2746 O O . ILE A 1 370 ? -7.979 -8.049 6.972 1.00 93.31 370 ILE A O 1
ATOM 2750 N N . LEU A 1 371 ? -6.311 -6.990 5.875 1.00 95.19 371 LEU A N 1
ATOM 2751 C CA . LEU A 1 371 ? -6.650 -5.640 6.300 1.00 95.19 371 LEU A CA 1
ATOM 2752 C C . LEU A 1 371 ? -7.443 -4.989 5.165 1.00 95.19 371 LEU A C 1
ATOM 2754 O O . LEU A 1 371 ? -6.938 -4.866 4.051 1.00 95.19 371 LEU A O 1
ATOM 2758 N N . ARG A 1 372 ? -8.696 -4.636 5.428 1.00 92.94 372 ARG A N 1
ATOM 2759 C CA . ARG A 1 372 ? -9.664 -4.222 4.413 1.00 92.94 372 ARG A CA 1
ATOM 2760 C C . ARG A 1 372 ? -10.200 -2.830 4.704 1.00 92.94 372 ARG A C 1
ATOM 2762 O O . ARG A 1 372 ? -10.636 -2.579 5.822 1.00 92.94 372 ARG A O 1
ATOM 2769 N N . ALA A 1 373 ? -10.275 -1.989 3.676 1.00 93.88 373 ALA A N 1
ATOM 2770 C CA . ALA A 1 373 ? -11.278 -0.930 3.614 1.00 93.88 373 ALA A CA 1
ATOM 2771 C C . ALA A 1 373 ? -12.519 -1.462 2.879 1.00 93.88 373 ALA A C 1
ATOM 2773 O O . ALA A 1 373 ? -12.392 -1.998 1.772 1.00 93.88 373 ALA A O 1
ATOM 2774 N N . THR A 1 374 ? -13.701 -1.376 3.490 1.00 91.00 374 THR A N 1
ATOM 2775 C CA . THR A 1 374 ? -14.945 -1.871 2.882 1.00 91.00 374 THR A CA 1
ATOM 2776 C C . THR A 1 374 ? -15.347 -1.040 1.668 1.00 91.00 374 THR A C 1
ATOM 2778 O O . THR A 1 374 ? -15.005 0.136 1.551 1.00 91.00 374 THR A O 1
ATOM 2781 N N . GLU A 1 375 ? -16.106 -1.658 0.768 1.00 89.56 375 GLU A N 1
ATOM 2782 C CA . GLU A 1 375 ? -16.823 -0.942 -0.288 1.00 89.56 375 GLU A CA 1
ATOM 2783 C C . GLU A 1 375 ? -17.767 0.128 0.291 1.00 89.56 375 GLU A C 1
ATOM 2785 O O . GLU A 1 375 ? -18.233 -0.000 1.428 1.00 89.56 375 GLU A O 1
ATOM 2790 N N . ASN A 1 376 ? -18.027 1.170 -0.505 1.00 85.69 376 ASN A N 1
ATOM 2791 C CA . ASN A 1 376 ? -18.889 2.334 -0.235 1.00 85.69 376 ASN A CA 1
ATOM 2792 C C . ASN A 1 376 ? -18.481 3.230 0.952 1.00 85.69 376 ASN A C 1
ATOM 2794 O O . ASN A 1 376 ? -18.278 4.430 0.780 1.00 85.69 376 ASN A O 1
ATOM 2798 N N . ASP A 1 377 ? -18.330 2.664 2.147 1.00 84.75 377 ASP A N 1
ATOM 2799 C CA . ASP A 1 377 ? -18.181 3.423 3.396 1.00 84.75 377 ASP A CA 1
ATOM 2800 C C . ASP A 1 377 ? -16.724 3.573 3.856 1.00 84.75 377 ASP A C 1
ATOM 2802 O O . ASP A 1 377 ? -16.414 4.447 4.676 1.00 84.75 377 ASP A O 1
ATOM 2806 N N . ALA A 1 378 ? -15.819 2.760 3.295 1.00 89.12 378 ALA A N 1
ATOM 2807 C CA . ALA A 1 378 ? -14.406 2.683 3.666 1.00 89.12 378 ALA A CA 1
ATOM 2808 C C . ALA A 1 378 ? -14.183 2.405 5.166 1.00 89.12 378 ALA A C 1
ATOM 2810 O O . ALA A 1 378 ? -13.266 2.954 5.781 1.00 89.12 378 ALA A O 1
ATOM 2811 N N . ASN A 1 379 ? -15.017 1.544 5.758 1.00 91.56 379 ASN A N 1
ATOM 2812 C CA . ASN A 1 379 ? -14.813 1.047 7.117 1.00 91.56 379 ASN A CA 1
ATOM 2813 C C . ASN A 1 379 ? -13.580 0.140 7.162 1.00 91.56 379 ASN A C 1
ATOM 2815 O O . ASN A 1 379 ? -13.293 -0.568 6.196 1.00 91.56 379 ASN A O 1
ATOM 2819 N N . LEU A 1 380 ? -12.847 0.155 8.276 1.00 93.06 380 LEU A N 1
ATOM 2820 C CA . LEU A 1 380 ? -11.634 -0.646 8.433 1.00 93.06 380 LEU A CA 1
ATOM 2821 C C . LEU A 1 380 ? -11.967 -1.991 9.074 1.00 93.06 380 LEU A C 1
ATOM 2823 O O . LEU A 1 380 ? -12.578 -2.038 10.138 1.00 93.06 380 LEU A O 1
ATOM 2827 N N . GLU A 1 381 ? -11.507 -3.084 8.475 1.00 92.94 381 GLU A N 1
ATOM 2828 C CA . GLU A 1 381 ? -11.710 -4.432 8.996 1.00 92.94 381 GLU A CA 1
ATOM 2829 C C . GLU A 1 381 ? -10.418 -5.250 8.969 1.00 92.94 381 GLU A C 1
ATOM 2831 O O . GLU A 1 381 ? -9.693 -5.263 7.975 1.00 92.94 381 GLU A O 1
ATOM 2836 N N . LEU A 1 382 ? -10.169 -6.007 10.037 1.00 93.44 382 LEU A N 1
ATOM 2837 C CA . LEU A 1 382 ? -9.199 -7.099 10.037 1.00 93.44 382 LEU A CA 1
ATOM 2838 C C . LEU A 1 382 ? -9.967 -8.415 9.920 1.00 93.44 382 LEU A C 1
ATOM 2840 O O . LEU A 1 382 ? -10.708 -8.762 10.837 1.00 93.44 382 LEU A O 1
ATOM 2844 N N . ARG A 1 383 ? -9.799 -9.151 8.816 1.00 91.38 383 ARG A N 1
ATOM 2845 C CA . ARG A 1 383 ? -10.508 -10.411 8.527 1.00 91.38 383 ARG A CA 1
ATOM 2846 C C . ARG A 1 383 ? -9.588 -11.624 8.554 1.00 91.38 383 ARG A C 1
ATOM 2848 O O . ARG A 1 383 ? -8.428 -11.542 8.149 1.00 91.38 383 ARG A O 1
ATOM 2855 N N . ARG A 1 384 ? -10.155 -12.772 8.936 1.00 91.06 384 ARG A N 1
ATOM 2856 C CA . ARG A 1 384 ? -9.496 -14.085 8.901 1.00 91.06 384 ARG A CA 1
ATOM 2857 C C . ARG A 1 384 ? -10.176 -15.023 7.918 1.00 91.06 384 ARG A C 1
ATOM 2859 O O . ARG A 1 384 ? -11.399 -15.160 7.918 1.00 91.06 384 ARG A O 1
ATOM 2866 N N . TYR A 1 385 ? -9.367 -15.716 7.126 1.00 90.56 385 TYR A N 1
ATOM 2867 C CA . TYR A 1 385 ? -9.817 -16.766 6.219 1.00 90.56 385 TYR A CA 1
ATOM 2868 C C . TYR A 1 385 ? -9.043 -18.057 6.479 1.00 90.56 385 TYR A C 1
ATOM 2870 O O . TYR A 1 385 ? -7.822 -18.042 6.651 1.00 90.56 385 TYR A O 1
ATOM 2878 N N . ARG A 1 386 ? -9.759 -19.182 6.469 1.00 87.88 386 ARG A N 1
ATOM 2879 C CA . ARG A 1 386 ? -9.183 -20.531 6.480 1.00 87.88 386 ARG A CA 1
ATOM 2880 C C . ARG A 1 386 ? -8.867 -20.993 5.055 1.00 87.88 386 ARG A C 1
ATOM 2882 O O . ARG A 1 386 ? -9.226 -20.340 4.070 1.00 87.88 386 ARG A O 1
ATOM 2889 N N . ALA A 1 387 ? -8.225 -22.156 4.958 1.00 86.00 387 ALA A N 1
ATOM 2890 C CA . ALA A 1 387 ? -8.022 -22.845 3.689 1.00 86.00 387 ALA A CA 1
ATOM 2891 C C . ALA A 1 387 ? -9.354 -23.038 2.933 1.00 86.00 387 ALA A C 1
ATOM 2893 O O . ALA A 1 387 ? -10.423 -23.158 3.532 1.00 86.00 387 ALA A O 1
ATOM 2894 N N . GLY A 1 388 ? -9.289 -23.045 1.603 1.00 86.75 388 GLY A N 1
ATOM 2895 C CA . GLY A 1 388 ? -10.451 -23.167 0.724 1.00 86.75 388 GLY A CA 1
ATOM 2896 C C . GLY A 1 388 ? -11.251 -21.877 0.521 1.00 86.75 388 GLY A C 1
ATOM 2897 O O . GLY A 1 388 ? -12.347 -21.952 -0.022 1.00 86.75 388 GLY A O 1
ATOM 2898 N N . ASN A 1 389 ? -10.712 -20.707 0.899 1.00 85.25 389 ASN A N 1
ATOM 2899 C CA . ASN A 1 389 ? -11.407 -19.407 0.853 1.00 85.25 389 ASN A CA 1
ATOM 2900 C C . ASN A 1 389 ? -12.574 -19.282 1.856 1.00 85.25 389 ASN A C 1
ATOM 2902 O O . ASN A 1 389 ? -13.488 -18.481 1.661 1.00 85.25 389 ASN A O 1
ATOM 2906 N N . ALA A 1 390 ? -12.565 -20.068 2.931 1.00 88.06 390 ALA A N 1
ATOM 2907 C CA . ALA A 1 390 ? -13.620 -20.022 3.934 1.00 88.06 390 ALA A CA 1
ATOM 2908 C C . ALA A 1 390 ? -13.415 -18.823 4.874 1.00 88.06 390 ALA A C 1
ATOM 2910 O O . ALA A 1 390 ? -12.440 -18.781 5.627 1.00 88.06 390 ALA A O 1
ATOM 2911 N N . TYR A 1 391 ? -14.326 -17.848 4.827 1.00 87.88 391 TYR A N 1
ATOM 2912 C CA . TYR A 1 391 ? -14.355 -16.742 5.786 1.00 87.88 391 TYR A CA 1
ATOM 2913 C C . TYR A 1 391 ? -14.587 -17.284 7.198 1.00 87.88 391 TYR A C 1
ATOM 2915 O O . TYR A 1 391 ? -15.472 -18.114 7.401 1.00 87.88 391 TYR A O 1
ATOM 2923 N N . GLN A 1 392 ? -13.779 -16.832 8.157 1.00 85.81 392 GLN A N 1
ATOM 2924 C CA . GLN A 1 392 ? -13.923 -17.221 9.554 1.00 85.81 392 GLN A CA 1
ATOM 2925 C C . GLN A 1 392 ? -14.636 -16.133 10.355 1.00 85.81 392 GLN A C 1
ATOM 2927 O O . GLN A 1 392 ? -15.683 -16.410 10.928 1.00 85.81 392 GLN A O 1
ATOM 2932 N N . ASP A 1 393 ? -14.069 -14.926 10.402 1.00 81.62 393 ASP A N 1
ATOM 2933 C CA . ASP A 1 393 ? -14.602 -13.772 11.138 1.00 81.62 393 ASP A CA 1
ATOM 2934 C C . ASP A 1 393 ? -13.807 -12.475 10.856 1.00 81.62 393 ASP A C 1
ATOM 2936 O O . ASP A 1 393 ? -12.845 -12.456 10.077 1.00 81.62 393 ASP A O 1
ATOM 2940 N N . ALA A 1 394 ? -14.237 -11.376 11.491 1.00 87.25 394 ALA A N 1
ATOM 2941 C CA . ALA A 1 394 ? -13.576 -10.071 11.507 1.00 87.25 394 ALA A CA 1
ATOM 2942 C C . ALA A 1 394 ? -13.277 -9.630 12.956 1.00 87.25 394 ALA A C 1
ATOM 2944 O O . ALA A 1 394 ? -14.101 -8.945 13.563 1.00 87.25 394 ALA A O 1
ATOM 2945 N N . PRO A 1 395 ? -12.142 -10.041 13.554 1.00 83.19 395 PRO A N 1
ATOM 2946 C CA . PRO A 1 395 ? -11.811 -9.738 14.950 1.00 83.19 395 PRO A CA 1
ATOM 2947 C C . PRO A 1 395 ? -11.701 -8.245 15.290 1.00 83.19 395 PRO A C 1
ATOM 2949 O O . PRO A 1 395 ? -11.763 -7.910 16.470 1.00 83.19 395 PRO A O 1
ATOM 2952 N N . LEU A 1 396 ? -11.536 -7.364 14.302 1.00 87.38 396 LEU A N 1
ATOM 2953 C CA . LEU A 1 396 ? -11.554 -5.916 14.489 1.00 87.38 396 LEU A CA 1
ATOM 2954 C C . LEU A 1 396 ? -12.346 -5.265 13.358 1.00 87.38 396 LEU A C 1
ATOM 2956 O O . LEU A 1 396 ? -12.064 -5.529 12.188 1.00 87.38 396 LEU A O 1
ATOM 2960 N N . VAL A 1 397 ? -13.289 -4.396 13.715 1.00 87.62 397 VAL A N 1
ATOM 2961 C CA . VAL A 1 397 ? -14.035 -3.550 12.775 1.00 87.62 397 VAL A CA 1
ATOM 2962 C C . VAL A 1 397 ? -14.105 -2.133 13.325 1.00 87.62 397 VAL A C 1
ATOM 2964 O O . VAL A 1 397 ? -14.422 -1.951 14.500 1.00 87.62 397 VAL A O 1
ATOM 2967 N N . VAL A 1 398 ? -13.824 -1.144 12.481 1.00 89.19 398 VAL A N 1
ATOM 2968 C CA . VAL A 1 398 ? -13.943 0.282 12.794 1.00 89.19 398 VAL A CA 1
ATOM 2969 C C . VAL A 1 398 ? -14.882 0.934 11.786 1.00 89.19 398 VAL A C 1
ATOM 2971 O O . VAL A 1 398 ? -14.572 1.004 10.595 1.00 89.19 398 VAL A O 1
ATOM 2974 N N . ASP A 1 399 ? -16.016 1.427 12.276 1.00 87.25 399 ASP A N 1
ATOM 2975 C CA . ASP A 1 399 ? -16.920 2.269 11.500 1.00 87.25 399 ASP A CA 1
ATOM 2976 C C . ASP A 1 399 ? -16.337 3.680 11.402 1.00 87.25 399 ASP A C 1
ATOM 2978 O O . ASP A 1 399 ? -16.138 4.361 12.414 1.00 87.25 399 ASP A O 1
ATOM 2982 N N . ARG A 1 400 ? -16.045 4.117 10.178 1.00 88.94 400 ARG A N 1
ATOM 2983 C CA . ARG A 1 400 ? -15.417 5.411 9.911 1.00 88.94 400 ARG A CA 1
ATOM 2984 C C . ARG A 1 400 ? -16.336 6.580 10.258 1.00 88.94 400 ARG A C 1
ATOM 2986 O O . ARG A 1 400 ? -15.842 7.623 10.680 1.00 88.94 400 ARG A O 1
ATOM 2993 N N . LEU A 1 401 ? -17.645 6.437 10.046 1.00 85.19 401 LEU A N 1
ATOM 2994 C CA . LEU A 1 401 ? -18.611 7.519 10.219 1.00 85.19 401 LEU A CA 1
ATOM 2995 C C . LEU A 1 401 ? -18.935 7.746 11.697 1.00 85.19 401 LEU A C 1
ATOM 2997 O O . LEU A 1 401 ? -19.010 8.888 12.143 1.00 85.19 401 LEU A O 1
ATOM 3001 N N . THR A 1 402 ? -19.128 6.670 12.460 1.00 78.00 402 THR A N 1
ATOM 3002 C CA . THR A 1 402 ? -19.540 6.756 13.867 1.00 78.00 402 THR A CA 1
ATOM 3003 C C . THR A 1 402 ? -18.381 6.601 14.851 1.00 78.00 402 THR A C 1
ATOM 3005 O O . THR A 1 402 ? -18.593 6.760 16.052 1.00 78.00 402 THR A O 1
ATOM 3008 N N . GLY A 1 403 ? -17.185 6.226 14.383 1.00 74.00 403 GLY A N 1
ATOM 3009 C CA . GLY A 1 403 ? -16.030 5.899 15.229 1.00 74.00 403 GLY A CA 1
ATOM 3010 C C . GLY A 1 403 ? -16.221 4.624 16.055 1.00 74.00 403 GLY A C 1
ATOM 3011 O O . GLY A 1 403 ? -15.537 4.421 17.058 1.00 74.00 403 GLY A O 1
ATOM 3012 N N . LEU A 1 404 ? -17.190 3.780 15.684 1.00 72.19 404 LEU A N 1
ATOM 3013 C CA . LEU A 1 404 ? -17.526 2.590 16.457 1.00 72.19 404 LEU A CA 1
ATOM 3014 C C . LEU A 1 404 ? -16.471 1.512 16.242 1.00 72.19 404 LEU A C 1
ATOM 3016 O O . LEU A 1 404 ? -16.192 1.155 15.102 1.00 72.19 404 LEU A O 1
ATOM 3020 N N . VAL A 1 405 ? -15.951 0.945 17.332 1.00 80.06 405 VAL A N 1
ATOM 3021 C CA . VAL A 1 405 ? -14.990 -0.161 17.282 1.00 80.06 405 VAL A CA 1
ATOM 3022 C C . VAL A 1 405 ? -15.631 -1.428 17.842 1.00 80.06 405 VAL A C 1
ATOM 3024 O O . VAL A 1 405 ? -16.120 -1.447 18.977 1.00 80.06 405 VAL A O 1
ATOM 3027 N N . ALA A 1 406 ? -15.617 -2.493 17.044 1.00 74.12 406 ALA A N 1
ATOM 3028 C CA . ALA A 1 406 ? -15.946 -3.844 17.478 1.00 74.12 406 ALA A CA 1
ATOM 3029 C C . ALA A 1 406 ? -14.663 -4.677 17.579 1.00 74.12 406 ALA A C 1
ATOM 3031 O O . ALA A 1 406 ? -13.882 -4.731 16.629 1.00 74.12 406 ALA A O 1
ATOM 3032 N N . VAL A 1 407 ? -14.461 -5.338 18.721 1.00 75.25 407 VAL A N 1
ATOM 3033 C CA . VAL A 1 407 ? -13.322 -6.235 18.980 1.00 75.25 407 VAL A CA 1
ATOM 3034 C C . VAL A 1 407 ? -13.860 -7.627 19.307 1.00 75.25 407 VAL A C 1
ATOM 3036 O O . VAL A 1 407 ? -14.729 -7.755 20.160 1.00 75.25 407 VAL A O 1
ATOM 3039 N N . GLY A 1 408 ? -13.366 -8.674 18.648 1.00 67.44 408 GLY A N 1
ATOM 3040 C CA . GLY A 1 408 ? -13.835 -10.060 18.830 1.00 67.44 408 GLY A CA 1
ATOM 3041 C C . GLY A 1 408 ? -14.938 -10.508 17.858 1.00 67.44 408 GLY A C 1
ATOM 3042 O O . GLY A 1 408 ? -15.322 -11.679 17.863 1.00 67.44 408 GLY A O 1
ATOM 3043 N N . GLY A 1 409 ? -15.396 -9.618 16.968 1.00 57.81 409 GLY A N 1
ATOM 3044 C CA . GLY A 1 409 ? -16.204 -9.993 15.803 1.00 57.81 409 GLY A CA 1
ATOM 3045 C C . GLY A 1 409 ? -17.341 -9.041 15.432 1.00 57.81 409 GLY A C 1
ATOM 3046 O O . GLY A 1 409 ? -18.019 -8.495 16.301 1.00 57.81 409 GLY A O 1
ATOM 3047 N N . ALA A 1 410 ? -17.596 -8.915 14.125 1.00 51.19 410 ALA A N 1
ATOM 3048 C CA . ALA A 1 410 ? -18.904 -8.555 13.570 1.00 51.19 410 ALA A CA 1
ATOM 3049 C C . ALA A 1 410 ? -19.771 -9.820 13.357 1.00 51.19 410 ALA A C 1
ATOM 3051 O O . ALA A 1 410 ? -19.237 -10.925 13.301 1.00 51.19 410 ALA A O 1
ATOM 3052 N N . ALA A 1 411 ? -21.100 -9.638 13.287 1.00 46.47 411 ALA A N 1
ATOM 3053 C CA . ALA A 1 411 ? -22.178 -10.643 13.324 1.00 46.47 411 ALA A CA 1
ATOM 3054 C C . ALA A 1 411 ? -21.790 -12.109 13.004 1.00 46.47 411 ALA A C 1
ATOM 3056 O O . ALA A 1 411 ? -21.426 -12.434 11.878 1.00 46.47 411 ALA A O 1
ATOM 3057 N N . GLY A 1 412 ? -21.962 -13.003 13.990 1.00 48.28 412 GLY A N 1
ATOM 3058 C CA . GLY A 1 412 ? -21.800 -14.458 13.830 1.00 48.28 412 GLY A CA 1
ATOM 3059 C C . GLY A 1 412 ? -20.825 -15.126 14.806 1.00 48.28 412 GLY A C 1
ATOM 3060 O O . GLY A 1 412 ? -20.822 -16.351 14.900 1.00 48.28 412 GLY A O 1
ATOM 3061 N N . THR A 1 413 ? -20.041 -14.361 15.572 1.00 46.16 413 THR A N 1
ATOM 3062 C CA . THR A 1 413 ? -19.184 -14.891 16.645 1.00 46.16 413 THR A CA 1
ATOM 3063 C C . THR A 1 413 ? -19.737 -14.517 18.019 1.00 46.16 413 THR A C 1
ATOM 3065 O O . THR A 1 413 ? -20.128 -13.383 18.286 1.00 46.16 413 THR A O 1
ATOM 3068 N N . SER A 1 414 ? -19.796 -15.492 18.920 1.00 45.16 414 SER A N 1
ATOM 3069 C CA . SER A 1 414 ? -20.462 -15.409 20.228 1.00 45.16 414 SER A CA 1
ATOM 3070 C C . SER A 1 414 ? -19.709 -14.582 21.290 1.00 45.16 414 SER A C 1
ATOM 3072 O O . SER A 1 414 ? -20.077 -14.631 22.461 1.00 45.16 414 SER A O 1
ATOM 3074 N N . ALA A 1 415 ? -18.667 -13.827 20.918 1.00 45.50 415 ALA A N 1
ATOM 3075 C CA . ALA A 1 415 ? -17.791 -13.116 21.855 1.00 45.50 415 ALA A CA 1
ATOM 3076 C C . ALA A 1 415 ? -17.193 -11.831 21.242 1.00 45.50 415 ALA A C 1
ATOM 3078 O O . ALA A 1 415 ? -16.021 -11.801 20.875 1.00 45.50 415 ALA A O 1
ATOM 3079 N N . GLY A 1 416 ? -17.996 -10.767 21.133 1.00 53.28 416 GLY A N 1
ATOM 3080 C CA . GLY A 1 416 ? -17.543 -9.445 20.682 1.00 53.28 416 GLY A CA 1
ATOM 3081 C C . GLY A 1 416 ? -17.829 -8.339 21.703 1.00 53.28 416 GLY A C 1
ATOM 3082 O O . GLY A 1 416 ? -18.912 -8.292 22.285 1.00 53.28 416 GLY A O 1
ATOM 3083 N N . LEU A 1 417 ? -16.866 -7.438 21.905 1.00 57.59 417 LEU A N 1
ATOM 3084 C CA . LEU A 1 417 ? -16.993 -6.192 22.660 1.00 57.59 417 LEU A CA 1
ATOM 3085 C C . LEU A 1 417 ? -17.364 -5.053 21.696 1.00 57.59 417 LEU A C 1
ATOM 3087 O O . LEU A 1 417 ? -16.619 -4.774 20.755 1.00 57.59 417 LEU A O 1
ATOM 3091 N N . LYS A 1 418 ? -18.489 -4.371 21.948 1.00 57.25 418 LYS A N 1
ATOM 3092 C CA . LYS A 1 418 ? -18.892 -3.138 21.250 1.00 57.25 418 LYS A CA 1
ATOM 3093 C C . LYS A 1 418 ? -18.613 -1.937 22.152 1.00 57.25 418 LYS A C 1
ATOM 3095 O O . LYS A 1 418 ? -19.197 -1.853 23.231 1.00 57.25 418 LYS A O 1
ATOM 3100 N N . VAL A 1 419 ? -17.761 -1.013 21.705 1.00 57.00 419 VAL A N 1
ATOM 3101 C CA . VAL A 1 419 ? -17.443 0.229 22.431 1.00 57.00 419 VAL A CA 1
ATOM 3102 C C . VAL A 1 419 ? -18.004 1.419 21.653 1.00 57.00 419 VAL A C 1
ATOM 3104 O O . VAL A 1 419 ? -17.644 1.629 20.497 1.00 57.00 419 VAL A O 1
ATOM 3107 N N . ALA A 1 420 ? -18.895 2.196 22.275 1.00 54.31 420 ALA A N 1
ATOM 3108 C CA . ALA A 1 420 ? -19.445 3.421 21.692 1.00 54.31 420 ALA A CA 1
ATOM 3109 C C . ALA A 1 420 ? -19.301 4.606 22.659 1.00 54.31 420 ALA A C 1
ATOM 3111 O O . ALA A 1 420 ? -19.652 4.497 23.838 1.00 54.31 420 ALA A O 1
ATOM 3112 N N . GLN A 1 421 ? -18.835 5.751 22.150 1.00 44.84 421 GLN A N 1
ATOM 3113 C CA . GLN A 1 421 ? -19.020 7.044 22.810 1.00 44.84 421 GLN A CA 1
ATOM 3114 C C . GLN A 1 421 ? -20.389 7.598 22.414 1.00 44.84 421 GLN A C 1
ATOM 3116 O O . GLN A 1 421 ? -20.680 7.774 21.233 1.00 44.84 421 GLN A O 1
ATOM 3121 N N . ARG A 1 422 ? -21.240 7.891 23.398 1.00 41.56 422 ARG A N 1
ATOM 3122 C CA . ARG A 1 422 ? -22.477 8.646 23.179 1.00 41.56 422 ARG A CA 1
ATOM 3123 C C . ARG A 1 422 ? -22.417 9.882 24.064 1.00 41.56 422 ARG A C 1
ATOM 3125 O O . ARG A 1 422 ? -22.166 9.755 25.259 1.00 41.56 422 ARG A O 1
ATOM 3132 N N . GLY A 1 423 ? -22.582 11.054 23.449 1.00 39.19 423 GLY A N 1
ATOM 3133 C CA . GLY A 1 423 ? -22.363 12.368 24.060 1.00 39.19 423 GLY A CA 1
ATOM 3134 C C . GLY A 1 423 ? -22.765 12.446 25.535 1.00 39.19 423 GLY A C 1
ATOM 3135 O O . GLY A 1 423 ? -23.929 12.252 25.877 1.00 39.19 423 GLY A O 1
ATOM 3136 N N . GLY A 1 424 ? -21.778 12.723 26.390 1.00 43.31 424 GLY A N 1
ATOM 3137 C CA . GLY A 1 424 ? -21.964 12.999 27.816 1.00 43.31 424 GLY A CA 1
ATOM 3138 C C . GLY A 1 424 ? -21.913 11.805 28.779 1.00 43.31 424 GLY A C 1
ATOM 3139 O O . GLY A 1 424 ? -21.940 12.046 29.981 1.00 43.31 424 GLY A O 1
ATOM 3140 N N . VAL A 1 425 ? -21.802 10.548 28.323 1.00 41.16 425 VAL A N 1
ATOM 3141 C CA . VAL A 1 425 ? -21.704 9.368 29.216 1.00 41.16 425 VAL A CA 1
ATOM 3142 C C . VAL A 1 425 ? -20.482 8.507 28.876 1.00 41.16 425 VAL A C 1
ATOM 3144 O O . VAL A 1 425 ? -20.244 8.169 27.716 1.00 41.16 425 VAL A O 1
ATOM 3147 N N . GLY A 1 426 ? -19.698 8.147 29.900 1.00 53.50 426 GLY A N 1
ATOM 3148 C CA . GLY A 1 426 ? -18.521 7.284 29.787 1.00 53.50 426 GLY A CA 1
ATOM 3149 C C . GLY A 1 426 ? -18.903 5.837 29.471 1.00 53.50 426 GLY A C 1
ATOM 3150 O O . GLY A 1 426 ? -19.510 5.181 30.300 1.00 53.50 426 GLY A O 1
ATOM 3151 N N . ILE A 1 427 ? -18.551 5.371 28.270 1.00 57.94 427 ILE A N 1
ATOM 3152 C CA . ILE A 1 427 ? -18.500 3.968 27.810 1.00 57.94 427 ILE A CA 1
ATOM 3153 C C . ILE A 1 427 ? -19.766 3.126 28.091 1.00 57.94 427 ILE A C 1
ATOM 3155 O O . ILE A 1 427 ? -19.986 2.625 29.189 1.00 57.94 427 ILE A O 1
ATOM 3159 N N . THR A 1 428 ? -20.561 2.851 27.051 1.00 54.41 428 THR A N 1
ATOM 3160 C CA . THR A 1 428 ? -21.603 1.804 27.101 1.00 54.41 428 THR A CA 1
ATOM 3161 C C . THR A 1 428 ? -21.061 0.496 26.532 1.00 54.41 428 THR A C 1
ATOM 3163 O O . THR A 1 428 ? -20.607 0.481 25.388 1.00 54.41 428 THR A O 1
ATOM 3166 N N . VAL A 1 429 ? -21.156 -0.598 27.296 1.00 64.88 429 VAL A N 1
ATOM 3167 C CA . VAL A 1 429 ? -20.848 -1.952 26.816 1.00 64.88 429 VAL A CA 1
ATOM 3168 C C . VAL A 1 429 ? -22.124 -2.789 26.775 1.00 64.88 429 VAL A C 1
ATOM 3170 O O . VAL A 1 429 ? -22.829 -2.913 27.777 1.00 64.88 429 VAL A O 1
ATOM 3173 N N . THR A 1 430 ? -22.448 -3.351 25.610 1.00 60.62 430 THR A N 1
ATOM 3174 C CA . THR A 1 430 ? -23.691 -4.108 25.393 1.00 60.62 430 THR A CA 1
ATOM 3175 C C . THR A 1 430 ? -23.382 -5.486 24.812 1.00 60.62 430 THR A C 1
ATOM 3177 O O . THR A 1 430 ? -22.698 -5.562 23.790 1.00 60.62 430 THR A O 1
ATOM 3180 N N . PRO A 1 431 ? -23.890 -6.573 25.415 1.00 58.12 431 PRO A N 1
ATOM 3181 C CA . PRO A 1 431 ? -23.762 -7.910 24.853 1.00 58.12 431 PRO A CA 1
ATOM 3182 C C . PRO A 1 431 ? -24.638 -8.053 23.601 1.00 58.12 431 PRO A C 1
ATOM 3184 O O . PRO A 1 431 ? -25.762 -7.556 23.560 1.00 58.12 431 PRO A O 1
ATOM 3187 N N . LEU A 1 432 ? -24.135 -8.750 22.579 1.00 54.84 432 LEU A N 1
ATOM 3188 C CA . LEU A 1 432 ? -24.831 -8.933 21.294 1.00 54.84 432 LEU A CA 1
ATOM 3189 C C . LEU A 1 432 ? -25.764 -10.160 21.251 1.00 54.84 432 LEU A C 1
ATOM 3191 O O . LEU A 1 432 ? -26.486 -10.338 20.275 1.00 54.84 432 LEU A O 1
ATOM 3195 N N . ALA A 1 433 ? -25.770 -10.995 22.295 1.00 51.28 433 ALA A N 1
ATOM 3196 C CA . ALA A 1 433 ? -26.609 -12.189 22.407 1.00 51.28 433 ALA A CA 1
ATOM 3197 C C . ALA A 1 433 ? -27.506 -12.130 23.653 1.00 51.28 433 ALA A C 1
ATOM 3199 O O . ALA A 1 433 ? -27.117 -11.573 24.685 1.00 51.28 433 ALA A O 1
ATOM 3200 N N . ALA A 1 434 ? -28.692 -12.740 23.572 1.00 52.62 434 ALA A N 1
ATOM 3201 C CA . ALA A 1 434 ? -29.591 -12.885 24.715 1.00 52.62 434 ALA A CA 1
ATOM 3202 C C . ALA A 1 434 ? -28.884 -13.638 25.858 1.00 52.62 434 ALA A C 1
ATOM 3204 O O . ALA A 1 434 ? -28.328 -14.712 25.645 1.00 52.62 434 ALA A O 1
ATOM 3205 N N . GLY A 1 435 ? -28.882 -13.056 27.062 1.00 58.09 435 GLY A N 1
ATOM 3206 C CA . GLY A 1 435 ? -28.191 -13.612 28.233 1.00 58.09 435 GLY A CA 1
ATOM 3207 C C . GLY A 1 435 ? -26.685 -13.322 28.312 1.00 58.09 435 GLY A C 1
ATOM 3208 O O . GLY A 1 435 ? -26.047 -13.740 29.275 1.00 58.09 435 GLY A O 1
ATOM 3209 N N . GLY A 1 436 ? -26.105 -12.598 27.348 1.00 55.91 436 GLY A N 1
ATOM 3210 C CA . GLY A 1 436 ? -24.722 -12.130 27.451 1.00 55.91 436 GLY A CA 1
ATOM 3211 C C . GLY A 1 436 ? -24.550 -11.060 28.537 1.00 55.91 436 GLY A C 1
ATOM 3212 O O . GLY A 1 436 ? -25.507 -10.410 28.955 1.00 55.91 436 GLY A O 1
ATOM 3213 N N . GLN A 1 437 ? -23.315 -10.860 28.992 1.00 59.19 437 GLN A N 1
ATOM 3214 C CA . GLN A 1 437 ? -22.967 -9.869 30.014 1.00 59.19 437 GLN A CA 1
ATOM 3215 C C . GLN A 1 437 ? -22.267 -8.674 29.357 1.00 59.19 437 GLN A C 1
ATOM 3217 O O . GLN A 1 437 ? -21.367 -8.859 28.543 1.00 59.19 437 GLN A O 1
ATOM 3222 N N . GLY A 1 438 ? -22.680 -7.449 29.699 1.00 60.47 438 GLY A N 1
ATOM 3223 C CA . GLY A 1 438 ? -22.050 -6.225 29.183 1.00 60.47 438 GLY A CA 1
ATOM 3224 C C . GLY A 1 438 ? -20.652 -5.987 29.753 1.00 60.47 438 GLY A C 1
ATOM 3225 O O . GLY A 1 438 ? -19.783 -5.499 29.055 1.00 60.47 438 GLY A O 1
ATOM 3226 N N . MET A 1 439 ? -20.388 -6.382 30.997 1.00 69.06 439 MET A N 1
ATOM 3227 C CA . MET A 1 439 ? -19.059 -6.303 31.603 1.00 69.06 439 MET A CA 1
ATOM 3228 C C . MET A 1 439 ? -18.864 -7.522 32.504 1.00 69.06 439 MET A C 1
ATOM 3230 O O . MET A 1 439 ? -19.594 -7.678 33.481 1.00 69.06 439 MET A O 1
ATOM 3234 N N . LEU A 1 440 ? -17.912 -8.396 32.163 1.00 66.12 440 LEU A N 1
ATOM 3235 C CA . LEU A 1 440 ? -17.521 -9.535 32.996 1.00 66.12 440 LEU A CA 1
ATOM 3236 C C . LEU A 1 440 ? -16.258 -9.166 33.775 1.00 66.12 440 LEU A C 1
ATOM 3238 O O . LEU A 1 440 ? -15.190 -9.008 33.188 1.00 66.12 440 LEU A O 1
ATOM 3242 N N . VAL A 1 441 ? -16.379 -9.068 35.098 1.00 63.50 441 VAL A N 1
ATOM 3243 C CA . VAL A 1 441 ? -15.228 -8.967 36.000 1.00 63.50 441 VAL A CA 1
ATOM 3244 C C . VAL A 1 441 ? -15.111 -10.280 36.764 1.00 63.50 441 VAL A C 1
ATOM 3246 O O . VAL A 1 441 ? -15.910 -10.557 37.655 1.00 63.50 441 VAL A O 1
ATOM 3249 N N . ALA A 1 442 ? -14.129 -11.101 36.395 1.00 59.28 442 ALA A N 1
ATOM 3250 C CA . ALA A 1 442 ? -13.795 -12.334 37.100 1.00 59.28 442 ALA A CA 1
ATOM 3251 C C . ALA A 1 442 ? -12.624 -12.058 38.053 1.00 59.28 442 ALA A C 1
ATOM 3253 O O . ALA A 1 442 ? -11.467 -12.033 37.637 1.00 59.28 442 ALA A O 1
ATOM 3254 N N . GLY A 1 443 ? -12.927 -11.793 39.324 1.00 60.50 443 GLY A N 1
ATOM 3255 C CA . GLY A 1 443 ? -11.901 -11.673 40.357 1.00 60.50 443 GLY A CA 1
ATOM 3256 C C . GLY A 1 443 ? -11.428 -13.043 40.829 1.00 60.50 443 GLY A C 1
ATOM 3257 O O . GLY A 1 443 ? -12.240 -13.940 41.037 1.00 60.50 443 GLY A O 1
ATOM 3258 N N . THR A 1 444 ? -10.121 -13.199 41.029 1.00 65.25 444 THR A N 1
ATOM 3259 C CA . THR A 1 444 ? -9.524 -14.410 41.622 1.00 65.25 444 THR A CA 1
ATOM 3260 C C . THR A 1 444 ? -9.577 -14.417 43.155 1.00 65.25 444 THR A C 1
ATOM 3262 O O . THR A 1 444 ? -9.189 -15.406 43.765 1.00 65.25 444 THR A O 1
ATOM 3265 N N . ASP A 1 445 ? -10.040 -13.324 43.771 1.00 80.38 445 ASP A N 1
ATOM 3266 C CA . ASP A 1 445 ? -10.139 -13.117 45.219 1.00 80.38 445 ASP A CA 1
ATOM 3267 C C . ASP A 1 445 ? -11.419 -12.317 45.563 1.00 80.38 445 ASP A C 1
ATOM 3269 O O . ASP A 1 445 ? -11.786 -11.422 44.789 1.00 80.38 445 ASP A O 1
ATOM 3273 N N . PRO A 1 446 ? -12.097 -12.593 46.699 1.00 79.19 446 PRO A N 1
ATOM 3274 C CA . PRO A 1 446 ? -13.274 -11.852 47.164 1.00 79.19 446 PRO A CA 1
ATOM 3275 C C . PRO A 1 446 ? -13.130 -10.323 47.206 1.00 79.19 446 PRO A C 1
ATOM 3277 O O . PRO A 1 446 ? -14.122 -9.620 47.014 1.00 79.19 446 PRO A O 1
ATOM 3280 N N . THR A 1 447 ? -11.916 -9.793 47.398 1.00 82.25 447 THR A N 1
ATOM 3281 C CA . THR A 1 447 ? -11.665 -8.343 47.488 1.00 82.25 447 THR A CA 1
ATOM 3282 C C . THR A 1 447 ? -11.364 -7.676 46.142 1.00 82.25 447 THR A C 1
ATOM 3284 O O . THR A 1 447 ? -11.081 -6.473 46.077 1.00 82.25 447 THR A O 1
ATOM 3287 N N . ALA A 1 448 ? -11.438 -8.426 45.039 1.00 82.75 448 ALA A N 1
ATOM 3288 C CA . ALA A 1 448 ? -11.304 -7.868 43.702 1.00 82.75 448 ALA A CA 1
ATOM 3289 C C . ALA A 1 448 ? -12.428 -6.857 43.415 1.00 82.75 448 ALA A C 1
ATOM 3291 O O . ALA A 1 448 ? -13.578 -7.048 43.807 1.00 82.75 448 ALA A O 1
ATOM 3292 N N . ARG A 1 449 ? -12.100 -5.768 42.712 1.00 85.31 449 ARG A N 1
ATOM 3293 C CA . ARG A 1 449 ? -13.030 -4.662 42.433 1.00 85.31 449 ARG A CA 1
ATOM 3294 C C . ARG A 1 449 ? -13.734 -4.868 41.092 1.00 85.31 449 ARG A C 1
ATOM 3296 O O . ARG A 1 449 ? -13.064 -5.038 40.079 1.00 85.31 449 ARG A O 1
ATOM 3303 N N . ILE A 1 450 ? -15.062 -4.784 41.085 1.00 82.44 450 ILE A N 1
ATOM 3304 C CA . ILE A 1 450 ? -15.922 -4.830 39.891 1.00 82.44 450 ILE A CA 1
ATOM 3305 C C . ILE A 1 450 ? -16.110 -3.430 39.296 1.00 82.44 450 ILE A C 1
ATOM 3307 O O . ILE A 1 450 ? -16.008 -3.244 38.087 1.00 82.44 450 ILE A O 1
ATOM 3311 N N . VAL A 1 451 ? -16.391 -2.437 40.145 1.00 87.00 451 VAL A N 1
ATOM 3312 C CA . VAL A 1 451 ? -16.630 -1.040 39.748 1.00 87.00 451 VAL A CA 1
ATOM 3313 C C . VAL A 1 451 ? -15.919 -0.129 40.735 1.00 87.00 451 VAL A C 1
ATOM 3315 O O . VAL A 1 451 ? -15.952 -0.394 41.936 1.00 87.00 451 VAL A O 1
ATOM 3318 N N . GLN A 1 452 ? -15.296 0.949 40.253 1.00 87.44 452 GLN A N 1
ATOM 3319 C CA . GLN A 1 452 ? -14.723 1.974 41.122 1.00 87.44 452 GLN A CA 1
ATOM 3320 C C . GLN A 1 452 ? -14.889 3.389 40.559 1.00 87.44 452 GLN A C 1
ATOM 3322 O O . GLN A 1 452 ? -14.769 3.598 39.355 1.00 87.44 452 GLN A O 1
ATOM 3327 N N . GLY A 1 453 ? -15.148 4.349 41.448 1.00 82.00 453 GLY A N 1
ATOM 3328 C CA . GLY A 1 453 ? -15.180 5.780 41.156 1.00 82.00 453 GLY A CA 1
ATOM 3329 C C . GLY A 1 453 ? -13.905 6.468 41.641 1.00 82.00 453 GLY A C 1
ATOM 3330 O O . GLY A 1 453 ? -13.577 6.413 42.829 1.00 82.00 453 GLY A O 1
ATOM 3331 N N . GLU A 1 454 ? -13.191 7.114 40.725 1.00 78.25 454 GLU A N 1
ATOM 3332 C CA . GLU A 1 454 ? -11.990 7.909 40.990 1.00 78.25 454 GLU A CA 1
ATOM 3333 C C . GLU A 1 454 ? -12.279 9.392 40.758 1.00 78.25 454 GLU A C 1
ATOM 3335 O O . GLU A 1 454 ? -12.938 9.750 39.784 1.00 78.25 454 GLU A O 1
ATOM 3340 N N . VAL A 1 455 ? -11.763 10.247 41.639 1.00 78.06 455 VAL A N 1
ATOM 3341 C CA . VAL A 1 455 ? -11.751 11.700 41.455 1.00 78.06 455 VAL A CA 1
ATOM 3342 C C . VAL A 1 455 ? -10.300 12.152 41.515 1.00 78.06 455 VAL A C 1
ATOM 3344 O O . VAL A 1 455 ? -9.560 11.780 42.424 1.00 78.06 455 VAL A O 1
ATOM 3347 N N . THR A 1 456 ? -9.865 12.916 40.517 1.00 75.88 456 THR A N 1
ATOM 3348 C CA . THR A 1 456 ? -8.487 13.405 40.440 1.00 75.88 456 THR A CA 1
ATOM 3349 C C . THR A 1 456 ? -8.142 14.245 41.668 1.00 75.88 456 THR A C 1
ATOM 3351 O O . THR A 1 456 ? -8.873 15.169 42.012 1.00 75.88 456 THR A O 1
ATOM 3354 N N . GLY A 1 457 ? -7.010 13.933 42.303 1.00 78.56 457 GLY A N 1
ATOM 3355 C CA . GLY A 1 457 ? -6.554 14.583 43.534 1.00 78.56 457 GLY A CA 1
ATOM 3356 C C . GLY A 1 457 ? -6.950 13.848 44.818 1.00 78.56 457 GLY A C 1
ATOM 3357 O O . GLY A 1 457 ? -6.348 14.115 45.856 1.00 78.56 457 GLY A O 1
ATOM 3358 N N . ASP A 1 458 ? -7.878 12.889 44.760 1.00 85.06 458 ASP A N 1
ATOM 3359 C CA . ASP A 1 458 ? -8.225 12.083 45.928 1.00 85.06 458 ASP A CA 1
ATOM 3360 C C . ASP A 1 458 ? -7.196 10.961 46.170 1.00 85.06 458 ASP A C 1
ATOM 3362 O O . ASP A 1 458 ? -6.867 10.211 45.242 1.00 85.06 458 ASP A O 1
ATOM 3366 N N . PRO A 1 459 ? -6.726 10.765 47.417 1.00 85.62 459 PRO A N 1
ATOM 3367 C CA . PRO A 1 459 ? -5.849 9.648 47.766 1.00 85.62 459 PRO A CA 1
ATOM 3368 C C . PRO A 1 459 ? -6.556 8.281 47.785 1.00 85.62 459 PRO A C 1
ATOM 3370 O O . PRO A 1 459 ? -5.881 7.252 47.750 1.00 85.62 459 PRO A O 1
ATOM 3373 N N . GLN A 1 460 ? -7.891 8.232 47.855 1.00 88.00 460 GLN A N 1
ATOM 3374 C CA . GLN A 1 460 ? -8.688 6.999 47.867 1.00 88.00 460 GLN A CA 1
ATOM 3375 C C . GLN A 1 460 ? -9.837 7.050 46.846 1.00 88.00 460 GLN A C 1
ATOM 3377 O O . GLN A 1 460 ? -10.328 8.108 46.465 1.00 88.00 460 GLN A O 1
ATOM 3382 N N . ARG A 1 461 ? -10.301 5.879 46.391 1.00 87.88 461 ARG A N 1
ATOM 3383 C CA . ARG A 1 461 ? -11.478 5.765 45.505 1.00 87.88 461 ARG A CA 1
ATOM 3384 C C . ARG A 1 461 ? -12.761 6.011 46.305 1.00 87.88 461 ARG A C 1
ATOM 3386 O O . ARG A 1 461 ? -12.944 5.390 47.350 1.00 87.88 461 ARG A O 1
ATOM 3393 N N . ARG A 1 462 ? -13.665 6.860 45.800 1.00 89.75 462 ARG A N 1
ATOM 3394 C CA . ARG A 1 462 ? -14.899 7.261 46.512 1.00 89.75 462 ARG A CA 1
ATOM 3395 C C . ARG A 1 462 ? -15.994 6.209 46.518 1.00 89.75 462 ARG A C 1
ATOM 3397 O O . ARG A 1 462 ? -16.809 6.204 47.428 1.00 89.75 462 ARG A O 1
ATOM 3404 N N . PHE A 1 463 ? -16.042 5.354 45.504 1.00 91.56 463 PHE A N 1
ATOM 3405 C CA . PHE A 1 463 ? -17.016 4.269 45.401 1.00 91.56 463 PHE A CA 1
ATOM 3406 C C . PHE A 1 463 ? -16.308 3.016 44.910 1.00 91.56 463 PHE A C 1
ATOM 3408 O O . PHE A 1 463 ? -15.506 3.105 43.981 1.00 91.56 463 PHE A O 1
ATOM 3415 N N . VAL A 1 464 ? -16.593 1.868 45.518 1.00 91.44 464 VAL A N 1
ATOM 3416 C CA . VAL A 1 464 ? -16.049 0.565 45.135 1.00 91.44 464 VAL A CA 1
ATOM 3417 C C . VAL A 1 464 ? -17.125 -0.506 45.311 1.00 91.44 464 VAL A C 1
ATOM 3419 O O . VAL A 1 464 ? -17.733 -0.601 46.372 1.00 91.44 464 VAL A O 1
ATOM 3422 N N . ALA A 1 465 ? -17.317 -1.341 44.294 1.00 92.12 465 ALA A N 1
ATOM 3423 C CA . ALA A 1 465 ? -18.058 -2.597 44.394 1.00 92.12 465 ALA A CA 1
ATOM 3424 C C . ALA A 1 465 ? -17.080 -3.770 44.270 1.00 92.12 465 ALA A C 1
ATOM 3426 O O . ALA A 1 465 ? -16.273 -3.783 43.337 1.00 92.12 465 ALA A O 1
ATOM 3427 N N . LEU A 1 466 ? -17.138 -4.730 45.191 1.00 90.94 466 LEU A N 1
ATOM 3428 C CA . LEU A 1 466 ? -16.260 -5.901 45.248 1.00 90.94 466 LEU A CA 1
ATOM 3429 C C . LEU A 1 466 ? -16.949 -7.171 44.727 1.00 90.94 466 LEU A C 1
ATOM 3431 O O . LEU A 1 466 ? -18.175 -7.230 44.623 1.00 90.94 466 LEU A O 1
ATOM 3435 N N . VAL A 1 467 ? -16.153 -8.192 44.400 1.00 88.38 467 VAL A N 1
ATOM 3436 C CA . VAL A 1 467 ? -16.634 -9.487 43.881 1.00 88.38 467 VAL A CA 1
ATOM 3437 C C . VAL A 1 467 ? -17.484 -10.260 44.889 1.00 88.38 467 VAL A C 1
ATOM 3439 O O . VAL A 1 467 ? -18.407 -10.967 44.491 1.00 88.38 467 VAL A O 1
ATOM 3442 N N . ASP A 1 468 ? -17.245 -10.080 46.184 1.00 88.50 468 ASP A N 1
ATOM 3443 C CA . ASP A 1 468 ? -18.058 -10.663 47.258 1.00 88.50 468 ASP A CA 1
ATOM 3444 C C . ASP A 1 468 ? -19.438 -9.994 47.453 1.00 88.50 468 ASP A C 1
ATOM 3446 O O . ASP A 1 468 ? -20.255 -10.465 48.249 1.00 88.50 468 ASP A O 1
ATOM 3450 N N . GLY A 1 469 ? -19.722 -8.921 46.708 1.00 88.81 469 GLY A N 1
ATOM 3451 C CA . GLY A 1 469 ? -20.947 -8.132 46.817 1.00 88.81 469 GLY A CA 1
ATOM 3452 C C . GLY A 1 469 ? -20.872 -6.986 47.829 1.00 88.81 469 GLY A C 1
ATOM 3453 O O . GLY A 1 469 ? -21.884 -6.321 48.052 1.00 88.81 469 GLY A O 1
ATOM 3454 N N . THR A 1 470 ? -19.708 -6.729 48.428 1.00 93.31 470 THR A N 1
ATOM 3455 C CA . THR A 1 470 ? -19.487 -5.574 49.299 1.00 93.31 470 THR A CA 1
ATOM 3456 C C . THR A 1 470 ? -19.433 -4.292 48.471 1.00 93.31 470 THR A C 1
ATOM 3458 O O . THR A 1 470 ? -18.644 -4.151 47.535 1.00 93.31 470 THR A O 1
ATOM 3461 N N . LEU A 1 471 ? -20.261 -3.323 48.845 1.00 94.81 471 LEU A N 1
ATOM 3462 C CA . LEU A 1 471 ? -20.241 -1.955 48.345 1.00 94.81 471 LEU A CA 1
ATOM 3463 C C . LEU A 1 471 ? -19.599 -1.063 49.398 1.00 94.81 471 LEU A C 1
ATOM 3465 O O . LEU A 1 471 ? -19.955 -1.149 50.569 1.00 94.81 471 LEU A O 1
ATOM 3469 N N . GLN A 1 472 ? -18.672 -0.206 48.988 1.00 93.12 472 GLN A N 1
ATOM 3470 C CA . GLN A 1 472 ? -17.958 0.712 49.870 1.00 93.12 472 GLN A CA 1
ATOM 3471 C C . GLN A 1 472 ? -17.955 2.108 49.266 1.00 93.12 472 GLN A C 1
ATOM 3473 O O . GLN A 1 472 ? -17.704 2.266 48.069 1.00 93.12 472 GLN A O 1
ATOM 3478 N N . TRP A 1 473 ? -18.190 3.125 50.086 1.00 93.25 473 TRP A N 1
ATOM 3479 C CA . TRP A 1 473 ? -18.086 4.511 49.656 1.00 93.25 473 TRP A CA 1
ATOM 3480 C C . TRP A 1 473 ? -17.564 5.427 50.756 1.00 93.25 473 TRP A C 1
ATOM 3482 O O . TRP A 1 473 ? -17.629 5.111 51.941 1.00 93.25 473 TRP A O 1
ATOM 3492 N N . GLY A 1 474 ? -17.011 6.562 50.341 1.00 91.25 474 GLY A N 1
ATOM 3493 C CA . GLY A 1 474 ? -16.451 7.560 51.240 1.00 91.25 474 GLY A CA 1
ATOM 3494 C C . GLY A 1 474 ? -16.076 8.846 50.518 1.00 91.25 474 GLY A C 1
ATOM 3495 O O . GLY A 1 474 ? -16.301 9.006 49.315 1.00 91.25 474 GLY A O 1
ATOM 3496 N N . THR A 1 475 ? -15.488 9.772 51.267 1.00 91.31 475 THR A N 1
ATOM 3497 C CA . THR A 1 475 ? -15.142 11.115 50.768 1.00 91.31 475 THR A CA 1
ATOM 3498 C C . THR A 1 475 ? -13.964 11.147 49.790 1.00 91.31 475 THR A C 1
ATOM 3500 O O . THR A 1 475 ? -13.811 12.128 49.067 1.00 91.31 475 THR A O 1
ATOM 3503 N N . GLY A 1 476 ? -13.147 10.089 49.754 1.00 89.19 476 GLY A N 1
ATOM 3504 C CA . GLY A 1 476 ? -11.935 9.992 48.932 1.00 89.19 476 GLY A CA 1
ATOM 3505 C C . GLY A 1 476 ? -10.674 10.541 49.605 1.00 89.19 476 GLY A C 1
ATOM 3506 O O . GLY A 1 476 ? -9.577 10.244 49.145 1.00 89.19 476 GLY A O 1
ATOM 3507 N N . ALA A 1 477 ? -10.809 11.271 50.719 1.00 89.00 477 ALA A N 1
ATOM 3508 C CA . ALA A 1 477 ? -9.687 11.815 51.487 1.00 89.00 477 ALA A CA 1
ATOM 3509 C C . ALA A 1 477 ? -9.075 10.805 52.480 1.00 89.00 477 ALA A C 1
ATOM 3511 O O . ALA A 1 477 ? -7.875 10.853 52.747 1.00 89.00 477 ALA A O 1
ATOM 3512 N N . THR A 1 478 ? -9.886 9.891 53.017 1.00 84.62 478 THR A N 1
ATOM 3513 C CA . THR A 1 478 ? -9.523 8.919 54.067 1.00 84.62 478 THR A CA 1
ATOM 3514 C C . THR A 1 478 ? -9.959 7.499 53.695 1.00 84.62 478 THR A C 1
ATOM 3516 O O . THR A 1 478 ? -10.473 7.273 52.595 1.00 84.62 478 THR A O 1
ATOM 3519 N N . GLU A 1 479 ? -9.730 6.526 54.593 1.00 82.38 479 GLU A N 1
ATOM 3520 C CA . GLU A 1 479 ? -10.317 5.183 54.474 1.00 82.38 479 GLU A CA 1
ATOM 3521 C C . GLU A 1 479 ? -11.830 5.255 54.219 1.00 82.38 479 GLU A C 1
ATOM 3523 O O . GLU A 1 479 ? -12.485 6.244 54.532 1.00 82.38 479 GLU A O 1
ATOM 3528 N N . ARG A 1 480 ? -12.379 4.214 53.587 1.00 86.69 480 ARG A N 1
ATOM 3529 C CA . ARG A 1 480 ? -13.784 4.190 53.165 1.00 86.69 480 ARG A CA 1
ATOM 3530 C C . ARG A 1 480 ? -14.706 4.214 54.386 1.00 86.69 480 ARG A C 1
ATOM 3532 O O . ARG A 1 480 ? -14.590 3.361 55.259 1.00 86.69 480 ARG A O 1
ATOM 3539 N N . ASP A 1 481 ? -15.636 5.165 54.391 1.00 85.25 481 ASP A N 1
ATOM 3540 C CA . ASP A 1 481 ? -16.423 5.531 55.574 1.00 85.25 481 ASP A CA 1
ATOM 3541 C C . ASP A 1 481 ? -17.662 4.644 55.774 1.00 85.25 481 ASP A C 1
ATOM 3543 O O . ASP A 1 481 ? -18.189 4.530 56.878 1.00 85.25 481 ASP A O 1
ATOM 3547 N N . THR A 1 482 ? -18.205 4.064 54.701 1.00 90.94 482 THR A N 1
ATOM 3548 C CA . THR A 1 482 ? -19.466 3.314 54.754 1.00 90.94 482 THR A CA 1
ATOM 3549 C C . THR A 1 482 ? -19.419 2.094 53.855 1.00 90.94 482 THR A C 1
ATOM 3551 O O . THR A 1 482 ? -18.879 2.138 52.747 1.00 90.94 482 THR A O 1
ATOM 3554 N N . LEU A 1 483 ? -20.022 1.003 54.332 1.00 93.19 483 LEU A N 1
ATOM 3555 C CA . LEU A 1 483 ? -20.103 -0.253 53.604 1.00 93.19 483 LEU A CA 1
ATOM 3556 C C . LEU A 1 483 ? -21.468 -0.930 53.731 1.00 93.19 483 LEU A C 1
ATOM 3558 O O . LEU A 1 483 ? -22.175 -0.777 54.731 1.00 93.19 483 LEU A O 1
ATOM 3562 N N . LEU A 1 484 ? -21.812 -1.703 52.705 1.00 94.88 484 LEU A N 1
ATOM 3563 C CA . LEU A 1 484 ? -23.019 -2.515 52.620 1.00 94.88 484 LEU A CA 1
ATOM 3564 C C . LEU A 1 484 ? -22.677 -3.852 51.965 1.00 94.88 484 LEU A C 1
ATOM 3566 O O . LEU A 1 484 ? -22.105 -3.867 50.879 1.00 94.88 484 LEU A O 1
ATOM 3570 N N . TYR A 1 485 ? -23.021 -4.967 52.599 1.00 94.56 485 TYR A N 1
ATOM 3571 C CA . TYR A 1 485 ? -22.622 -6.295 52.127 1.00 94.56 485 TYR A CA 1
ATOM 3572 C C . TYR A 1 485 ? -23.667 -7.362 52.433 1.00 94.56 485 TYR A C 1
ATOM 3574 O O . TYR A 1 485 ? -24.581 -7.183 53.241 1.00 94.56 485 TYR A O 1
ATOM 3582 N N . ARG A 1 486 ? -23.513 -8.522 51.797 1.00 92.62 486 ARG A N 1
ATOM 3583 C CA . ARG A 1 486 ? -24.280 -9.718 52.137 1.00 92.62 486 ARG A CA 1
ATOM 3584 C C . ARG A 1 486 ? -23.639 -10.406 53.341 1.00 92.62 486 ARG A C 1
ATOM 3586 O O . ARG A 1 486 ? -22.596 -11.034 53.206 1.00 92.62 486 ARG A O 1
ATOM 3593 N N . ARG A 1 487 ? -24.298 -10.364 54.501 1.00 90.50 487 ARG A N 1
ATOM 3594 C CA . ARG A 1 487 ? -23.841 -11.091 55.702 1.00 90.50 487 ARG A CA 1
ATOM 3595 C C . ARG A 1 487 ? -24.094 -12.601 55.601 1.00 90.50 487 ARG A C 1
ATOM 3597 O O . ARG A 1 487 ? -23.360 -13.400 56.170 1.00 90.50 487 ARG A O 1
ATOM 3604 N N . GLY A 1 488 ? -25.133 -12.991 54.863 1.00 91.56 488 GLY A N 1
ATOM 3605 C CA . GLY A 1 488 ? -25.549 -14.377 54.648 1.00 91.56 488 GLY A CA 1
ATOM 3606 C C . GLY A 1 488 ? -26.771 -14.460 53.725 1.00 91.56 488 GLY A C 1
ATOM 3607 O O . GLY A 1 488 ? -27.217 -13.437 53.195 1.00 91.56 488 GLY A O 1
ATOM 3608 N N . PRO A 1 489 ? -27.342 -15.655 53.484 1.00 90.38 489 PRO A N 1
ATOM 3609 C CA . PRO A 1 489 ? -28.624 -15.774 52.791 1.00 90.38 489 PRO A CA 1
ATOM 3610 C C . PRO A 1 489 ? -29.693 -14.911 53.479 1.00 90.38 489 PRO A C 1
ATOM 3612 O O . PRO A 1 489 ? -29.924 -15.055 54.675 1.00 90.38 489 PRO A O 1
ATOM 3615 N N . ASN A 1 490 ? -30.327 -14.008 52.723 1.00 85.50 490 ASN A N 1
ATOM 3616 C CA . ASN A 1 490 ? -31.364 -13.084 53.203 1.00 85.50 490 ASN A CA 1
ATOM 3617 C C . ASN A 1 490 ? -30.933 -12.130 54.338 1.00 85.50 490 ASN A C 1
ATOM 3619 O O . ASN A 1 490 ? -31.781 -11.658 55.091 1.00 85.50 490 ASN A O 1
ATOM 3623 N N . GLN A 1 491 ? -29.635 -11.831 54.470 1.00 89.88 491 GLN A N 1
ATOM 3624 C CA . GLN A 1 491 ? -29.122 -10.901 55.480 1.00 89.88 491 GLN A CA 1
ATOM 3625 C C . GLN A 1 491 ? -28.268 -9.804 54.842 1.00 89.88 491 GLN A C 1
ATOM 3627 O O . GLN A 1 491 ? -27.247 -10.085 54.209 1.00 89.88 491 GLN A O 1
ATOM 3632 N N . LEU A 1 492 ? -28.680 -8.556 55.057 1.00 92.25 492 LEU A N 1
ATOM 3633 C CA . LEU A 1 492 ? -27.938 -7.353 54.693 1.00 92.25 492 LEU A CA 1
ATOM 3634 C C . LEU A 1 492 ? -27.114 -6.886 55.899 1.00 92.25 492 LEU A C 1
ATOM 3636 O O . LEU A 1 492 ? -27.630 -6.846 57.016 1.00 92.25 492 LEU A O 1
ATOM 3640 N N . GLY A 1 493 ? -25.843 -6.571 55.675 1.00 92.75 493 GLY A N 1
ATOM 3641 C CA . GLY A 1 493 ? -24.905 -6.119 56.696 1.00 92.75 493 GLY A CA 1
ATOM 3642 C C . GLY A 1 493 ? -24.359 -4.730 56.397 1.00 92.75 493 GLY A C 1
ATOM 3643 O O . GLY A 1 493 ? -24.177 -4.354 55.241 1.00 92.75 493 GLY A O 1
ATOM 3644 N N . THR A 1 494 ? -24.093 -3.990 57.466 1.00 93.06 494 THR A N 1
ATOM 3645 C CA . THR A 1 494 ? -23.294 -2.768 57.498 1.00 93.06 494 THR A CA 1
ATOM 3646 C C . THR A 1 494 ? -22.549 -2.763 58.830 1.00 93.06 494 THR A C 1
ATOM 3648 O O . THR A 1 494 ? -23.070 -3.294 59.817 1.00 93.06 494 THR A O 1
ATOM 3651 N N . ASP A 1 495 ? -21.343 -2.208 58.862 1.00 86.38 495 ASP A N 1
ATOM 3652 C CA . ASP A 1 495 ? -20.549 -2.143 60.084 1.00 86.38 495 ASP A CA 1
ATOM 3653 C C . ASP A 1 495 ? -20.718 -0.744 60.689 1.00 86.38 495 ASP A C 1
ATOM 3655 O O . ASP A 1 495 ? -20.458 0.263 60.033 1.00 86.38 495 ASP A O 1
ATOM 3659 N N . GLY A 1 496 ? -21.215 -0.677 61.928 1.00 83.94 496 GLY A N 1
ATOM 3660 C CA . GLY A 1 496 ? -21.516 0.579 62.619 1.00 83.94 496 GLY A CA 1
ATOM 3661 C C . GLY A 1 496 ? -23.015 0.833 62.811 1.00 83.94 496 GLY A C 1
ATOM 3662 O O . GLY A 1 496 ? -23.777 -0.074 63.146 1.00 83.94 496 GLY A O 1
ATOM 3663 N N . GLY A 1 497 ? -23.428 2.096 62.684 1.00 83.62 497 GLY A N 1
ATOM 3664 C CA . GLY A 1 497 ? -24.793 2.542 62.967 1.00 83.62 497 GLY A CA 1
ATOM 3665 C C . GLY A 1 497 ? -25.680 2.618 61.724 1.00 83.62 497 GLY A C 1
ATOM 3666 O O . GLY A 1 497 ? -25.248 3.075 60.670 1.00 83.62 497 GLY A O 1
ATOM 3667 N N . MET A 1 498 ? -26.955 2.248 61.870 1.00 85.81 498 MET A N 1
ATOM 3668 C CA . MET A 1 498 ? -27.989 2.502 60.864 1.00 85.81 498 MET A CA 1
ATOM 3669 C C . MET A 1 498 ? -28.863 3.672 61.312 1.00 85.81 498 MET A C 1
ATOM 3671 O O . MET A 1 498 ? -29.547 3.590 62.331 1.00 85.81 498 MET A O 1
ATOM 3675 N N . PHE A 1 499 ? -28.874 4.750 60.530 1.00 85.81 499 PHE A N 1
ATOM 3676 C CA . PHE A 1 499 ? -29.786 5.867 60.749 1.00 85.81 499 PHE A CA 1
ATOM 3677 C C . PHE A 1 499 ? -31.092 5.648 59.978 1.00 85.81 499 PHE A C 1
ATOM 3679 O O . PHE A 1 499 ? -31.099 5.601 58.747 1.00 85.81 499 PHE A O 1
ATOM 3686 N N . LEU A 1 500 ? -32.205 5.535 60.704 1.00 88.88 500 LEU A N 1
ATOM 3687 C CA . LEU A 1 500 ? -33.549 5.464 60.132 1.00 88.88 500 LEU A CA 1
ATOM 3688 C C . LEU A 1 500 ? -34.223 6.831 60.243 1.00 88.88 500 LEU A C 1
ATOM 3690 O O . LEU A 1 500 ? -34.342 7.392 61.331 1.00 88.88 500 LEU A O 1
ATOM 3694 N N . ARG A 1 501 ? -34.702 7.365 59.119 1.00 87.19 501 ARG A N 1
ATOM 3695 C CA . ARG A 1 501 ? -35.463 8.619 59.115 1.00 87.19 501 ARG A CA 1
ATOM 3696 C C . ARG A 1 501 ? -36.910 8.363 59.545 1.00 87.19 501 ARG A C 1
ATOM 3698 O O . ARG A 1 501 ? -37.484 7.332 59.200 1.00 87.19 501 ARG A O 1
ATOM 3705 N N . SER A 1 502 ? -37.504 9.326 60.257 1.00 88.38 502 SER A N 1
ATOM 3706 C CA . SER A 1 502 ? -38.937 9.303 60.575 1.00 88.38 502 SER A CA 1
ATOM 3707 C C . SER A 1 502 ? -39.779 9.190 59.299 1.00 88.38 502 SER A C 1
ATOM 3709 O O . SER A 1 502 ? -39.487 9.836 58.289 1.00 88.38 502 SER A O 1
ATOM 3711 N N . SER A 1 503 ? -40.815 8.362 59.356 1.00 87.50 503 SER A N 1
ATOM 3712 C CA . SER A 1 503 ? -41.686 7.989 58.245 1.00 87.50 503 SER A CA 1
ATOM 3713 C C . SER A 1 503 ? -43.131 7.841 58.727 1.00 87.50 503 SER A C 1
ATOM 3715 O O . SER A 1 503 ? -43.388 7.682 59.921 1.00 87.50 503 SER A O 1
ATOM 3717 N N . THR A 1 504 ? -44.092 7.892 57.804 1.00 90.25 504 THR A N 1
ATOM 3718 C CA . THR A 1 504 ? -45.466 7.465 58.100 1.00 90.25 504 THR A CA 1
ATOM 3719 C C . THR A 1 504 ? -45.502 5.957 58.348 1.00 90.25 504 THR A C 1
ATOM 3721 O O . THR A 1 504 ? -44.590 5.234 57.952 1.00 90.25 504 THR A O 1
ATOM 3724 N N . THR A 1 505 ? -46.558 5.464 59.004 1.00 90.88 505 THR A N 1
ATOM 3725 C CA . THR A 1 505 ? -46.692 4.023 59.272 1.00 90.88 505 THR A CA 1
ATOM 3726 C C . THR A 1 505 ? -46.646 3.236 57.950 1.00 90.88 505 THR A C 1
ATOM 3728 O O . THR A 1 505 ? -47.547 3.412 57.124 1.00 90.88 505 THR A O 1
ATOM 3731 N N . PRO A 1 506 ? -45.641 2.363 57.738 1.00 90.75 506 PRO A N 1
ATOM 3732 C CA . PRO A 1 506 ? -45.486 1.606 56.498 1.00 90.75 506 PRO A CA 1
ATOM 3733 C C . PRO A 1 506 ? -46.666 0.671 56.264 1.00 90.75 506 PRO A C 1
ATOM 3735 O O . PRO A 1 506 ? -47.276 0.210 57.228 1.00 90.75 506 PRO A O 1
ATOM 3738 N N . ALA A 1 507 ? -46.976 0.344 55.007 1.00 91.19 507 ALA A N 1
ATOM 3739 C CA . ALA A 1 507 ? -47.988 -0.660 54.677 1.00 91.19 507 ALA A CA 1
ATOM 3740 C C . ALA A 1 507 ? -47.664 -2.031 55.306 1.00 91.19 507 ALA A C 1
ATOM 3742 O O . ALA A 1 507 ? -46.506 -2.346 55.586 1.00 91.19 507 ALA A O 1
ATOM 3743 N N . THR A 1 508 ? -48.692 -2.851 55.537 1.00 90.00 508 THR A N 1
ATOM 3744 C CA . THR A 1 508 ? -48.509 -4.209 56.063 1.00 90.00 508 THR A CA 1
ATOM 3745 C C . THR A 1 508 ? -47.704 -5.053 55.073 1.00 90.00 508 THR A C 1
ATOM 3747 O O . THR A 1 508 ? -48.090 -5.180 53.912 1.00 90.00 508 THR A O 1
ATOM 3750 N N . ALA A 1 509 ? -46.599 -5.642 55.531 1.00 86.62 509 ALA A N 1
ATOM 3751 C CA . ALA A 1 509 ? -45.831 -6.596 54.738 1.00 86.62 509 ALA A CA 1
ATOM 3752 C C . ALA A 1 509 ? -46.587 -7.929 54.616 1.00 86.62 509 ALA A C 1
ATOM 3754 O O . ALA A 1 509 ? -47.207 -8.382 55.575 1.00 86.62 509 ALA A O 1
ATOM 3755 N N . THR A 1 510 ? -46.494 -8.591 53.462 1.00 86.31 510 THR A N 1
ATOM 3756 C CA . THR A 1 510 ? -47.116 -9.907 53.222 1.00 86.31 510 THR A CA 1
ATOM 3757 C C . THR A 1 510 ? -46.514 -11.023 54.083 1.00 86.31 510 THR A C 1
ATOM 3759 O O . THR A 1 510 ? -47.176 -12.023 54.341 1.00 86.31 510 THR A O 1
ATOM 3762 N N . THR A 1 511 ? -45.277 -10.852 54.557 1.00 88.88 511 THR A N 1
ATOM 3763 C CA . THR A 1 511 ? -44.568 -11.754 55.479 1.00 88.88 511 THR A CA 1
ATOM 3764 C C . THR A 1 511 ? -43.592 -10.961 56.353 1.00 88.88 511 THR A C 1
ATOM 3766 O O . THR A 1 511 ? -43.033 -9.965 55.894 1.00 88.88 511 THR A O 1
ATOM 3769 N N . GLY A 1 512 ? -43.335 -11.411 57.587 1.00 89.00 512 GLY A N 1
ATOM 3770 C CA . GLY A 1 512 ? -42.388 -10.761 58.504 1.00 89.00 512 GLY A CA 1
ATOM 3771 C C . GLY A 1 512 ? -42.930 -9.456 59.097 1.00 89.00 512 GLY A C 1
ATOM 3772 O O . GLY A 1 512 ? -43.969 -9.461 59.759 1.00 89.00 512 GLY A O 1
ATOM 3773 N N . GLY A 1 513 ? -42.222 -8.347 58.875 1.00 91.94 513 GLY A N 1
ATOM 3774 C CA . GLY A 1 513 ? -42.662 -7.008 59.260 1.00 91.94 513 GLY A CA 1
ATOM 3775 C C . GLY A 1 513 ? -41.650 -5.916 58.912 1.00 91.94 513 GLY A C 1
ATOM 3776 O O . GLY A 1 513 ? -40.573 -6.202 58.394 1.00 91.94 513 GLY A O 1
ATOM 3777 N N . VAL A 1 514 ? -42.009 -4.662 59.181 1.00 92.56 514 VAL A N 1
ATOM 3778 C CA . VAL A 1 514 ? -41.202 -3.478 58.845 1.00 92.56 514 VAL A CA 1
ATOM 3779 C C . VAL A 1 514 ? -40.756 -2.782 60.124 1.00 92.56 514 VAL A C 1
ATOM 3781 O O . VAL A 1 514 ? -41.601 -2.413 60.938 1.00 92.56 514 VAL A O 1
ATOM 3784 N N . LEU A 1 515 ? -39.446 -2.584 60.291 1.00 93.44 515 LEU A N 1
ATOM 3785 C CA . LEU A 1 515 ? -38.872 -1.714 61.319 1.00 93.44 515 LEU A CA 1
ATOM 3786 C C . LEU A 1 515 ? -38.815 -0.278 60.782 1.00 93.44 515 LEU A C 1
ATOM 3788 O O . LEU A 1 515 ? -38.310 -0.056 59.684 1.00 93.44 515 LEU A O 1
ATOM 3792 N N . PHE A 1 516 ? -39.333 0.691 61.530 1.00 94.31 516 PHE A N 1
ATOM 3793 C CA . PHE A 1 516 ? -39.404 2.087 61.102 1.00 94.31 516 PHE A CA 1
ATOM 3794 C C . PHE A 1 516 ? -39.374 3.044 62.292 1.00 94.31 516 PHE A C 1
ATOM 3796 O O . PHE A 1 516 ? -39.605 2.645 63.430 1.00 94.31 516 PHE A O 1
ATOM 3803 N N . VAL A 1 517 ? -39.113 4.322 62.025 1.00 94.88 517 VAL A N 1
ATOM 3804 C CA . VAL A 1 517 ? -39.265 5.398 63.011 1.00 94.88 517 VAL A CA 1
ATOM 3805 C C . VAL A 1 517 ? -40.503 6.207 62.649 1.00 94.88 517 VAL A C 1
ATOM 3807 O O . VAL A 1 517 ? -40.694 6.539 61.478 1.00 94.88 517 VAL A O 1
ATOM 3810 N N . ALA A 1 518 ? -41.337 6.525 63.635 1.00 93.25 518 ALA A N 1
ATOM 3811 C CA . ALA A 1 518 ? -42.453 7.456 63.492 1.00 93.25 518 ALA A CA 1
ATOM 3812 C C . ALA A 1 518 ? -42.670 8.203 64.807 1.00 93.25 518 ALA A C 1
ATOM 3814 O O . ALA A 1 518 ? -42.672 7.587 65.874 1.00 93.25 518 ALA A O 1
ATOM 3815 N N . ASP A 1 519 ? -42.870 9.517 64.718 1.00 90.19 519 ASP A N 1
ATOM 3816 C CA . ASP A 1 519 ? -43.056 10.402 65.878 1.00 90.19 519 ASP A CA 1
ATOM 3817 C C . ASP A 1 519 ? -41.891 10.314 66.885 1.00 90.19 519 ASP A C 1
ATOM 3819 O O . ASP A 1 519 ? -42.094 10.344 68.092 1.00 90.19 519 ASP A O 1
ATOM 3823 N N . GLY A 1 520 ? -40.665 10.121 66.383 1.00 89.81 520 GLY A N 1
ATOM 3824 C CA . GLY A 1 520 ? -39.449 9.946 67.191 1.00 89.81 520 GLY A CA 1
ATOM 3825 C C . GLY A 1 520 ? -39.256 8.540 67.772 1.00 89.81 520 GLY A C 1
ATOM 3826 O O . GLY A 1 520 ? -38.136 8.169 68.094 1.00 89.81 520 GLY A O 1
ATOM 3827 N N . ALA A 1 521 ? -40.303 7.718 67.820 1.00 93.06 521 ALA A N 1
ATOM 3828 C CA . ALA A 1 521 ? -40.249 6.371 68.376 1.00 93.06 521 ALA A CA 1
ATOM 3829 C C . ALA A 1 521 ? -39.834 5.315 67.335 1.00 93.06 521 ALA A C 1
ATOM 3831 O O . ALA A 1 521 ? -40.274 5.356 66.180 1.00 93.06 521 ALA A O 1
ATOM 3832 N N . LEU A 1 522 ? -39.049 4.319 67.761 1.00 95.44 522 LEU A N 1
ATOM 3833 C CA . LEU A 1 522 ? -38.752 3.121 66.971 1.00 95.44 522 LEU A CA 1
ATOM 3834 C C . LEU A 1 522 ? -39.936 2.156 67.061 1.00 95.44 522 LEU A C 1
ATOM 3836 O O . LEU A 1 522 ? -40.344 1.763 68.155 1.00 95.44 522 LEU A O 1
ATOM 3840 N N . LYS A 1 523 ? -40.482 1.752 65.917 1.00 96.06 523 LYS A N 1
ATOM 3841 C CA . LYS A 1 523 ? -41.685 0.923 65.813 1.00 96.06 523 LYS A CA 1
ATOM 3842 C C . LYS A 1 523 ? -41.461 -0.251 64.858 1.00 96.06 523 LYS A C 1
ATOM 3844 O O . LYS A 1 523 ? -40.672 -0.170 63.919 1.00 96.06 523 LYS A O 1
ATOM 3849 N N . PHE A 1 524 ? -42.182 -1.345 65.080 1.00 95.31 524 PHE A N 1
ATOM 3850 C CA . PHE A 1 524 ? -42.235 -2.497 64.183 1.00 95.31 524 PHE A CA 1
ATOM 3851 C C . PHE A 1 524 ? -43.678 -2.804 63.798 1.00 95.31 524 PHE A C 1
ATOM 3853 O O . PHE A 1 524 ? -44.537 -2.920 64.671 1.00 95.31 524 PHE A O 1
ATOM 3860 N N . ARG A 1 525 ? -43.953 -2.951 62.499 1.00 94.88 525 ARG A N 1
ATOM 3861 C CA . ARG A 1 525 ? -45.257 -3.393 61.992 1.00 94.88 525 ARG A CA 1
ATOM 3862 C C . ARG A 1 525 ? -45.167 -4.831 61.500 1.00 94.88 525 ARG A C 1
ATOM 3864 O O . ARG A 1 525 ? -44.537 -5.075 60.475 1.00 94.88 525 ARG A O 1
ATOM 3871 N N . GLY A 1 526 ? -45.803 -5.768 62.199 1.00 94.31 526 GLY A N 1
ATOM 3872 C CA . GLY A 1 526 ? -45.856 -7.175 61.790 1.00 94.31 526 GLY A CA 1
ATOM 3873 C C . GLY A 1 526 ? -46.804 -7.424 60.610 1.00 94.31 526 GLY A C 1
ATOM 3874 O O . GLY A 1 526 ? -47.669 -6.601 60.310 1.00 94.31 526 GLY A O 1
ATOM 3875 N N . ALA A 1 527 ? -46.689 -8.589 59.969 1.00 93.19 527 ALA A N 1
ATOM 3876 C CA . ALA A 1 527 ? -47.503 -8.982 58.809 1.00 93.19 527 ALA A CA 1
ATOM 3877 C C . ALA A 1 527 ? -49.017 -9.102 59.087 1.00 93.19 527 ALA A C 1
ATOM 3879 O O . ALA A 1 527 ? -49.823 -9.019 58.168 1.00 93.19 527 ALA A O 1
ATOM 3880 N N . ALA A 1 528 ? -49.430 -9.231 60.352 1.00 93.38 528 ALA A N 1
ATOM 3881 C CA . ALA A 1 528 ? -50.840 -9.145 60.753 1.00 93.38 528 ALA A CA 1
ATOM 3882 C C . ALA A 1 528 ? -51.359 -7.691 60.837 1.00 93.38 528 ALA A C 1
ATOM 3884 O O . ALA A 1 528 ? -52.506 -7.452 61.202 1.00 93.38 528 ALA A O 1
ATOM 3885 N N . GLY A 1 529 ? -50.513 -6.702 60.534 1.00 91.94 529 GLY A N 1
ATOM 3886 C CA . GLY A 1 529 ? -50.845 -5.280 60.550 1.00 91.94 529 GLY A CA 1
ATOM 3887 C C . GLY A 1 529 ? -50.610 -4.580 61.888 1.00 91.94 529 GLY A C 1
ATOM 3888 O O . GLY A 1 529 ? -50.596 -3.348 61.894 1.00 91.94 529 GLY A O 1
ATOM 3889 N N . THR A 1 530 ? -50.375 -5.321 62.977 1.00 94.50 530 THR A N 1
ATOM 3890 C CA . THR A 1 530 ? -50.090 -4.784 64.318 1.00 94.50 530 THR A CA 1
ATOM 3891 C C . THR A 1 530 ? -48.831 -3.925 64.321 1.00 94.50 530 THR A C 1
ATOM 3893 O O . THR A 1 530 ? -47.777 -4.378 63.874 1.00 94.50 530 THR A O 1
ATOM 3896 N N . VAL A 1 531 ? -48.937 -2.706 64.856 1.00 95.44 531 VAL A N 1
ATOM 3897 C CA . VAL A 1 531 ? -47.809 -1.792 65.074 1.00 95.44 531 VAL A CA 1
ATOM 3898 C C . VAL A 1 531 ? -47.424 -1.817 66.547 1.00 95.44 531 VAL A C 1
ATOM 3900 O O . VAL A 1 531 ? -48.253 -1.541 67.411 1.00 95.44 531 VAL A O 1
ATOM 3903 N N . THR A 1 532 ? -46.157 -2.097 66.819 1.00 96.50 532 THR A N 1
ATOM 3904 C CA . THR A 1 532 ? -45.586 -2.145 68.164 1.00 96.50 532 THR A CA 1
ATOM 3905 C C . THR A 1 532 ? -44.523 -1.066 68.299 1.00 96.50 532 THR A C 1
ATOM 3907 O O . THR A 1 532 ? -43.579 -1.034 67.512 1.00 96.50 532 THR A O 1
ATOM 3910 N N . THR A 1 533 ? -44.640 -0.204 69.307 1.00 96.31 533 THR A N 1
ATOM 3911 C CA . THR A 1 533 ? -43.546 0.694 69.698 1.00 96.31 533 THR A CA 1
ATOM 3912 C C . THR A 1 533 ? -42.496 -0.107 70.456 1.00 96.31 533 THR A C 1
ATOM 3914 O O . THR A 1 533 ? -42.791 -0.691 71.493 1.00 96.31 533 THR A O 1
ATOM 3917 N N . LEU A 1 534 ? -41.283 -0.150 69.915 1.00 96.31 534 LEU A N 1
ATOM 3918 C CA . LEU A 1 534 ? -40.144 -0.861 70.491 1.00 96.31 534 LEU A CA 1
ATOM 3919 C C . LEU A 1 534 ? -39.313 0.044 71.405 1.00 96.31 534 LEU A C 1
ATOM 3921 O O . LEU A 1 534 ? -38.786 -0.425 72.408 1.00 96.31 534 LEU A O 1
ATOM 3925 N N . ALA A 1 535 ? -39.215 1.332 71.069 1.00 95.00 535 ALA A N 1
ATOM 3926 C CA . ALA A 1 535 ? -38.591 2.354 71.902 1.00 95.00 535 ALA A CA 1
ATOM 3927 C C . ALA A 1 535 ? -39.323 3.689 71.723 1.00 95.00 535 ALA A C 1
ATOM 3929 O O . ALA A 1 535 ? -39.716 4.027 70.605 1.00 95.00 535 ALA A O 1
ATOM 3930 N N . ALA A 1 536 ? -39.529 4.421 72.819 1.00 93.50 536 ALA A N 1
ATOM 3931 C CA . ALA A 1 536 ? -40.117 5.759 72.792 1.00 93.50 536 ALA A CA 1
ATOM 3932 C C . ALA A 1 536 ? -39.138 6.795 72.206 1.00 93.50 536 ALA A C 1
ATOM 3934 O O . ALA A 1 536 ? -37.960 6.488 72.017 1.00 93.50 536 ALA A O 1
ATOM 3935 N N . ALA A 1 537 ? -39.668 7.978 71.883 1.00 84.44 537 ALA A N 1
ATOM 3936 C CA . ALA A 1 537 ? -38.909 9.111 71.354 1.00 84.44 537 ALA A CA 1
ATOM 3937 C C . ALA A 1 537 ? -37.890 9.678 72.349 1.00 84.44 537 ALA A C 1
ATOM 3939 O O . ALA A 1 537 ? -38.163 9.603 73.571 1.00 84.44 537 ALA A O 1
#

Nearest PDB structures (foldseek):
  9cod-assembly1_A  TM=5.679E-01  e=3.440E-02  Pseudomonas aeruginosa
  4ufq-assembly2_A  TM=2.531E-01  e=2.981E-03  Streptomyces koganeiensis
  6x3m-assembly2_D  TM=1.232E-01  e=3.750E+00  Streptococcus pyogenes phage H4489A

pLDDT: mean 72.07, std 18.31, range [22.2, 96.5]

Secondary structure (DSSP, 8-state):
---TTS-EEEEEE---B-TTSPBPPEEEEEEESS-EEETTTTEEE---PEEEEPPTTS-EEEEEE-TT-SSEE-SSS-B-----EEEEEEETTS--EEEEE---GGG-SEEEE--PPPPPPP-----HHHHHHHHHHHHHHHHSSSS-------------------S-----S----B-SSSB------PPSS---S-STT---------------STTS---S-----SSTT--EEEEEEE--SS-SSTT-SSTT-SS--SS-EEEEEEEEE-S-TT-TT-HHHHTTS-EEEEEEE-TT--EEEEEEEESB-TTT--BB-SS--EEESS--------STT--------TTS-EEEEEESSSSTTS-EEEEEEPTTT--EEEEEEEGGGEEEEEEEEE-TTT--EEES-SSS-S--EEEEEETTEEEEE--SSTT--S-----SSTT-EEEEE--TT-SS-SEEEETTS-EEE--SSSS--EEEEEEETTEEE-SSPPPPPB-SPPPPPSSSEEEEEETTEEEEEETTS-EEEEE--

Radius of gyration: 54.21 Å; Cα contacts (8 Å, |Δi|>4): 894; chains: 1; bounding box: 115×85×153 Å